Protein 8A7C (pdb70)

Structure (mmCIF, N/CA/C/O backbone):
data_8A7C
#
_entry.id   8A7C
#
_cell.length_a   58.040
_cell.length_b   70.960
_cell.length_c   94.120
_cell.angle_alpha   90.000
_cell.angle_beta   91.640
_cell.angle_gamma   90.000
#
_symmetry.space_group_name_H-M   'P 1 21 1'
#
loop_
_entity.id
_entity.type
_entity.pdbx_description
1 polymer 'Isoprenyl diphosphate synthase'
2 non-polymer 'MAGNESIUM ION'
3 non-polymer GLYCEROL
4 non-polymer '3-METHYLBUT-3-ENYL TRIHYDROGEN DIPHOSPHATE'
5 non-polymer 'ZOLEDRONIC ACID'
6 water water
#
loop_
_atom_site.group_PDB
_atom_site.id
_atom_site.type_symbol
_atom_site.label_atom_id
_atom_site.label_alt_id
_atom_site.label_comp_id
_atom_site.label_asym_id
_atom_site.label_entity_id
_atom_site.label_seq_id
_atom_site.pdbx_PDB_ins_code
_atom_site.Cartn_x
_atom_site.Cartn_y
_atom_site.Cartn_z
_atom_site.occupancy
_atom_site.B_iso_or_equiv
_atom_site.auth_seq_id
_atom_site.auth_comp_id
_atom_site.auth_asym_id
_atom_site.auth_atom_id
_atom_site.pdbx_PDB_model_num
ATOM 1 N N . SER A 1 2 ? -3.969 20.865 -51.280 1.00 42.96 85 SER A N 1
ATOM 2 C CA . SER A 1 2 ? -4.879 21.415 -50.247 1.00 41.84 85 SER A CA 1
ATOM 3 C C . SER A 1 2 ? -6.324 21.427 -50.770 1.00 34.35 85 SER A C 1
ATOM 4 O O . SER A 1 2 ? -6.604 22.047 -51.810 1.00 43.19 85 SER A O 1
ATOM 7 N N . PHE A 1 3 ? -7.147 20.607 -50.130 1.00 28.93 86 PHE A N 1
ATOM 8 C CA . PHE A 1 3 ? -8.592 20.398 -50.358 1.00 29.13 86 PHE A CA 1
ATOM 9 C C . PHE A 1 3 ? -8.826 19.911 -51.778 1.00 29.82 86 PHE A C 1
ATOM 10 O O . PHE A 1 3 ? -9.847 20.265 -52.357 1.00 34.95 86 PHE A O 1
ATOM 18 N N . SER A 1 4 ? -7.917 19.057 -52.239 1.00 29.04 87 SER A N 1
ATOM 19 C CA . SER A 1 4 ? -7.928 18.446 -53.589 1.00 30.98 87 SER A CA 1
ATOM 20 C C . SER A 1 4 ? -8.698 17.127 -53.618 1.00 33.77 87 SER A C 1
ATOM 21 O O . SER A 1 4 ? -8.950 16.528 -52.573 1.00 35.25 87 SER A O 1
ATOM 24 N N . LYS A 1 5 ? -9.063 16.680 -54.820 1.00 39.29 88 LYS A N 1
ATOM 25 C CA . LYS A 1 5 ? -9.758 15.387 -55.062 1.00 37.05 88 LYS A CA 1
ATOM 26 C C . LYS A 1 5 ? -8.909 14.265 -54.432 1.00 33.87 88 LYS A C 1
ATOM 27 O O . LYS A 1 5 ? -9.501 13.365 -53.806 1.00 35.48 88 LYS A O 1
ATOM 33 N N . GLU A 1 6 ? -7.585 14.270 -54.629 1.00 38.02 89 GLU A N 1
ATOM 34 C CA . GLU A 1 6 ? -6.720 13.144 -54.182 1.00 35.28 89 GLU A CA 1
ATOM 35 C C . GLU A 1 6 ? -6.710 13.102 -52.650 1.00 31.41 89 GLU A C 1
ATOM 36 O O . GLU A 1 6 ? -6.827 12.011 -52.053 1.00 29.26 89 GLU A O 1
ATOM 42 N N . GLU A 1 7 ? -6.597 14.262 -52.028 1.00 30.24 90 GLU A N 1
ATOM 43 C CA . GLU A 1 7 ? -6.626 14.355 -50.551 1.00 26.71 90 GLU A CA 1
ATOM 44 C C . GLU A 1 7 ? -7.977 13.863 -49.995 1.00 25.67 90 GLU A C 1
ATOM 45 O O . GLU A 1 7 ? -8.002 13.165 -48.956 1.00 23.43 90 GLU A O 1
ATOM 51 N N . SER A 1 8 ? -9.082 14.208 -50.640 1.00 25.34 91 SER A N 1
ATOM 52 C CA . SER A 1 8 ? -10.413 13.688 -50.248 1.00 23.34 91 SER A CA 1
ATOM 53 C C . SER A 1 8 ? -10.470 12.167 -50.351 1.00 21.36 91 SER A C 1
ATOM 54 O O . SER A 1 8 ? -11.080 11.524 -49.486 1.00 21.46 91 SER A O 1
ATOM 57 N N . ARG A 1 9 ? -9.958 11.601 -51.440 1.00 22.48 92 ARG A N 1
ATOM 58 C CA . ARG A 1 9 ? -10.015 10.129 -51.612 1.00 23.58 92 ARG A CA 1
ATOM 59 C C . ARG A 1 9 ? -9.254 9.426 -50.485 1.00 20.04 92 ARG A C 1
ATOM 60 O O . ARG A 1 9 ? -9.782 8.406 -49.942 1.00 20.73 92 ARG A O 1
ATOM 68 N N . GLU A 1 10 ? -8.070 9.935 -50.168 1.00 23.19 93 GLU A N 1
ATOM 69 C CA . GLU A 1 10 ? -7.163 9.395 -49.132 1.00 22.88 93 GLU A CA 1
ATOM 70 C C . GLU A 1 10 ? -7.881 9.450 -47.785 1.00 19.61 93 GLU A C 1
ATOM 71 O O . GLU A 1 10 ? -7.900 8.450 -47.047 1.00 20.38 93 GLU A O 1
ATOM 77 N N . PHE A 1 11 ? -8.580 10.548 -47.548 1.00 18.70 94 PHE A N 1
ATOM 78 C CA . PHE A 1 11 ? -9.240 10.718 -46.243 1.00 17.98 94 PHE A CA 1
ATOM 79 C C . PHE A 1 11 ? -10.452 9.763 -46.149 1.00 16.34 94 PHE A C 1
ATOM 80 O O . PHE A 1 11 ? -10.617 9.064 -45.163 1.00 16.24 94 PHE A O 1
ATOM 88 N N . MET A 1 12 ? -11.304 9.729 -47.181 1.00 17.28 95 MET A N 1
ATOM 89 C CA . MET A 1 12 ? -12.475 8.817 -47.146 1.00 17.91 95 MET A CA 1
ATOM 90 C C . MET A 1 12 ? -12.068 7.364 -47.072 1.00 16.84 95 MET A C 1
ATOM 91 O O . MET A 1 12 ? -12.791 6.546 -46.491 1.00 18.40 95 MET A O 1
ATOM 96 N N . ALA A 1 13 ? -10.894 7.003 -47.599 1.00 17.62 96 ALA A N 1
ATOM 97 C CA . ALA A 1 13 ? -10.439 5.594 -47.575 1.00 18.55 96 ALA A CA 1
ATOM 98 C C . ALA A 1 13 ? -10.306 5.071 -46.149 1.00 16.95 96 ALA A C 1
ATOM 99 O O . ALA A 1 13 ? -10.346 3.878 -45.960 1.00 19.79 96 ALA A O 1
ATOM 101 N N . ILE A 1 14 ? -10.053 5.952 -45.165 1.00 16.70 97 ILE A N 1
ATOM 102 C CA . ILE A 1 14 ? -9.883 5.561 -43.760 1.00 15.85 97 ILE A CA 1
ATOM 103 C C . ILE A 1 14 ? -11.231 5.272 -43.107 1.00 15.68 97 ILE A C 1
ATOM 104 O O . ILE A 1 14 ? -11.281 4.513 -42.163 1.00 16.20 97 ILE A O 1
ATOM 109 N N . PHE A 1 15 ? -12.342 5.872 -43.591 1.00 15.27 98 PHE A N 1
ATOM 110 C CA . PHE A 1 15 ? -13.628 5.767 -42.870 1.00 14.85 98 PHE A CA 1
ATOM 111 C C . PHE A 1 15 ? -14.019 4.314 -42.617 1.00 14.98 98 PHE A C 1
ATOM 112 O O . PHE A 1 15 ? -14.437 4.022 -41.490 1.00 15.25 98 PHE A O 1
ATOM 120 N N . PRO A 1 16 ? -13.985 3.374 -43.591 1.00 16.21 99 PRO A N 1
ATOM 121 C CA . PRO A 1 16 ? -14.413 2.009 -43.291 1.00 17.45 99 PRO A CA 1
ATOM 122 C C . PRO A 1 16 ? -13.635 1.337 -42.160 1.00 17.55 99 PRO A C 1
ATOM 123 O O . PRO A 1 16 ? -14.165 0.526 -41.415 1.00 17.75 99 PRO A O 1
ATOM 127 N N . ASP A 1 17 ? -12.353 1.691 -42.034 1.00 17.61 100 ASP A N 1
ATOM 128 C CA . ASP A 1 17 ? -11.516 1.156 -40.942 1.00 18.87 100 ASP A CA 1
ATOM 129 C C . ASP A 1 17 ? -11.953 1.735 -39.590 1.00 17.79 100 ASP A C 1
ATOM 130 O O . ASP A 1 17 ? -12.024 0.963 -38.611 1.00 20.07 100 ASP A O 1
ATOM 135 N N . ILE A 1 18 ? -12.343 3.025 -39.546 1.00 16.78 101 ILE A N 1
ATOM 136 C CA . ILE A 1 18 ? -12.874 3.628 -38.298 1.00 16.55 101 ILE A CA 1
ATOM 137 C C . ILE A 1 18 ? -14.151 2.828 -37.889 1.00 15.46 101 ILE A C 1
ATOM 138 O O . ILE A 1 18 ? -14.326 2.460 -36.718 1.00 16.79 101 ILE A O 1
ATOM 143 N N . VAL A 1 19 ? -15.053 2.580 -38.834 1.00 15.45 102 VAL A N 1
ATOM 144 C CA . VAL A 1 19 ? -16.312 1.842 -38.512 1.00 15.59 102 VAL A CA 1
ATOM 145 C C . VAL A 1 19 ? -15.966 0.446 -37.980 1.00 15.69 102 VAL A C 1
ATOM 146 O O . VAL A 1 19 ? -16.519 0.016 -36.966 1.00 18.09 102 VAL A O 1
ATOM 150 N N . ARG A 1 20 ? -15.057 -0.236 -38.644 1.00 17.54 103 ARG A N 1
ATOM 151 C CA . ARG A 1 20 ? -14.618 -1.596 -38.223 1.00 20.08 103 ARG A CA 1
ATOM 152 C C . ARG A 1 20 ? -14.018 -1.537 -36.820 1.00 19.44 103 ARG A C 1
ATOM 153 O O . ARG A 1 20 ? -14.335 -2.398 -35.981 1.00 21.56 103 ARG A O 1
ATOM 161 N N . ASP A 1 21 ? -13.174 -0.536 -36.561 1.00 18.56 104 ASP A N 1
ATOM 162 C CA . ASP A 1 21 ? -12.538 -0.366 -35.242 1.00 19.29 104 ASP A CA 1
ATOM 163 C C . ASP A 1 21 ? -13.558 -0.273 -34.121 1.00 20.93 104 ASP A C 1
ATOM 164 O O . ASP A 1 21 ? -13.279 -0.746 -33.009 1.00 23.44 104 ASP A O 1
ATOM 169 N N . LEU A 1 22 ? -14.686 0.384 -34.385 1.00 18.21 105 LEU A N 1
ATOM 170 C CA . LEU A 1 22 ? -15.690 0.689 -33.346 1.00 19.42 105 LEU A CA 1
ATOM 171 C C . LEU A 1 22 ? -16.773 -0.392 -33.249 1.00 19.61 105 LEU A C 1
ATOM 172 O O . LEU A 1 22 ? -17.467 -0.398 -32.241 1.00 23.83 105 LEU A O 1
ATOM 177 N N . THR A 1 23 ? -16.961 -1.221 -34.269 1.00 19.63 106 THR A N 1
ATOM 178 C CA . THR A 1 23 ? -18.140 -2.115 -34.347 1.00 19.29 106 THR A CA 1
ATOM 179 C C . THR A 1 23 ? -17.847 -3.557 -34.750 1.00 24.52 106 THR A C 1
ATOM 180 O O . THR A 1 23 ? -18.760 -4.384 -34.596 1.00 27.01 106 THR A O 1
ATOM 184 N N . ASP A 1 24 ? -16.634 -3.893 -35.183 1.00 27.87 107 ASP A N 1
ATOM 185 C CA . ASP A 1 24 ? -16.349 -5.242 -35.746 1.00 31.49 107 ASP A CA 1
ATOM 186 C C . ASP A 1 24 ? -14.880 -5.604 -35.552 1.00 33.44 107 ASP A C 1
ATOM 187 O O . ASP A 1 24 ? -14.244 -6.066 -36.525 1.00 35.24 107 ASP A O 1
ATOM 192 N N . ALA A 1 25 ? -14.394 -5.462 -34.317 1.00 31.78 108 ALA A N 1
ATOM 193 C CA . ALA A 1 25 ? -12.993 -5.755 -33.963 1.00 38.42 108 ALA A CA 1
ATOM 194 C C . ALA A 1 25 ? -12.966 -6.823 -32.863 1.00 38.82 108 ALA A C 1
ATOM 195 O O . ALA A 1 25 ? -12.013 -6.819 -32.057 1.00 40.11 108 ALA A O 1
ATOM 197 N N . GLY A 1 26 ? -13.956 -7.724 -32.848 1.00 34.66 109 GLY A N 1
ATOM 198 C CA . GLY A 1 26 ? -13.999 -8.871 -31.920 1.00 35.95 109 GLY A CA 1
ATOM 199 C C . GLY A 1 26 ? -14.305 -8.452 -30.489 1.00 32.62 109 GLY A C 1
ATOM 200 O O . GLY A 1 26 ? -14.191 -9.290 -29.601 1.00 38.13 109 GLY A O 1
ATOM 201 N N . ARG A 1 27 ? -14.813 -7.233 -30.288 1.00 31.95 110 ARG A N 1
ATOM 202 C CA . ARG A 1 27 ? -15.237 -6.718 -28.960 1.00 34.89 110 ARG A CA 1
ATOM 203 C C . ARG A 1 27 ? -16.770 -6.822 -28.841 1.00 33.69 110 ARG A C 1
ATOM 204 O O . ARG A 1 27 ? -17.525 -6.769 -29.874 1.00 32.63 110 ARG A O 1
ATOM 212 N N . HIS A 1 28 ? -17.257 -6.961 -27.618 1.00 27.58 111 HIS A N 1
ATOM 213 C CA . HIS A 1 28 ? -18.704 -6.780 -27.314 1.00 26.70 111 HIS A CA 1
ATOM 214 C C . HIS A 1 28 ? -19.525 -7.784 -28.149 1.00 25.98 111 HIS A C 1
ATOM 215 O O . HIS A 1 28 ? -20.591 -7.428 -28.664 1.00 24.87 111 HIS A O 1
ATOM 222 N N . THR A 1 29 ? -19.063 -9.017 -28.270 1.00 27.91 112 THR A N 1
ATOM 223 C CA . THR A 1 29 ? -19.628 -9.963 -29.257 1.00 26.55 112 THR A CA 1
ATOM 224 C C . THR A 1 29 ? -20.931 -10.511 -28.700 1.00 21.95 112 THR A C 1
ATOM 225 O O . THR A 1 29 ? -21.658 -11.122 -29.475 1.00 24.05 112 THR A O 1
ATOM 229 N N . ASP A 1 30 ? -21.253 -10.211 -27.440 1.00 21.15 113 ASP A N 1
ATOM 230 C CA . ASP A 1 30 ? -22.534 -10.623 -26.805 1.00 19.86 113 ASP A CA 1
ATOM 231 C C . ASP A 1 30 ? -23.667 -9.643 -27.150 1.00 19.22 113 ASP A C 1
ATOM 232 O O . ASP A 1 30 ? -24.809 -9.956 -26.811 1.00 20.62 113 ASP A O 1
ATOM 237 N N . ILE A 1 31 ? -23.371 -8.472 -27.718 1.00 18.26 114 ILE A N 1
ATOM 238 C CA . ILE A 1 31 ? -24.438 -7.483 -28.030 1.00 17.59 114 ILE A CA 1
ATOM 239 C C . ILE A 1 31 ? -24.346 -7.007 -29.475 1.00 16.93 114 ILE A C 1
ATOM 240 O O . ILE A 1 31 ? -24.354 -5.799 -29.781 1.00 18.08 114 ILE A O 1
ATOM 245 N N . PRO A 1 32 ? -24.475 -7.937 -30.441 1.00 16.94 115 PRO A N 1
ATOM 246 C CA . PRO A 1 32 ? -24.397 -7.554 -31.855 1.00 17.67 115 PRO A CA 1
ATOM 247 C C . PRO A 1 32 ? -25.550 -6.633 -32.295 1.00 18.07 115 PRO A C 1
ATOM 248 O O . PRO A 1 32 ? -25.347 -5.892 -33.270 1.00 20.62 115 PRO A O 1
ATOM 252 N N . GLU A 1 33 ? -26.726 -6.684 -31.654 1.00 19.97 116 GLU A N 1
ATOM 253 C CA . GLU A 1 33 ? -27.848 -5.755 -32.042 1.00 19.66 116 GLU A CA 1
ATOM 254 C C . GLU A 1 33 ? -27.322 -4.311 -31.940 1.00 17.28 116 GLU A C 1
ATOM 255 O O . GLU A 1 33 ? -27.544 -3.499 -32.854 1.00 18.80 116 GLU A O 1
ATOM 261 N N . VAL A 1 34 ? -26.702 -4.002 -30.841 1.00 14.70 117 VAL A N 1
ATOM 262 C CA . VAL A 1 34 ? -26.265 -2.615 -30.543 1.00 15.22 117 VAL A CA 1
ATOM 263 C C . VAL A 1 34 ? -25.066 -2.239 -31.422 1.00 13.19 117 VAL A C 1
ATOM 264 O O . VAL A 1 34 ? -24.971 -1.099 -31.823 1.00 14.19 117 VAL A O 1
ATOM 268 N N . THR A 1 35 ? -24.124 -3.152 -31.604 1.00 13.51 118 THR A N 1
ATOM 269 C CA . THR A 1 35 ? -22.898 -2.826 -32.387 1.00 13.76 118 THR A CA 1
ATOM 270 C C . THR A 1 35 ? -23.273 -2.626 -33.853 1.00 13.81 118 THR A C 1
ATOM 271 O O . THR A 1 35 ? -22.764 -1.663 -34.487 1.00 14.85 118 THR A O 1
ATOM 275 N N . LYS A 1 36 ? -24.185 -3.447 -34.403 1.00 13.80 119 LYS A N 1
ATOM 276 C CA . LYS A 1 36 ? -24.648 -3.229 -35.778 1.00 15.01 119 LYS A CA 1
ATOM 277 C C . LYS A 1 36 ? -25.393 -1.891 -35.878 1.00 14.59 119 LYS A C 1
ATOM 278 O O . LYS A 1 36 ? -25.195 -1.150 -36.841 1.00 15.81 119 LYS A O 1
ATOM 284 N N . ARG A 1 37 ? -26.233 -1.563 -34.892 1.00 13.72 120 ARG A N 1
ATOM 285 C CA . ARG A 1 37 ? -26.927 -0.264 -34.945 1.00 13.31 120 ARG A CA 1
ATOM 286 C C . ARG A 1 37 ? -25.896 0.864 -34.871 1.00 13.24 120 ARG A C 1
ATOM 287 O O . ARG A 1 37 ? -26.068 1.876 -35.554 1.00 13.82 120 ARG A O 1
ATOM 295 N N . PHE A 1 38 ? -24.867 0.736 -34.031 1.00 13.23 121 PHE A N 1
ATOM 296 C CA . PHE A 1 38 ? -23.875 1.842 -33.911 1.00 12.92 121 PHE A CA 1
ATOM 297 C C . PHE A 1 38 ? -23.137 2.023 -35.247 1.00 13.23 121 PHE A C 1
ATOM 298 O O . PHE A 1 38 ? -22.811 3.156 -35.619 1.00 12.94 121 PHE A O 1
ATOM 306 N N . ALA A 1 39 ? -22.910 0.947 -35.983 1.00 13.64 122 ALA A N 1
ATOM 307 C CA . ALA A 1 39 ? -22.306 1.066 -37.323 1.00 13.22 122 ALA A CA 1
ATOM 308 C C . ALA A 1 39 ? -23.168 1.970 -38.211 1.00 13.15 122 ALA A C 1
ATOM 309 O O . ALA A 1 39 ? -22.632 2.749 -39.001 1.00 13.58 122 ALA A O 1
ATOM 311 N N . LYS A 1 40 ? -24.503 1.835 -38.123 1.00 12.96 123 LYS A N 1
ATOM 312 C CA . LYS A 1 40 ? -25.460 2.687 -38.844 1.00 13.51 123 LYS A CA 1
ATOM 313 C C . LYS A 1 40 ? -25.404 4.114 -38.321 1.00 12.32 123 LYS A C 1
ATOM 314 O O . LYS A 1 40 ? -25.415 5.075 -39.124 1.00 13.24 123 LYS A O 1
ATOM 320 N N . VAL A 1 41 ? -25.364 4.298 -37.001 1.00 12.34 124 VAL A N 1
ATOM 321 C CA . VAL A 1 41 ? -25.219 5.659 -36.418 1.00 12.98 124 VAL A CA 1
ATOM 322 C C . VAL A 1 41 ? -24.009 6.352 -37.063 1.00 11.68 124 VAL A C 1
ATOM 323 O O . VAL A 1 41 ? -24.105 7.522 -37.447 1.00 12.20 124 VAL A O 1
ATOM 327 N N . LEU A 1 42 ? -22.888 5.648 -37.124 1.00 11.72 125 LEU A N 1
ATOM 328 C CA . LEU A 1 42 ? -21.636 6.239 -37.700 1.00 11.86 125 LEU A CA 1
ATOM 329 C C . LEU A 1 42 ? -21.844 6.543 -39.178 1.00 11.00 125 LEU A C 1
ATOM 330 O O . LEU A 1 42 ? -21.498 7.645 -39.639 1.00 11.71 125 LEU A O 1
ATOM 335 N N . GLN A 1 43 ? -22.371 5.577 -39.924 1.00 11.30 126 GLN A N 1
ATOM 336 C CA . GLN A 1 43 ? -22.581 5.738 -41.382 1.00 11.36 126 GLN A CA 1
ATOM 337 C C . GLN A 1 43 ? -23.406 6.991 -41.671 1.00 11.79 126 GLN A C 1
ATOM 338 O O . GLN A 1 43 ? -23.127 7.730 -42.615 1.00 11.36 126 GLN A O 1
ATOM 344 N N . TYR A 1 44 ? -24.500 7.182 -40.932 1.00 11.60 127 TYR A N 1
ATOM 345 C CA . TYR A 1 44 ? -25.416 8.294 -41.226 1.00 11.73 127 TYR A CA 1
ATOM 346 C C . TYR A 1 44 ? -24.827 9.612 -40.770 1.00 11.46 127 TYR A C 1
ATOM 347 O O . TYR A 1 44 ? -25.025 10.638 -41.442 1.00 12.20 127 TYR A O 1
ATOM 356 N N . ASN A 1 45 ? -24.236 9.645 -39.576 1.00 11.22 128 ASN A N 1
ATOM 357 C CA . ASN A 1 45 ? -24.002 10.927 -38.883 1.00 11.47 128 ASN A CA 1
ATOM 358 C C . ASN A 1 45 ? -22.577 11.470 -39.012 1.00 11.23 128 ASN A C 1
ATOM 359 O O . ASN A 1 45 ? -22.367 12.630 -38.620 1.00 11.89 128 ASN A O 1
ATOM 364 N N . VAL A 1 46 ? -21.630 10.671 -39.517 1.00 11.04 129 VAL A N 1
ATOM 365 C CA . VAL A 1 46 ? -20.206 11.087 -39.456 1.00 11.05 129 VAL A CA 1
ATOM 366 C C . VAL A 1 46 ? -19.642 11.578 -40.806 1.00 11.15 129 VAL A C 1
ATOM 367 O O . VAL A 1 46 ? -18.883 12.550 -40.762 1.00 12.77 129 VAL A O 1
ATOM 371 N N . PRO A 1 47 ? -19.865 10.911 -41.963 1.00 11.32 130 PRO A N 1
ATOM 372 C CA . PRO A 1 47 ? -19.012 11.135 -43.131 1.00 11.58 130 PRO A CA 1
ATOM 373 C C . PRO A 1 47 ? -19.615 11.995 -44.242 1.00 12.41 130 PRO A C 1
ATOM 374 O O . PRO A 1 47 ? -18.998 12.106 -45.304 1.00 13.27 130 PRO A O 1
ATOM 378 N N . THR A 1 48 ? -20.826 12.559 -44.080 1.00 11.98 131 THR A N 1
ATOM 379 C CA . THR A 1 48 ? -21.509 13.216 -45.225 1.00 13.68 131 THR A CA 1
ATOM 380 C C . THR A 1 48 ? -21.414 14.725 -45.223 1.00 13.18 131 THR A C 1
ATOM 381 O O . THR A 1 48 ? -21.999 15.344 -46.116 1.00 15.24 131 THR A O 1
ATOM 385 N N . GLY A 1 49 ? -20.668 15.313 -44.314 1.00 12.86 132 GLY A N 1
ATOM 386 C CA . GLY A 1 49 ? -20.398 16.746 -44.330 1.00 13.67 132 GLY A CA 1
ATOM 387 C C . GLY A 1 49 ? -19.244 17.090 -45.259 1.00 12.94 132 GLY A C 1
ATOM 388 O O . GLY A 1 49 ? -18.772 16.236 -46.024 1.00 13.87 132 GLY A O 1
ATOM 389 N N . LYS A 1 50 ? -18.761 18.321 -45.148 1.00 12.30 133 LYS A N 1
ATOM 390 C CA . LYS A 1 50 ? -17.670 18.800 -46.045 1.00 12.87 133 LYS A CA 1
ATOM 391 C C . LYS A 1 50 ? -16.303 18.233 -45.609 1.00 12.84 133 LYS A C 1
ATOM 392 O O . LYS A 1 50 ? -15.391 18.237 -46.432 1.00 14.12 133 LYS A O 1
ATOM 398 N N . LYS A 1 51 ? -16.174 17.807 -44.371 1.00 12.30 134 LYS A N 1
ATOM 399 C CA . LYS A 1 51 ? -14.932 17.195 -43.834 1.00 13.24 134 LYS A CA 1
ATOM 400 C C . LYS A 1 51 ? -13.777 18.212 -43.795 1.00 13.16 134 LYS A C 1
ATOM 401 O O . LYS A 1 51 ? -12.590 17.806 -43.761 1.00 14.44 134 LYS A O 1
ATOM 407 N N . THR A 1 52 ? -14.059 19.488 -43.724 1.00 12.85 135 THR A N 1
ATOM 408 C CA . THR A 1 52 ? -12.993 20.490 -43.710 1.00 12.98 135 THR A CA 1
ATOM 409 C C . THR A 1 52 ? -12.112 20.305 -42.456 1.00 12.90 135 THR A C 1
ATOM 410 O O . THR A 1 52 ? -10.881 20.476 -42.567 1.00 13.72 135 THR A O 1
ATOM 414 N N . ARG A 1 53 ? -12.665 20.016 -41.292 1.00 12.22 136 ARG A N 1
ATOM 415 C CA . ARG A 1 53 ? -11.870 19.853 -40.078 1.00 12.39 136 ARG A CA 1
ATOM 416 C C . ARG A 1 53 ? -10.931 18.663 -40.217 1.00 12.23 136 ARG A C 1
ATOM 417 O O . ARG A 1 53 ? -9.698 18.792 -39.912 1.00 13.51 136 ARG A O 1
ATOM 425 N N . GLY A 1 54 ? -11.433 17.518 -40.668 1.00 12.40 137 GLY A N 1
ATOM 426 C CA . GLY A 1 54 ? -10.564 16.336 -40.792 1.00 13.91 137 GLY A CA 1
ATOM 427 C C . GLY A 1 54 ? -9.500 16.584 -41.848 1.00 13.26 137 GLY A C 1
ATOM 428 O O . GLY A 1 54 ? -8.320 16.239 -41.625 1.00 14.71 137 GLY A O 1
ATOM 429 N N . LEU A 1 55 ? -9.881 17.097 -43.010 1.00 13.65 138 LEU A N 1
ATOM 430 C CA . LEU A 1 55 ? -8.912 17.368 -44.102 1.00 15.03 138 LEU A CA 1
ATOM 431 C C . LEU A 1 55 ? -7.879 18.396 -43.629 1.00 15.98 138 LEU A C 1
ATOM 432 O O . LEU A 1 55 ? -6.687 18.270 -43.975 1.00 16.84 138 LEU A O 1
ATOM 437 N N . SER A 1 56 ? -8.256 19.381 -42.831 1.00 14.61 139 SER A N 1
ATOM 438 C CA . SER A 1 56 ? -7.356 20.433 -42.340 1.00 15.84 139 SER A CA 1
ATOM 439 C C . SER A 1 56 ? -6.315 19.829 -41.384 1.00 15.56 139 SER A C 1
ATOM 440 O O . SER A 1 56 ? -5.192 20.391 -41.256 1.00 16.41 139 SER A O 1
ATOM 443 N N . THR A 1 57 ? -6.705 18.797 -40.638 1.00 14.70 140 THR A N 1
ATOM 444 C CA . THR A 1 57 ? -5.796 18.110 -39.707 1.00 14.84 140 THR A CA 1
ATOM 445 C C . THR A 1 57 ? -4.621 17.531 -40.513 1.00 15.33 140 THR A C 1
ATOM 446 O O . THR A 1 57 ? -3.420 17.676 -40.134 1.00 16.44 140 THR A O 1
ATOM 450 N N . VAL A 1 58 ? -4.958 16.927 -41.640 1.00 15.04 141 VAL A N 1
ATOM 451 C CA . VAL A 1 58 ? -3.942 16.278 -42.517 1.00 17.55 141 VAL A CA 1
ATOM 452 C C . VAL A 1 58 ? -3.104 17.383 -43.156 1.00 16.99 141 VAL A C 1
ATOM 453 O O . VAL A 1 58 ? -1.864 17.251 -43.198 1.00 18.42 141 VAL A O 1
ATOM 457 N N . ILE A 1 59 ? -3.746 18.419 -43.708 1.00 16.97 142 ILE A N 1
ATOM 458 C CA . ILE A 1 59 ? -2.985 19.507 -44.378 1.00 17.89 142 ILE A CA 1
ATOM 459 C C . ILE A 1 59 ? -2.044 20.163 -43.377 1.00 18.19 142 ILE A C 1
ATOM 460 O O . ILE A 1 59 ? -0.877 20.372 -43.720 1.00 20.08 142 ILE A O 1
ATOM 465 N N . ALA A 1 60 ? -2.508 20.426 -42.162 1.00 17.52 143 ALA A N 1
ATOM 466 C CA . ALA A 1 60 ? -1.667 21.035 -41.116 1.00 17.63 143 ALA A CA 1
ATOM 467 C C . ALA A 1 60 ? -0.439 20.148 -40.865 1.00 18.54 143 ALA A C 1
ATOM 468 O O . ALA A 1 60 ? 0.695 20.669 -40.878 1.00 19.95 143 ALA A O 1
ATOM 470 N N . TYR A 1 61 ? -0.647 18.861 -40.686 1.00 16.88 144 TYR A N 1
ATOM 471 C CA . TYR A 1 61 ? 0.458 17.918 -40.431 1.00 18.73 144 TYR A CA 1
ATOM 472 C C . TYR A 1 61 ? 1.458 17.940 -41.598 1.00 20.13 144 TYR A C 1
ATOM 473 O O . TYR A 1 61 ? 2.699 18.085 -41.378 1.00 21.09 144 TYR A O 1
ATOM 482 N N . LYS A 1 62 ? 0.961 17.869 -42.823 1.00 20.31 145 LYS A N 1
ATOM 483 C CA . LYS A 1 62 ? 1.844 17.845 -44.003 1.00 21.86 145 LYS A CA 1
ATOM 484 C C . LYS A 1 62 ? 2.652 19.138 -44.123 1.00 23.59 145 LYS A C 1
ATOM 485 O O . LYS A 1 62 ? 3.701 19.120 -44.779 1.00 26.26 145 LYS A O 1
ATOM 491 N N . MET A 1 63 ? 2.145 20.247 -43.629 1.00 21.39 146 MET A N 1
ATOM 492 C CA . MET A 1 63 ? 2.795 21.564 -43.795 1.00 23.63 146 MET A CA 1
ATOM 493 C C . MET A 1 63 ? 3.675 21.875 -42.584 1.00 25.34 146 MET A C 1
ATOM 494 O O . MET A 1 63 ? 4.490 22.795 -42.685 1.00 30.12 146 MET A O 1
ATOM 499 N N . LEU A 1 64 ? 3.554 21.100 -41.485 1.00 23.99 147 LEU A N 1
ATOM 500 C CA . LEU A 1 64 ? 4.318 21.325 -40.237 1.00 25.88 147 LEU A CA 1
ATOM 501 C C . LEU A 1 64 ? 5.446 20.304 -40.089 1.00 25.63 147 LEU A C 1
ATOM 502 O O . LEU A 1 64 ? 6.466 20.691 -39.585 1.00 27.59 147 LEU A O 1
ATOM 507 N N . GLU A 1 65 ? 5.255 19.052 -40.501 1.00 24.93 148 GLU A N 1
ATOM 508 C CA . GLU A 1 65 ? 6.237 17.947 -40.344 1.00 24.73 148 GLU A CA 1
ATOM 509 C C . GLU A 1 65 ? 7.419 18.156 -41.318 1.00 33.65 148 GLU A C 1
ATOM 510 O O . GLU A 1 65 ? 7.236 18.786 -42.371 1.00 30.74 148 GLU A O 1
ATOM 516 N N . LYS A 1 66 ? 8.574 17.593 -40.997 1.00 31.30 149 LYS A N 1
ATOM 517 C CA . LYS A 1 66 ? 9.708 17.581 -41.969 1.00 40.36 149 LYS A CA 1
ATOM 518 C C . LYS A 1 66 ? 9.342 16.680 -43.141 1.00 35.68 149 LYS A C 1
ATOM 519 O O . LYS A 1 66 ? 8.811 15.584 -42.951 1.00 32.73 149 LYS A O 1
ATOM 525 N N . PRO A 1 67 ? 9.562 17.120 -44.405 1.00 37.98 150 PRO A N 1
ATOM 526 C CA . PRO A 1 67 ? 9.177 16.317 -45.556 1.00 34.41 150 PRO A CA 1
ATOM 527 C C . PRO A 1 67 ? 9.665 14.863 -45.508 1.00 41.71 150 PRO A C 1
ATOM 528 O O . PRO A 1 67 ? 8.933 13.991 -45.974 1.00 37.14 150 PRO A O 1
ATOM 532 N N . GLU A 1 68 ? 10.875 14.616 -44.993 1.00 47.62 151 GLU A N 1
ATOM 533 C CA . GLU A 1 68 ? 11.471 13.254 -44.996 1.00 48.28 151 GLU A CA 1
ATOM 534 C C . GLU A 1 68 ? 10.679 12.285 -44.106 1.00 46.38 151 GLU A C 1
ATOM 535 O O . GLU A 1 68 ? 10.843 11.061 -44.294 1.00 56.91 151 GLU A O 1
ATOM 541 N N . ASN A 1 69 ? 9.874 12.801 -43.175 1.00 39.46 152 ASN A N 1
ATOM 542 C CA . ASN A 1 69 ? 9.071 12.035 -42.174 1.00 39.64 152 ASN A CA 1
ATOM 543 C C . ASN A 1 69 ? 7.657 11.748 -42.685 1.00 37.16 152 ASN A C 1
ATOM 544 O O . ASN A 1 69 ? 6.838 11.163 -41.957 1.00 39.16 152 ASN A O 1
ATOM 549 N N . LEU A 1 70 ? 7.331 12.136 -43.915 1.00 30.42 153 LEU A N 1
ATOM 550 C CA . LEU A 1 70 ? 5.943 11.990 -44.432 1.00 31.22 153 LEU A CA 1
ATOM 551 C C . LEU A 1 70 ? 5.735 10.637 -45.100 1.00 30.67 153 LEU A C 1
ATOM 552 O O . LEU A 1 70 ? 5.453 10.594 -46.327 1.00 35.22 153 LEU A O 1
ATOM 557 N N . THR A 1 71 ? 5.788 9.590 -44.286 1.00 26.19 154 THR A N 1
ATOM 558 C CA . THR A 1 71 ? 5.561 8.185 -44.684 1.00 27.62 154 THR A CA 1
ATOM 559 C C . THR A 1 71 ? 4.065 7.945 -44.934 1.00 28.11 154 THR A C 1
ATOM 560 O O . THR A 1 71 ? 3.196 8.630 -44.351 1.00 29.97 154 THR A O 1
ATOM 564 N N . PRO A 1 72 ? 3.722 6.855 -45.658 1.00 32.53 155 PRO A N 1
ATOM 565 C CA . PRO A 1 72 ? 2.325 6.474 -45.775 1.00 29.46 155 PRO A CA 1
ATOM 566 C C . PRO A 1 72 ? 1.723 6.395 -44.364 1.00 27.11 155 PRO A C 1
ATOM 567 O O . PRO A 1 72 ? 0.615 6.876 -44.139 1.00 27.42 155 PRO A O 1
ATOM 571 N N . GLU A 1 73 ? 2.468 5.775 -43.453 1.00 25.84 156 GLU A N 1
ATOM 572 C CA . GLU A 1 73 ? 1.945 5.447 -42.099 1.00 23.32 156 GLU A CA 1
ATOM 573 C C . GLU A 1 73 ? 1.683 6.739 -41.309 1.00 21.21 156 GLU A C 1
ATOM 574 O O . GLU A 1 73 ? 0.656 6.851 -40.669 1.00 21.52 156 GLU A O 1
ATOM 580 N N . ASN A 1 74 ? 2.557 7.736 -41.355 1.00 21.67 157 ASN A N 1
ATOM 581 C CA . ASN A 1 74 ? 2.360 8.992 -40.570 1.00 21.54 157 ASN A CA 1
ATOM 582 C C . ASN A 1 74 ? 1.265 9.849 -41.196 1.00 20.29 157 ASN A C 1
ATOM 583 O O . ASN A 1 74 ? 0.509 10.483 -40.454 1.00 19.62 157 ASN A O 1
ATOM 588 N N . VAL A 1 75 ? 1.168 9.863 -42.521 1.00 22.45 158 VAL A N 1
ATOM 589 C CA . VAL A 1 75 ? 0.044 10.569 -43.189 1.00 21.66 158 VAL A CA 1
ATOM 590 C C . VAL A 1 75 ? -1.269 9.891 -42.814 1.00 19.11 158 VAL A C 1
ATOM 591 O O . VAL A 1 75 ? -2.269 10.644 -42.598 1.00 19.12 158 VAL A O 1
ATOM 595 N N . ARG A 1 76 ? -1.301 8.558 -42.722 1.00 20.34 159 ARG A N 1
ATOM 596 C CA . ARG A 1 76 ? -2.519 7.821 -42.318 1.00 18.71 159 ARG A CA 1
ATOM 597 C C . ARG A 1 76 ? -2.838 8.228 -40.869 1.00 17.12 159 ARG A C 1
ATOM 598 O O . ARG A 1 76 ? -4.024 8.434 -40.566 1.00 16.69 159 ARG A O 1
ATOM 606 N N . LEU A 1 77 ? -1.882 8.267 -39.962 1.00 17.18 160 LEU A N 1
ATOM 607 C CA . LEU A 1 77 ? -2.113 8.709 -38.572 1.00 15.67 160 LEU A CA 1
ATOM 608 C C . LEU A 1 77 ? -2.774 10.101 -38.583 1.00 14.67 160 LEU A C 1
ATOM 609 O O . LEU A 1 77 ? -3.687 10.330 -37.792 1.00 14.73 160 LEU A O 1
ATOM 614 N N . ALA A 1 78 ? -2.287 11.022 -39.400 1.00 15.57 161 ALA A N 1
ATOM 615 C CA . ALA A 1 78 ? -2.885 12.374 -39.434 1.00 14.99 161 ALA A CA 1
ATOM 616 C C . ALA A 1 78 ? -4.363 12.259 -39.871 1.00 14.83 161 ALA A C 1
ATOM 617 O O . ALA A 1 78 ? -5.234 12.967 -39.332 1.00 15.17 161 ALA A O 1
ATOM 619 N N . GLY A 1 79 ? -4.647 11.414 -40.857 1.00 14.82 162 GLY A N 1
ATOM 620 C CA . GLY A 1 79 ? -6.030 11.186 -41.285 1.00 14.80 162 GLY A CA 1
ATOM 621 C C . GLY A 1 79 ? -6.889 10.576 -40.192 1.00 14.42 162 GLY A C 1
ATOM 622 O O . GLY A 1 79 ? -8.058 10.975 -40.054 1.00 14.49 162 GLY A O 1
ATOM 623 N N . ILE A 1 80 ? -6.344 9.641 -39.431 1.00 14.46 163 ILE A N 1
ATOM 624 C CA . ILE A 1 80 ? -7.079 9.067 -38.274 1.00 14.44 163 ILE A CA 1
ATOM 625 C C . ILE A 1 80 ? -7.397 10.186 -37.276 1.00 12.84 163 ILE A C 1
ATOM 626 O O . ILE A 1 80 ? -8.554 10.272 -36.786 1.00 13.46 163 ILE A O 1
ATOM 631 N N . LEU A 1 81 ? -6.442 11.046 -36.959 1.00 13.91 164 LEU A N 1
ATOM 632 C CA . LEU A 1 81 ? -6.729 12.198 -36.053 1.00 13.70 164 LEU A CA 1
ATOM 633 C C . LEU A 1 81 ? -7.831 13.063 -36.662 1.00 12.58 164 LEU A C 1
ATOM 634 O O . LEU A 1 81 ? -8.723 13.516 -35.934 1.00 13.24 164 LEU A O 1
ATOM 639 N N . GLY A 1 82 ? -7.773 13.307 -37.959 1.00 13.39 165 GLY A N 1
ATOM 640 C CA . GLY A 1 82 ? -8.842 14.077 -38.589 1.00 12.55 165 GLY A CA 1
ATOM 641 C C . GLY A 1 82 ? -10.200 13.418 -38.436 1.00 12.54 165 GLY A C 1
ATOM 642 O O . GLY A 1 82 ? -11.180 14.147 -38.179 1.00 12.86 165 GLY A O 1
ATOM 643 N N . TRP A 1 83 ? -10.290 12.108 -38.592 1.00 12.96 166 TRP A N 1
ATOM 644 C CA . TRP A 1 83 ? -11.574 11.411 -38.354 1.00 12.63 166 TRP A CA 1
ATOM 645 C C . TRP A 1 83 ? -12.009 11.541 -36.902 1.00 12.48 166 TRP A C 1
ATOM 646 O O . TRP A 1 83 ? -13.236 11.575 -36.632 1.00 12.18 166 TRP A O 1
ATOM 657 N N . CYS A 1 84 ? -11.087 11.598 -35.947 1.00 11.79 167 CYS A N 1
ATOM 658 C CA . CYS A 1 84 ? -11.473 11.814 -34.541 1.00 12.24 167 CYS A CA 1
ATOM 659 C C . CYS A 1 84 ? -12.104 13.223 -34.383 1.00 11.88 167 CYS A C 1
ATOM 660 O O . CYS A 1 84 ? -13.106 13.385 -33.625 1.00 12.38 167 CYS A O 1
ATOM 663 N N . VAL A 1 85 ? -11.608 14.231 -35.074 1.00 12.54 168 VAL A N 1
ATOM 664 C CA . VAL A 1 85 ? -12.272 15.549 -35.069 1.00 11.94 168 VAL A CA 1
ATOM 665 C C . VAL A 1 85 ? -13.655 15.425 -35.716 1.00 11.56 168 VAL A C 1
ATOM 666 O O . VAL A 1 85 ? -14.642 16.028 -35.232 1.00 11.93 168 VAL A O 1
ATOM 670 N N . GLU A 1 86 ? -13.781 14.675 -36.800 1.00 11.53 169 GLU A N 1
ATOM 671 C CA . GLU A 1 86 ? -15.086 14.450 -37.439 1.00 11.32 169 GLU A CA 1
ATOM 672 C C . GLU A 1 86 ? -16.056 13.702 -36.505 1.00 10.88 169 GLU A C 1
ATOM 673 O O . GLU A 1 86 ? -17.281 13.990 -36.578 1.00 11.42 169 GLU A O 1
ATOM 679 N N . LEU A 1 87 ? -15.592 12.776 -35.686 1.00 11.39 170 LEU A N 1
ATOM 680 C CA . LEU A 1 87 ? -16.447 12.119 -34.696 1.00 12.06 170 LEU A CA 1
ATOM 681 C C . LEU A 1 87 ? -16.938 13.146 -33.691 1.00 11.06 170 LEU A C 1
ATOM 682 O O . LEU A 1 87 ? -18.132 13.153 -33.331 1.00 11.95 170 LEU A O 1
ATOM 687 N N . LEU A 1 88 ? -16.069 14.024 -33.214 1.00 11.33 171 LEU A N 1
ATOM 688 C CA . LEU A 1 88 ? -16.470 15.102 -32.292 1.00 10.97 171 LEU A CA 1
ATOM 689 C C . LEU A 1 88 ? -17.534 15.993 -32.956 1.00 10.73 171 LEU A C 1
ATOM 690 O O . LEU A 1 88 ? -18.594 16.261 -32.363 1.00 11.69 171 LEU A O 1
ATOM 695 N N . GLN A 1 89 ? -17.280 16.428 -34.177 1.00 10.90 172 GLN A N 1
ATOM 696 C CA . GLN A 1 89 ? -18.265 17.205 -34.948 1.00 11.07 172 GLN A CA 1
ATOM 697 C C . GLN A 1 89 ? -19.605 16.452 -35.016 1.00 10.90 172 GLN A C 1
ATOM 698 O O . GLN A 1 89 ? -20.687 17.050 -34.806 1.00 11.20 172 GLN A O 1
ATOM 704 N N . ALA A 1 90 ? -19.568 15.193 -35.372 1.00 11.13 173 ALA A N 1
ATOM 705 C CA . ALA A 1 90 ? -20.799 14.421 -35.570 1.00 11.17 173 ALA A CA 1
ATOM 706 C C . ALA A 1 90 ? -21.605 14.412 -34.288 1.00 10.66 173 ALA A C 1
ATOM 707 O O . ALA A 1 90 ? -22.862 14.561 -34.337 1.00 11.74 173 ALA A O 1
ATOM 709 N N A SER A 1 91 ? -20.932 14.217 -33.159 0.50 10.99 174 SER A N 1
ATOM 710 N N B SER A 1 91 ? -20.981 14.111 -33.160 0.50 10.64 174 SER A N 1
ATOM 711 C CA A SER A 1 91 ? -21.552 14.200 -31.819 0.50 11.34 174 SER A CA 1
ATOM 712 C CA B SER A 1 91 ? -21.667 14.036 -31.855 0.50 10.50 174 SER A CA 1
ATOM 713 C C A SER A 1 91 ? -22.200 15.565 -31.541 0.50 10.38 174 SER A C 1
ATOM 714 C C B SER A 1 91 ? -22.339 15.382 -31.564 0.50 9.79 174 SER A C 1
ATOM 715 O O A SER A 1 91 ? -23.374 15.651 -31.095 0.50 10.86 174 SER A O 1
ATOM 716 O O B SER A 1 91 ? -23.514 15.450 -31.141 0.50 11.11 174 SER A O 1
ATOM 721 N N A LEU A 1 92 ? -21.467 16.630 -31.766 0.70 11.19 175 LEU A N 1
ATOM 722 N N B LEU A 1 92 ? -21.570 16.449 -31.714 0.30 9.81 175 LEU A N 1
ATOM 723 C CA A LEU A 1 92 ? -21.983 17.972 -31.481 0.70 11.21 175 LEU A CA 1
ATOM 724 C CA B LEU A 1 92 ? -22.028 17.828 -31.428 0.30 9.27 175 LEU A CA 1
ATOM 725 C C A LEU A 1 92 ? -23.231 18.257 -32.314 0.70 11.02 175 LEU A C 1
ATOM 726 C C B LEU A 1 92 ? -23.258 18.157 -32.277 0.30 9.76 175 LEU A C 1
ATOM 727 O O A LEU A 1 92 ? -24.172 18.867 -31.807 0.70 11.03 175 LEU A O 1
ATOM 728 O O B LEU A 1 92 ? -24.218 18.706 -31.721 0.30 10.25 175 LEU A O 1
ATOM 737 N N . LEU A 1 93 ? -23.226 17.870 -33.579 1.00 10.53 176 LEU A N 1
ATOM 738 C CA . LEU A 1 93 ? -24.381 18.211 -34.448 1.00 10.26 176 LEU A CA 1
ATOM 739 C C . LEU A 1 93 ? -25.639 17.416 -34.050 1.00 10.52 176 LEU A C 1
ATOM 740 O O . LEU A 1 93 ? -26.766 17.965 -34.118 1.00 11.28 176 LEU A O 1
ATOM 745 N N . ILE A 1 94 ? -25.485 16.164 -33.643 1.00 10.59 177 ILE A N 1
ATOM 746 C CA . ILE A 1 94 ? -26.663 15.384 -33.166 1.00 11.12 177 ILE A CA 1
ATOM 747 C C . ILE A 1 94 ? -27.332 16.113 -32.010 1.00 10.86 177 ILE A C 1
ATOM 748 O O . ILE A 1 94 ? -28.583 16.296 -32.012 1.00 11.78 177 ILE A O 1
ATOM 753 N N A MET A 1 95 ? -26.560 16.509 -31.013 0.80 10.71 178 MET A N 1
ATOM 754 N N B MET A 1 95 ? -26.558 16.542 -31.028 0.20 10.20 178 MET A N 1
ATOM 755 C CA A MET A 1 95 ? -27.093 17.251 -29.866 0.80 11.14 178 MET A CA 1
ATOM 756 C CA B MET A 1 95 ? -27.122 17.191 -29.830 0.20 9.71 178 MET A CA 1
ATOM 757 C C A MET A 1 95 ? -27.621 18.603 -30.282 0.80 10.06 178 MET A C 1
ATOM 758 C C B MET A 1 95 ? -27.556 18.622 -30.171 0.20 9.33 178 MET A C 1
ATOM 759 O O A MET A 1 95 ? -28.696 19.003 -29.803 0.80 11.28 178 MET A O 1
ATOM 760 O O B MET A 1 95 ? -28.610 19.041 -29.642 0.20 9.81 178 MET A O 1
ATOM 769 N N . ASP A 1 96 ? -26.866 19.306 -31.090 1.00 9.83 179 ASP A N 1
ATOM 770 C CA . ASP A 1 96 ? -27.233 20.658 -31.459 1.00 10.09 179 ASP A CA 1
ATOM 771 C C . ASP A 1 96 ? -28.584 20.682 -32.164 1.00 9.94 179 ASP A C 1
ATOM 772 O O . ASP A 1 96 ? -29.393 21.593 -31.914 1.00 10.39 179 ASP A O 1
ATOM 777 N N . ASP A 1 97 ? -28.814 19.721 -33.055 1.00 10.10 180 ASP A N 1
ATOM 778 C CA . ASP A 1 97 ? -30.098 19.676 -33.770 1.00 10.77 180 ASP A CA 1
ATOM 779 C C . ASP A 1 97 ? -31.292 19.407 -32.830 1.00 11.24 180 ASP A C 1
ATOM 780 O O . ASP A 1 97 ? -32.356 20.002 -33.032 1.00 11.70 180 ASP A O 1
ATOM 785 N N . LEU A 1 98 ? -31.095 18.607 -31.787 1.00 11.69 181 LEU A N 1
ATOM 786 C CA . LEU A 1 98 ? -32.140 18.440 -30.754 1.00 12.51 181 LEU A CA 1
ATOM 787 C C . LEU A 1 98 ? -32.358 19.755 -30.039 1.00 12.06 181 LEU A C 1
ATOM 788 O O . LEU A 1 98 ? -33.499 20.172 -29.832 1.00 13.42 181 LEU A O 1
ATOM 793 N N . MET A 1 99 ? -31.277 20.435 -29.623 1.00 11.30 182 MET A N 1
ATOM 794 C CA . MET A 1 99 ? -31.396 21.693 -28.859 1.00 11.30 182 MET A CA 1
ATOM 795 C C . MET A 1 99 ? -32.025 22.795 -29.694 1.00 10.63 182 MET A C 1
ATOM 796 O O . MET A 1 99 ? -32.702 23.655 -29.129 1.00 12.50 182 MET A O 1
ATOM 801 N N . ASP A 1 100 ? -31.782 22.797 -30.989 1.00 10.17 183 ASP A N 1
ATOM 802 C CA . ASP A 1 100 ? -32.195 23.907 -31.860 1.00 10.76 183 ASP A CA 1
ATOM 803 C C . ASP A 1 100 ? -33.525 23.565 -32.562 1.00 11.45 183 ASP A C 1
ATOM 804 O O . ASP A 1 100 ? -34.020 24.398 -33.334 1.00 12.31 183 ASP A O 1
ATOM 809 N N . ARG A 1 101 ? -34.046 22.381 -32.311 1.00 11.57 184 ARG A N 1
ATOM 810 C CA . ARG A 1 101 ? -35.336 21.936 -32.888 1.00 13.17 184 ARG A CA 1
ATOM 811 C C . ARG A 1 101 ? -35.253 22.012 -34.412 1.00 12.40 184 ARG A C 1
ATOM 812 O O . ARG A 1 101 ? -36.196 22.426 -35.080 1.00 15.14 184 ARG A O 1
ATOM 820 N N . SER A 1 102 ? -34.148 21.571 -34.963 1.00 11.68 185 SER A N 1
ATOM 821 C CA . SER A 1 102 ? -33.903 21.655 -36.407 1.00 11.46 185 SER A CA 1
ATOM 822 C C . SER A 1 102 ? -34.606 20.549 -37.188 1.00 11.39 185 SER A C 1
ATOM 823 O O . SER A 1 102 ? -35.014 19.541 -36.637 1.00 14.61 185 SER A O 1
ATOM 826 N N . GLU A 1 103 ? -34.759 20.803 -38.473 1.00 12.06 186 GLU A N 1
ATOM 827 C CA . GLU A 1 103 ? -35.499 19.918 -39.392 1.00 12.82 186 GLU A CA 1
ATOM 828 C C . GLU A 1 103 ? -34.549 19.026 -40.174 1.00 12.05 186 GLU A C 1
ATOM 829 O O . GLU A 1 103 ? -34.784 17.821 -40.242 1.00 12.93 186 GLU A O 1
ATOM 835 N N . THR A 1 104 ? -33.543 19.622 -40.817 1.00 12.13 187 THR A N 1
ATOM 836 C CA . THR A 1 104 ? -32.602 18.893 -41.692 1.00 12.13 187 THR A CA 1
ATOM 837 C C . THR A 1 104 ? -31.161 19.166 -41.272 1.00 11.28 187 THR A C 1
ATOM 838 O O . THR A 1 104 ? -30.846 20.218 -40.704 1.00 11.94 187 THR A O 1
ATOM 842 N N . ARG A 1 105 ? -30.308 18.209 -41.608 1.00 11.24 188 ARG A N 1
ATOM 843 C CA . ARG A 1 105 ? -28.863 18.290 -41.420 1.00 10.82 188 ARG A CA 1
ATOM 844 C C . ARG A 1 105 ? -28.212 17.554 -42.577 1.00 11.25 188 ARG A C 1
ATOM 845 O O . ARG A 1 105 ? -28.571 16.398 -42.816 1.00 11.80 188 ARG A O 1
ATOM 853 N N . ARG A 1 106 ? -27.266 18.185 -43.256 1.00 11.43 189 ARG A N 1
ATOM 854 C CA . ARG A 1 106 ? -26.516 17.529 -44.342 1.00 12.07 189 ARG A CA 1
ATOM 855 C C . ARG A 1 106 ? -27.480 16.903 -45.350 1.00 12.23 189 ARG A C 1
ATOM 856 O O . ARG A 1 106 ? -27.193 15.877 -45.929 1.00 14.03 189 ARG A O 1
ATOM 864 N N . GLY A 1 107 ? -28.577 17.593 -45.614 1.00 12.26 190 GLY A N 1
ATOM 865 C CA . GLY A 1 107 ? -29.484 17.196 -46.686 1.00 12.12 190 GLY A CA 1
ATOM 866 C C . GLY A 1 107 ? -30.497 16.117 -46.318 1.00 12.96 190 GLY A C 1
ATOM 867 O O . GLY A 1 107 ? -31.178 15.673 -47.233 1.00 15.05 190 GLY A O 1
ATOM 868 N N . GLN A 1 108 ? -30.585 15.739 -45.056 1.00 11.81 191 GLN A N 1
ATOM 869 C CA . GLN A 1 108 ? -31.506 14.650 -44.643 1.00 12.40 191 GLN A CA 1
ATOM 870 C C . GLN A 1 108 ? -32.221 15.109 -43.387 1.00 12.34 191 GLN A C 1
ATOM 871 O O . GLN A 1 108 ? -31.773 16.027 -42.681 1.00 12.14 191 GLN A O 1
ATOM 877 N N . PRO A 1 109 ? -33.322 14.452 -43.008 1.00 13.14 192 PRO A N 1
ATOM 878 C CA . PRO A 1 109 ? -33.925 14.747 -41.718 1.00 12.36 192 PRO A CA 1
ATOM 879 C C . PRO A 1 109 ? -32.889 14.595 -40.594 1.00 11.78 192 PRO A C 1
ATOM 880 O O . PRO A 1 109 ? -32.138 13.646 -40.583 1.00 12.41 192 PRO A O 1
ATOM 884 N N . CYS A 1 110 ? -32.924 15.493 -39.612 1.00 12.13 193 CYS A N 1
ATOM 885 C CA . CYS A 1 110 ? -32.039 15.395 -38.477 1.00 11.62 193 CYS A CA 1
ATOM 886 C C . CYS A 1 110 ? -32.190 14.021 -37.817 1.00 11.15 193 CYS A C 1
ATOM 887 O O . CYS A 1 110 ? -33.296 13.447 -37.764 1.00 11.64 193 CYS A O 1
ATOM 890 N N . TRP A 1 111 ? -31.090 13.509 -37.263 1.00 11.76 194 TRP A N 1
ATOM 891 C CA . TRP A 1 111 ? -31.084 12.137 -36.718 1.00 11.59 194 TRP A CA 1
ATOM 892 C C . TRP A 1 111 ? -32.229 11.927 -35.718 1.00 11.63 194 TRP A C 1
ATOM 893 O O . TRP A 1 111 ? -32.915 10.893 -35.776 1.00 12.53 194 TRP A O 1
ATOM 904 N N . TYR A 1 112 ? -32.434 12.859 -34.782 1.00 11.89 195 TYR A N 1
ATOM 905 C CA . TYR A 1 112 ? -33.469 12.649 -33.749 1.00 13.00 195 TYR A CA 1
ATOM 906 C C . TYR A 1 112 ? -34.873 12.526 -34.362 1.00 13.40 195 TYR A C 1
ATOM 907 O O . TYR A 1 112 ? -35.744 11.947 -33.681 1.00 15.01 195 TYR A O 1
ATOM 916 N N . ARG A 1 113 ? -35.110 13.047 -35.547 1.00 12.61 196 ARG A N 1
ATOM 917 C CA . ARG A 1 113 ? -36.419 12.986 -36.177 1.00 14.18 196 ARG A CA 1
ATOM 918 C C . ARG A 1 113 ? -36.654 11.670 -36.917 1.00 15.89 196 ARG A C 1
ATOM 919 O O . ARG A 1 113 ? -37.810 11.429 -37.341 1.00 18.75 196 ARG A O 1
ATOM 927 N N . GLN A 1 114 ? -35.645 10.851 -37.099 1.00 16.19 197 GLN A N 1
ATOM 928 C CA . GLN A 1 114 ? -35.766 9.670 -37.982 1.00 17.15 197 GLN A CA 1
ATOM 929 C C . GLN A 1 114 ? -36.526 8.569 -37.219 1.00 18.80 197 GLN A C 1
ATOM 930 O O . GLN A 1 114 ? -36.651 8.621 -35.942 1.00 17.63 197 GLN A O 1
ATOM 936 N N . GLU A 1 115 ? -37.109 7.644 -37.964 1.00 19.34 198 GLU A N 1
ATOM 937 C CA . GLU A 1 115 ? -38.060 6.623 -37.461 1.00 20.43 198 GLU A CA 1
ATOM 938 C C . GLU A 1 115 ? -37.363 5.811 -36.361 1.00 19.08 198 GLU A C 1
ATOM 939 O O . GLU A 1 115 ? -36.226 5.337 -36.499 1.00 20.87 198 GLU A O 1
ATOM 945 N N . ASN A 1 116 ? -37.975 5.731 -35.198 1.00 20.69 199 ASN A N 1
ATOM 946 C CA . ASN A 1 116 ? -37.508 4.904 -34.058 1.00 20.04 199 ASN A CA 1
ATOM 947 C C . ASN A 1 116 ? -36.152 5.396 -33.574 1.00 18.01 199 ASN A C 1
ATOM 948 O O . ASN A 1 116 ? -35.377 4.625 -32.976 1.00 19.91 199 ASN A O 1
ATOM 953 N N . VAL A 1 117 ? -35.903 6.688 -33.792 1.00 17.76 200 VAL A N 1
ATOM 954 C CA . VAL A 1 117 ? -34.759 7.366 -33.117 1.00 17.55 200 VAL A CA 1
ATOM 955 C C . VAL A 1 117 ? -35.266 8.211 -31.937 1.00 19.06 200 VAL A C 1
ATOM 956 O O . VAL A 1 117 ? -35.232 7.760 -30.767 1.00 20.84 200 VAL A O 1
ATOM 960 N N . GLY A 1 118 ? -35.716 9.430 -32.194 1.00 18.11 201 GLY A N 1
ATOM 961 C CA . GLY A 1 118 ? -36.278 10.250 -31.107 1.00 20.40 201 GLY A CA 1
ATOM 962 C C . GLY A 1 118 ? -35.253 10.492 -30.051 1.00 18.32 201 GLY A C 1
ATOM 963 O O . GLY A 1 118 ? -34.013 10.836 -30.320 1.00 18.07 201 GLY A O 1
ATOM 964 N N . PHE A 1 119 ? -35.629 10.157 -28.835 1.00 18.15 202 PHE A N 1
ATOM 965 C CA . PHE A 1 119 ? -34.729 10.469 -27.736 1.00 18.22 202 PHE A CA 1
ATOM 966 C C . PHE A 1 119 ? -33.528 9.474 -27.712 1.00 17.71 202 PHE A C 1
ATOM 967 O O . PHE A 1 119 ? -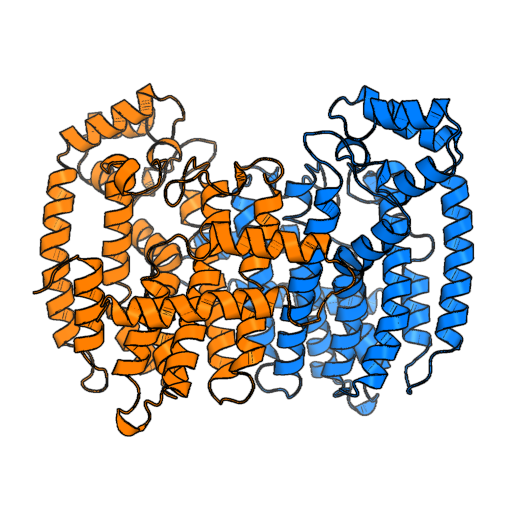32.643 9.831 -27.044 1.00 19.55 202 PHE A O 1
ATOM 975 N N . LEU A 1 120 ? -33.535 8.366 -28.440 1.00 17.08 203 LEU A N 1
ATOM 976 C CA . LEU A 1 120 ? -32.303 7.547 -28.554 1.00 15.68 203 LEU A CA 1
ATOM 977 C C . LEU A 1 120 ? -31.109 8.463 -29.062 1.00 17.19 203 LEU A C 1
ATOM 978 O O . LEU A 1 120 ? -29.901 8.181 -28.752 1.00 18.64 203 LEU A O 1
ATOM 983 N N . ALA A 1 121 ? -31.387 9.536 -29.823 1.00 16.93 204 ALA A N 1
ATOM 984 C CA . ALA A 1 121 ? -30.325 10.395 -30.403 1.00 15.94 204 ALA A CA 1
ATOM 985 C C . ALA A 1 121 ? -29.508 10.985 -29.276 1.00 15.12 204 ALA A C 1
ATOM 986 O O . ALA A 1 121 ? -28.243 11.315 -29.447 1.00 15.59 204 ALA A O 1
ATOM 988 N N . ILE A 1 122 ? -30.116 11.101 -28.123 1.00 15.76 205 ILE A N 1
ATOM 989 C CA . ILE A 1 122 ? -29.339 11.649 -27.032 1.00 15.65 205 ILE A CA 1
ATOM 990 C C . ILE A 1 122 ? -28.195 10.681 -26.632 1.00 18.40 205 ILE A C 1
ATOM 991 O O . ILE A 1 122 ? -27.067 11.095 -26.462 1.00 15.98 205 ILE A O 1
ATOM 996 N N . ASN A 1 123 ? -28.471 9.432 -26.449 1.00 16.61 206 ASN A N 1
ATOM 997 C CA . ASN A 1 123 ? -27.385 8.479 -26.150 1.00 16.02 206 ASN A CA 1
ATOM 998 C C . ASN A 1 123 ? -26.429 8.384 -27.322 1.00 13.65 206 ASN A C 1
ATOM 999 O O . ASN A 1 123 ? -25.207 8.149 -27.123 1.00 14.06 206 ASN A O 1
ATOM 1004 N N . ASP A 1 124 ? -26.952 8.410 -28.538 1.00 13.64 207 ASP A N 1
ATOM 1005 C CA . ASP A 1 124 ? -26.083 8.269 -29.730 1.00 12.68 207 ASP A CA 1
ATOM 1006 C C . ASP A 1 124 ? -25.039 9.390 -29.734 1.00 13.04 207 ASP A C 1
ATOM 1007 O O . ASP A 1 124 ? -23.861 9.153 -30.123 1.00 12.80 207 ASP A O 1
ATOM 1012 N N . CYS A 1 125 ? -25.401 10.604 -29.381 1.00 13.75 208 CYS A N 1
ATOM 1013 C CA . CYS A 1 125 ? -24.461 11.711 -29.312 1.00 14.37 208 CYS A CA 1
ATOM 1014 C C . CYS A 1 125 ? -23.328 11.354 -28.348 1.00 14.94 208 CYS A C 1
ATOM 1015 O O . CYS A 1 125 ? -22.149 11.539 -28.701 1.00 14.46 208 CYS A O 1
ATOM 1018 N N . LEU A 1 126 ? -23.674 10.909 -27.149 1.00 15.30 209 LEU A N 1
ATOM 1019 C CA . LEU A 1 126 ? -22.622 10.570 -26.183 1.00 16.39 209 LEU A CA 1
ATOM 1020 C C . LEU A 1 126 ? -21.759 9.437 -26.734 1.00 14.95 209 LEU A C 1
ATOM 1021 O O . LEU A 1 126 ? -20.543 9.392 -26.474 1.00 15.66 209 LEU A O 1
ATOM 1026 N N . HIS A 1 127 ? -22.392 8.447 -27.335 1.00 14.20 210 HIS A N 1
ATOM 1027 C CA . HIS A 1 127 ? -21.671 7.251 -27.835 1.00 13.99 210 HIS A CA 1
ATOM 1028 C C . HIS A 1 127 ? -20.666 7.650 -28.916 1.00 12.89 210 HIS A C 1
ATOM 1029 O O . HIS A 1 127 ? -19.513 7.145 -28.924 1.00 13.97 210 HIS A O 1
ATOM 1036 N N . VAL A 1 128 ? -21.087 8.473 -29.853 1.00 12.46 211 VAL A N 1
ATOM 1037 C CA . VAL A 1 128 ? -20.136 8.946 -30.905 1.00 12.58 211 VAL A CA 1
ATOM 1038 C C . VAL A 1 128 ? -18.970 9.705 -30.291 1.00 14.91 211 VAL A C 1
ATOM 1039 O O . VAL A 1 128 ? -17.801 9.484 -30.719 1.00 14.95 211 VAL A O 1
ATOM 1043 N N . GLU A 1 129 ? -19.203 10.566 -29.340 1.00 14.88 212 GLU A N 1
ATOM 1044 C CA . GLU A 1 129 ? -18.121 11.300 -28.663 1.00 16.85 212 GLU A CA 1
ATOM 1045 C C . GLU A 1 129 ? -17.179 10.292 -28.021 1.00 17.18 212 GLU A C 1
ATOM 1046 O O . GLU A 1 129 ? -15.955 10.402 -28.175 1.00 17.42 212 GLU A O 1
ATOM 1052 N N . SER A 1 130 ? -17.689 9.364 -27.245 1.00 15.06 213 SER A N 1
ATOM 1053 C CA . SER A 1 130 ? -16.803 8.429 -26.519 1.00 15.39 213 SER A CA 1
ATOM 1054 C C . SER A 1 130 ? -15.979 7.623 -27.500 1.00 14.08 213 SER A C 1
ATOM 1055 O O . SER A 1 130 ? -14.843 7.227 -27.199 1.00 14.63 213 SER A O 1
ATOM 1058 N N . SER A 1 131 ? -16.548 7.301 -28.639 1.00 13.34 214 SER A N 1
ATOM 1059 C CA . SER A 1 131 ? -15.882 6.437 -29.637 1.00 13.66 214 SER A CA 1
ATOM 1060 C C . SER A 1 131 ? -14.568 7.041 -30.111 1.00 12.97 214 SER A C 1
ATOM 1061 O O . SER A 1 131 ? -13.640 6.267 -30.423 1.00 13.76 214 SER A O 1
ATOM 1064 N N . LEU A 1 132 ? -14.415 8.356 -30.123 1.00 13.54 215 LEU A N 1
ATOM 1065 C CA . LEU A 1 132 ? -13.145 8.907 -30.680 1.00 14.72 215 LEU A CA 1
ATOM 1066 C C . LEU A 1 132 ? -11.974 8.515 -29.783 1.00 14.27 215 LEU A C 1
ATOM 1067 O O . LEU A 1 132 ? -10.848 8.305 -30.316 1.00 14.65 215 LEU A O 1
ATOM 1072 N N . TYR A 1 133 ? -12.219 8.378 -28.478 1.00 13.10 216 TYR A N 1
ATOM 1073 C CA . TYR A 1 133 ? -11.140 8.024 -27.547 1.00 14.21 216 TYR A CA 1
ATOM 1074 C C . TYR A 1 133 ? -10.734 6.570 -27.749 1.00 14.43 216 TYR A C 1
ATOM 1075 O O . TYR A 1 133 ? -9.552 6.204 -27.511 1.00 15.58 216 TYR A O 1
ATOM 1084 N N . SER A 1 134 ? -11.647 5.693 -28.182 1.00 14.28 217 SER A N 1
ATOM 1085 C CA . SER A 1 134 ? -11.297 4.295 -28.522 1.00 16.01 217 SER A CA 1
ATOM 1086 C C . SER A 1 134 ? -10.350 4.295 -29.734 1.00 14.61 217 SER A C 1
ATOM 1087 O O . SER A 1 134 ? -9.392 3.508 -29.804 1.00 16.26 217 SER A O 1
ATOM 1090 N N . VAL A 1 135 ? -10.633 5.114 -30.725 1.00 15.03 218 VAL A N 1
ATOM 1091 C CA . VAL A 1 135 ? -9.786 5.223 -31.940 1.00 14.49 218 VAL A CA 1
ATOM 1092 C C . VAL A 1 135 ? -8.396 5.765 -31.534 1.00 14.64 218 VAL A C 1
ATOM 1093 O O . VAL A 1 135 ? -7.351 5.203 -31.975 1.00 15.31 218 VAL A O 1
ATOM 1097 N N . LEU A 1 136 ? -8.348 6.795 -30.709 1.00 13.86 219 LEU A N 1
ATOM 1098 C CA . LEU A 1 136 ? -7.051 7.354 -30.273 1.00 14.51 219 LEU A CA 1
ATOM 1099 C C . LEU A 1 136 ? -6.230 6.265 -29.580 1.00 15.56 219 LEU A C 1
ATOM 1100 O O . LEU A 1 136 ? -5.005 6.158 -29.831 1.00 15.79 219 LEU A O 1
ATOM 1105 N N . ARG A 1 137 ? -6.860 5.489 -28.695 1.00 14.59 220 ARG A N 1
ATOM 1106 C CA . ARG A 1 137 ? -6.177 4.443 -27.935 1.00 16.15 220 ARG A CA 1
ATOM 1107 C C . ARG A 1 137 ? -5.594 3.413 -28.913 1.00 16.90 220 ARG A C 1
ATOM 1108 O O . ARG A 1 137 ? -4.417 2.974 -28.769 1.00 18.65 220 ARG A O 1
ATOM 1116 N N . LYS A 1 138 ? -6.327 3.026 -29.933 1.00 15.93 221 LYS A N 1
ATOM 1117 C CA . LYS A 1 138 ? -5.866 1.942 -30.824 1.00 17.61 221 LYS A CA 1
ATOM 1118 C C . LYS A 1 138 ? -4.606 2.360 -31.570 1.00 16.84 221 LYS A C 1
ATOM 1119 O O . LYS A 1 138 ? -3.684 1.557 -31.661 1.00 20.23 221 LYS A O 1
ATOM 1125 N N . TYR A 1 139 ? -4.529 3.588 -32.030 1.00 17.73 222 TYR A N 1
ATOM 1126 C CA . TYR A 1 139 ? -3.478 3.990 -32.984 1.00 17.32 222 TYR A CA 1
ATOM 1127 C C . TYR A 1 139 ? -2.356 4.801 -32.325 1.00 17.49 222 TYR A C 1
ATOM 1128 O O . TYR A 1 139 ? -1.221 4.786 -32.886 1.00 19.03 222 TYR A O 1
ATOM 1137 N N . PHE A 1 140 ? -2.569 5.481 -31.210 1.00 15.72 223 PHE A N 1
ATOM 1138 C CA . PHE A 1 140 ? -1.624 6.513 -30.717 1.00 16.62 223 PHE A CA 1
ATOM 1139 C C . PHE A 1 140 ? -1.001 6.163 -29.354 1.00 16.22 223 PHE A C 1
ATOM 1140 O O . PHE A 1 140 ? -0.119 6.904 -28.913 1.00 16.16 223 PHE A O 1
ATOM 1148 N N . SER A 1 141 ? -1.423 5.080 -28.724 1.00 17.93 224 SER A N 1
ATOM 1149 C CA . SER A 1 141 ? -1.101 4.847 -27.307 1.00 17.49 224 SER A CA 1
ATOM 1150 C C . SER A 1 141 ? 0.408 4.628 -27.067 1.00 17.85 224 SER A C 1
ATOM 1151 O O . SER A 1 141 ? 0.809 4.731 -25.928 1.00 19.78 224 SER A O 1
ATOM 1154 N N . HIS A 1 142 ? 1.207 4.297 -28.090 1.00 18.85 225 HIS A N 1
ATOM 1155 C CA . HIS A 1 142 ? 2.664 4.093 -27.928 1.00 20.12 225 HIS A CA 1
ATOM 1156 C C . HIS A 1 142 ? 3.447 5.290 -28.421 1.00 19.69 225 HIS A C 1
ATOM 1157 O O . HIS A 1 142 ? 4.681 5.170 -28.441 1.00 20.39 225 HIS A O 1
ATOM 1164 N N . LEU A 1 143 ? 2.792 6.376 -28.813 1.00 17.48 226 LEU A N 1
ATOM 1165 C CA . LEU A 1 143 ? 3.489 7.532 -29.396 1.00 18.02 226 LEU A CA 1
ATOM 1166 C C . LEU A 1 143 ? 3.613 8.654 -28.368 1.00 17.28 226 LEU A C 1
ATOM 1167 O O . LEU A 1 143 ? 2.675 8.873 -27.555 1.00 16.44 226 LEU A O 1
ATOM 1172 N N . PRO A 1 144 ? 4.649 9.504 -28.466 1.00 18.55 227 PRO A N 1
ATOM 1173 C CA . PRO A 1 144 ? 4.792 10.575 -27.491 1.00 18.79 227 PRO A CA 1
ATOM 1174 C C . PRO A 1 144 ? 3.652 11.592 -27.501 1.00 17.64 227 PRO A C 1
ATOM 1175 O O . PRO A 1 144 ? 3.411 12.244 -26.505 1.00 17.68 227 PRO A O 1
ATOM 1179 N N . CYS A 1 145 ? 2.988 11.747 -28.635 1.00 16.26 228 CYS A N 1
ATOM 1180 C CA . CYS A 1 145 ? 1.883 12.723 -28.734 1.00 15.74 228 CYS A CA 1
ATOM 1181 C C . CYS A 1 145 ? 0.584 12.256 -28.053 1.00 14.78 228 CYS A C 1
ATOM 1182 O O . CYS A 1 145 ? -0.339 13.068 -27.982 1.00 14.32 228 CYS A O 1
ATOM 1185 N N . TYR A 1 146 ? 0.529 11.028 -27.548 1.00 13.95 229 TYR A N 1
ATOM 1186 C CA . TYR A 1 146 ? -0.755 10.476 -27.049 1.00 13.47 229 TYR A CA 1
ATOM 1187 C C . TYR A 1 146 ? -1.358 11.349 -25.940 1.00 13.28 229 TYR A C 1
ATOM 1188 O O . TYR A 1 146 ? -2.557 11.768 -26.048 1.00 13.69 229 TYR A O 1
ATOM 1197 N N . VAL A 1 147 ? -0.645 11.571 -24.855 1.00 14.05 230 VAL A N 1
ATOM 1198 C CA . VAL A 1 147 ? -1.206 12.347 -23.722 1.00 14.50 230 VAL A CA 1
ATOM 1199 C C . VAL A 1 147 ? -1.544 13.768 -24.140 1.00 14.31 230 VAL A C 1
ATOM 1200 O O . VAL A 1 147 ? -2.654 14.243 -23.866 1.00 14.17 230 VAL A O 1
ATOM 1204 N N . PRO A 1 148 ? -0.657 14.515 -24.841 1.00 14.29 231 PRO A N 1
ATOM 1205 C CA . PRO A 1 148 ? -1.065 15.843 -25.303 1.00 14.34 231 PRO A CA 1
ATOM 1206 C C . PRO A 1 148 ? -2.341 15.819 -26.139 1.00 13.16 231 PRO A C 1
ATOM 1207 O O . PRO A 1 148 ? -3.222 16.674 -25.968 1.00 13.32 231 PRO A O 1
ATOM 1211 N N . ILE A 1 149 ? -2.491 14.834 -27.002 1.00 12.73 232 ILE A N 1
ATOM 1212 C CA . ILE A 1 149 ? -3.697 14.729 -27.871 1.00 12.44 232 ILE A CA 1
ATOM 1213 C C . ILE A 1 149 ? -4.965 14.468 -27.032 1.00 12.36 232 ILE A C 1
ATOM 1214 O O . ILE A 1 149 ? -5.973 15.147 -27.224 1.00 13.03 232 ILE A O 1
ATOM 1219 N N . ILE A 1 150 ? -4.927 13.487 -26.137 1.00 12.61 233 ILE A N 1
ATOM 1220 C CA . ILE A 1 150 ? -6.153 13.182 -25.347 1.00 12.57 233 ILE A CA 1
ATOM 1221 C C . ILE A 1 150 ? -6.494 14.387 -24.473 1.00 12.56 233 ILE A C 1
ATOM 1222 O O . ILE A 1 150 ? -7.673 14.747 -24.358 1.00 13.03 233 ILE A O 1
ATOM 1227 N N . GLU A 1 151 ? -5.507 15.028 -23.873 1.00 13.08 234 GLU A N 1
ATOM 1228 C CA . GLU A 1 151 ? -5.729 16.211 -23.027 1.00 13.41 234 GLU A CA 1
ATOM 1229 C C . GLU A 1 151 ? -6.333 17.358 -23.851 1.00 13.07 234 GLU A C 1
ATOM 1230 O O . GLU A 1 151 ? -7.225 18.105 -23.352 1.00 13.46 234 GLU A O 1
ATOM 1236 N N . LEU A 1 152 ? -5.924 17.523 -25.092 1.00 12.81 235 LEU A N 1
ATOM 1237 C CA . LEU A 1 152 ? -6.446 18.587 -25.966 1.00 12.44 235 LEU A CA 1
ATOM 1238 C C . LEU A 1 152 ? -7.907 18.282 -26.274 1.00 11.59 235 LEU A C 1
ATOM 1239 O O . LEU A 1 152 ? -8.752 19.211 -26.208 1.00 12.60 235 LEU A O 1
ATOM 1244 N N . PHE A 1 153 ? -8.227 17.058 -26.665 1.00 11.61 236 PHE A N 1
ATOM 1245 C CA . PHE A 1 153 ? -9.646 16.687 -26.911 1.00 11.72 236 PHE A CA 1
ATOM 1246 C C . PHE A 1 153 ? -10.465 16.934 -25.627 1.00 12.63 236 PHE A C 1
ATOM 1247 O O . PHE A 1 153 ? -11.569 17.537 -25.748 1.00 12.86 236 PHE A O 1
ATOM 1255 N N . HIS A 1 154 ? -9.989 16.553 -24.454 1.00 13.03 237 HIS A N 1
ATOM 1256 C CA . HIS A 1 154 ? -10.716 16.763 -23.177 1.00 13.79 237 HIS A CA 1
ATOM 1257 C C . HIS A 1 154 ? -11.018 18.255 -23.030 1.00 12.92 237 HIS A C 1
ATOM 1258 O O . HIS A 1 154 ? -12.161 18.677 -22.649 1.00 13.25 237 HIS A O 1
ATOM 1265 N N . ASP A 1 155 ? -9.996 19.080 -23.201 1.00 12.77 238 ASP A N 1
ATOM 1266 C CA . ASP A 1 155 ? -10.096 20.525 -22.941 1.00 13.08 238 ASP A CA 1
ATOM 1267 C C . ASP A 1 155 ? -11.044 21.175 -23.962 1.00 12.21 238 ASP A C 1
ATOM 1268 O O . ASP A 1 155 ? -11.890 22.008 -23.614 1.00 12.56 238 ASP A O 1
ATOM 1273 N N . VAL A 1 156 ? -10.872 20.850 -25.229 1.00 12.12 239 VAL A N 1
ATOM 1274 C CA . VAL A 1 156 ? -11.735 21.408 -26.277 1.00 11.89 239 VAL A CA 1
ATOM 1275 C C . VAL A 1 156 ? -13.199 20.983 -26.048 1.00 12.25 239 VAL A C 1
ATOM 1276 O O . VAL A 1 156 ? -14.087 21.798 -26.263 1.00 12.48 239 VAL A O 1
ATOM 1280 N N . ASN A 1 157 ? -13.425 19.748 -25.664 1.00 12.13 240 ASN A N 1
ATOM 1281 C CA . ASN A 1 157 ? -14.803 19.318 -25.368 1.00 13.80 240 ASN A CA 1
ATOM 1282 C C . ASN A 1 157 ? -15.395 20.230 -24.307 1.00 12.29 240 ASN A C 1
ATOM 1283 O O . ASN A 1 157 ? -16.537 20.750 -24.463 1.00 12.47 240 ASN A O 1
ATOM 1288 N N . PHE A 1 158 ? -14.707 20.403 -23.209 1.00 11.87 241 PHE A N 1
ATOM 1289 C CA . PHE A 1 158 ? -15.220 21.196 -22.068 1.00 12.28 241 PHE A CA 1
ATOM 1290 C C . PHE A 1 158 ? -15.513 22.630 -22.523 1.00 12.38 241 PHE A C 1
ATOM 1291 O O . PHE A 1 158 ? -16.574 23.212 -22.226 1.00 12.31 241 PHE A O 1
ATOM 1299 N N . LYS A 1 159 ? -14.564 23.231 -23.261 1.00 11.42 242 LYS A N 1
ATOM 1300 C CA . LYS A 1 159 ? -14.777 24.589 -23.773 1.00 11.79 242 LYS A CA 1
ATOM 1301 C C . LYS A 1 159 ? -15.979 24.683 -24.707 1.00 10.98 242 LYS A C 1
ATOM 1302 O O . LYS A 1 159 ? -16.728 25.676 -24.669 1.00 11.46 242 LYS A O 1
ATOM 1308 N N . THR A 1 160 ? -16.140 23.693 -25.565 1.00 10.83 243 THR A N 1
ATOM 1309 C CA . THR A 1 160 ? -17.269 23.665 -26.521 1.00 10.95 243 THR A CA 1
ATOM 1310 C C . THR A 1 160 ? -18.587 23.609 -25.752 1.00 11.01 243 THR A C 1
ATOM 1311 O O . THR A 1 160 ? -19.545 24.312 -26.101 1.00 11.18 243 THR A O 1
ATOM 1315 N N . ASN A 1 161 ? -18.642 22.806 -24.702 1.00 10.79 244 ASN A N 1
ATOM 1316 C CA . ASN A 1 161 ? -19.853 22.744 -23.858 1.00 11.54 244 ASN A CA 1
ATOM 1317 C C . ASN A 1 161 ? -20.115 24.118 -23.242 1.00 11.06 244 ASN A C 1
ATOM 1318 O O . ASN A 1 161 ? -21.273 24.545 -23.151 1.00 11.14 244 ASN A O 1
ATOM 1323 N N . MET A 1 162 ? -19.084 24.831 -22.778 1.00 11.98 245 MET A N 1
ATOM 1324 C CA . MET A 1 162 ? -19.322 26.171 -22.219 1.00 11.51 245 MET A CA 1
ATOM 1325 C C . MET A 1 162 ? -19.922 27.075 -23.283 1.00 11.69 245 MET A C 1
ATOM 1326 O O . MET A 1 162 ? -20.868 27.876 -22.978 1.00 12.35 245 MET A O 1
ATOM 1331 N N . GLY A 1 163 ? -19.440 27.004 -24.518 1.00 11.39 246 GLY A N 1
ATOM 1332 C CA . GLY A 1 163 ? -19.991 27.850 -25.575 1.00 12.02 246 GLY A CA 1
ATOM 1333 C C . GLY A 1 163 ? -21.422 27.504 -25.927 1.00 11.13 246 GLY A C 1
ATOM 1334 O O . GLY A 1 163 ? -22.225 28.403 -26.179 1.00 11.89 246 GLY A O 1
ATOM 1335 N N . GLN A 1 164 ? -21.721 26.222 -26.012 1.00 11.05 247 GLN A N 1
ATOM 1336 C CA . GLN A 1 164 ? -23.095 25.755 -26.308 1.00 10.92 247 GLN A CA 1
ATOM 1337 C C . GLN A 1 164 ? -24.028 26.278 -25.211 1.00 10.70 247 GLN A C 1
ATOM 1338 O O . GLN A 1 164 ? -25.177 26.606 -25.504 1.00 11.35 247 GLN A O 1
ATOM 1344 N N . SER A 1 165 ? -23.588 26.293 -23.963 1.00 10.79 248 SER A N 1
ATOM 1345 C CA . SER A 1 165 ? -24.415 26.836 -22.859 1.00 11.99 248 SER A CA 1
ATOM 1346 C C . SER A 1 165 ? -24.620 28.330 -23.049 1.00 12.85 248 SER A C 1
ATOM 1347 O O . SER A 1 165 ? -25.748 28.824 -22.941 1.00 13.22 248 SER A O 1
ATOM 1350 N N . LEU A 1 166 ? -23.557 29.105 -23.324 1.00 11.61 249 LEU A N 1
ATOM 1351 C CA . LEU A 1 166 ? -23.732 30.563 -23.501 1.00 12.87 249 LEU A CA 1
ATOM 1352 C C . LEU A 1 166 ? -24.656 30.849 -24.662 1.00 12.66 249 LEU A C 1
ATOM 1353 O O . LEU A 1 166 ? -25.519 31.767 -24.580 1.00 13.31 249 LEU A O 1
ATOM 1358 N N . ASP A 1 167 ? -24.542 30.102 -25.737 1.00 11.83 250 ASP A N 1
ATOM 1359 C CA . ASP A 1 167 ? -25.424 30.189 -26.910 1.00 11.94 250 ASP A CA 1
ATOM 1360 C C . ASP A 1 167 ? -26.908 29.986 -26.511 1.00 12.22 250 ASP A C 1
ATOM 1361 O O . ASP A 1 167 ? -27.808 30.702 -26.999 1.00 12.81 250 ASP A O 1
ATOM 1366 N N . ALA A 1 168 ? -27.149 29.042 -25.593 1.00 12.29 251 ALA A N 1
ATOM 1367 C CA . ALA A 1 168 ? -28.532 28.658 -25.198 1.00 14.07 251 ALA A CA 1
ATOM 1368 C C . ALA A 1 168 ? -29.130 29.702 -24.280 1.00 14.29 251 ALA A C 1
ATOM 1369 O O . ALA A 1 168 ? -30.402 29.735 -24.178 1.00 17.25 251 ALA A O 1
ATOM 1371 N N . LEU A 1 169 ? -28.361 30.565 -23.643 1.00 14.62 252 LEU A N 1
ATOM 1372 C CA . LEU A 1 169 ? -28.828 31.550 -22.655 1.00 16.22 252 LEU A CA 1
ATOM 1373 C C . LEU A 1 169 ? -29.313 32.809 -23.354 1.00 16.28 252 LEU A C 1
ATOM 1374 O O . LEU A 1 169 ? -29.578 33.798 -22.694 1.00 19.97 252 LEU A O 1
ATOM 1379 N N . CYS A 1 170 ? -29.521 32.761 -24.666 1.00 18.52 253 CYS A N 1
ATOM 1380 C CA . CYS A 1 170 ? -30.145 33.865 -25.425 1.00 18.11 253 CYS A CA 1
ATOM 1381 C C . CYS A 1 170 ? -31.576 34.157 -24.985 1.00 18.48 253 CYS A C 1
ATOM 1382 O O . CYS A 1 170 ? -32.064 35.275 -25.237 1.00 19.44 253 CYS A O 1
ATOM 1385 N N . MET A 1 171 ? -32.263 33.154 -24.519 1.00 20.59 254 MET A N 1
ATOM 1386 C CA . MET A 1 171 ? -33.664 33.254 -24.142 1.00 20.54 254 MET A CA 1
ATOM 1387 C C . MET A 1 171 ? -33.819 32.942 -22.671 1.00 20.09 254 MET A C 1
ATOM 1388 O O . MET A 1 171 ? -33.149 32.030 -22.120 1.00 22.65 254 MET A O 1
ATOM 1393 N N . LYS A 1 172 ? -34.729 33.664 -22.064 1.00 20.28 255 LYS A N 1
ATOM 1394 C CA . LYS A 1 172 ? -35.162 33.401 -20.677 1.00 21.59 255 LYS A CA 1
ATOM 1395 C C . LYS A 1 172 ? -36.678 33.585 -20.611 1.00 22.07 255 LYS A C 1
ATOM 1396 O O . LYS A 1 172 ? -37.193 34.588 -21.088 1.00 22.70 255 LYS A O 1
ATOM 1402 N N . ASP A 1 173 ? -37.379 32.580 -20.107 1.00 23.82 256 ASP A N 1
ATOM 1403 C CA . ASP A 1 173 ? -38.854 32.633 -19.986 1.00 26.60 256 ASP A CA 1
ATOM 1404 C C . ASP A 1 173 ? -39.484 32.955 -21.356 1.00 24.38 256 ASP A C 1
ATOM 1405 O O . ASP A 1 173 ? -40.496 33.673 -21.386 1.00 28.81 256 ASP A O 1
ATOM 1410 N N . GLY A 1 174 ? -38.946 32.392 -22.431 1.00 25.30 257 GLY A N 1
ATOM 1411 C CA . GLY A 1 174 ? -39.527 32.454 -23.784 1.00 29.31 257 GLY A CA 1
ATOM 1412 C C . GLY A 1 174 ? -39.315 33.771 -24.507 1.00 25.37 257 GLY A C 1
ATOM 1413 O O . GLY A 1 174 ? -39.899 33.910 -25.616 1.00 25.43 257 GLY A O 1
ATOM 1414 N N . ARG A 1 175 ? -38.535 34.707 -23.953 1.00 22.28 258 ARG A N 1
ATOM 1415 C CA . ARG A 1 175 ? -38.240 35.956 -24.681 1.00 21.55 258 ARG A CA 1
ATOM 1416 C C . ARG A 1 175 ? -36.730 36.136 -24.752 1.00 18.49 258 ARG A C 1
ATOM 1417 O O . ARG A 1 175 ? -35.992 35.814 -23.811 1.00 19.88 258 ARG A O 1
ATOM 1425 N N . PRO A 1 176 ? -36.237 36.654 -25.891 1.00 18.87 259 PRO A N 1
ATOM 1426 C CA . PRO A 1 176 ? -34.815 36.902 -26.043 1.00 16.87 259 PRO A CA 1
ATOM 1427 C C . PRO A 1 176 ? -34.350 38.083 -25.205 1.00 18.76 259 PRO A C 1
ATOM 1428 O O . PRO A 1 176 ? -35.077 39.041 -25.051 1.00 20.60 259 PRO A O 1
ATOM 1432 N N . ILE A 1 177 ? -33.142 37.989 -24.693 1.00 18.89 260 ILE A N 1
ATOM 1433 C CA . ILE A 1 177 ? -32.517 39.051 -23.856 1.00 20.28 260 ILE A CA 1
ATOM 1434 C C . ILE A 1 177 ? -31.797 40.045 -24.786 1.00 19.72 260 ILE A C 1
ATOM 1435 O O . ILE A 1 177 ? -30.588 40.202 -24.704 1.00 20.38 260 ILE A O 1
ATOM 1440 N N . LEU A 1 178 ? -32.564 40.785 -25.583 1.00 19.11 261 LEU A N 1
ATOM 1441 C CA . LEU A 1 178 ? -32.010 41.628 -26.670 1.00 19.01 261 LEU A CA 1
ATOM 1442 C C . LEU A 1 178 ? -31.095 42.725 -26.137 1.00 20.06 261 LEU A C 1
ATOM 1443 O O . LEU A 1 178 ? -30.127 43.079 -26.829 1.00 19.28 261 LEU A O 1
ATOM 1448 N N . SER A 1 179 ? -31.345 43.254 -24.944 1.00 20.62 262 SER A N 1
ATOM 1449 C CA . SER A 1 179 ? -30.479 44.307 -24.356 1.00 24.11 262 SER A CA 1
ATOM 1450 C C . SER A 1 179 ? -29.055 43.769 -24.151 1.00 22.78 262 SER A C 1
ATOM 1451 O O . SER A 1 179 ? -28.123 44.597 -24.011 1.00 27.11 262 SER A O 1
ATOM 1454 N N . GLN A 1 180 ? -28.882 42.436 -24.118 1.00 21.18 263 GLN A N 1
ATOM 1455 C CA . GLN A 1 180 ? -27.573 41.817 -23.854 1.00 20.13 263 GLN A CA 1
ATOM 1456 C C . GLN A 1 180 ? -26.954 41.316 -25.168 1.00 18.71 263 GLN A C 1
ATOM 1457 O O . GLN A 1 180 ? -25.854 40.777 -25.117 1.00 19.49 263 GLN A O 1
ATOM 1463 N N . PHE A 1 181 ? -27.617 41.477 -26.307 1.00 17.56 264 PHE A N 1
ATOM 1464 C CA . PHE A 1 181 ? -27.084 41.001 -27.600 1.00 16.47 264 PHE A CA 1
ATOM 1465 C C . PHE A 1 181 ? -26.086 42.027 -28.157 1.00 17.65 264 PHE A C 1
ATOM 1466 O O . PHE A 1 181 ? -26.375 42.788 -29.088 1.00 21.77 264 PHE A O 1
ATOM 1474 N N . THR A 1 182 ? -24.894 42.000 -27.633 1.00 17.38 265 THR A N 1
ATOM 1475 C CA . THR A 1 182 ? -23.766 42.877 -28.040 1.00 16.56 265 THR A CA 1
ATOM 1476 C C . THR A 1 182 ? -22.742 42.089 -28.860 1.00 17.22 265 THR A C 1
ATOM 1477 O O . THR A 1 182 ? -22.686 40.856 -28.792 1.00 15.23 265 THR A O 1
ATOM 1481 N N . MET A 1 183 ? -21.875 42.816 -29.572 1.00 17.15 266 MET A N 1
ATOM 1482 C CA . MET A 1 183 ? -20.756 42.145 -30.289 1.00 16.96 266 MET A CA 1
ATOM 1483 C C . MET A 1 183 ? -19.793 41.492 -29.285 1.00 16.78 266 MET A C 1
ATOM 1484 O O . MET A 1 183 ? -19.260 40.445 -29.597 1.00 16.78 266 MET A O 1
ATOM 1489 N N . LYS A 1 184 ? -19.670 42.066 -28.087 1.00 17.17 267 LYS A N 1
ATOM 1490 C CA . LYS A 1 184 ? -18.822 41.437 -27.055 1.00 17.83 267 LYS A CA 1
ATOM 1491 C C . LYS A 1 184 ? -19.398 40.062 -26.684 1.00 16.57 267 LYS A C 1
ATOM 1492 O O . LYS A 1 184 ? -18.636 39.074 -26.629 1.00 17.11 267 LYS A O 1
ATOM 1498 N N . ARG A 1 185 ? -20.697 39.965 -26.448 1.00 15.48 268 ARG A N 1
ATOM 1499 C CA . ARG A 1 185 ? -21.315 38.658 -26.125 1.00 14.94 268 ARG A CA 1
ATOM 1500 C C . ARG A 1 185 ? -21.102 37.721 -27.312 1.00 13.40 268 ARG A C 1
ATOM 1501 O O . ARG A 1 185 ? -20.763 36.556 -27.116 1.00 13.90 268 ARG A O 1
ATOM 1509 N N . TYR A 1 186 ? -21.395 38.207 -28.522 1.00 13.72 269 TYR A N 1
ATOM 1510 C CA . TYR A 1 186 ? -21.298 37.383 -29.738 1.00 13.56 269 TYR A CA 1
ATOM 1511 C C . TYR A 1 186 ? -19.894 36.767 -29.834 1.00 13.13 269 TYR A C 1
ATOM 1512 O O . TYR A 1 186 ? -19.748 35.551 -30.045 1.00 13.21 269 TYR A O 1
ATOM 1521 N N . SER A 1 187 ? -18.860 37.603 -29.700 1.00 13.90 270 SER A N 1
ATOM 1522 C CA . SER A 1 187 ? -17.483 37.092 -29.844 1.00 14.22 270 SER A CA 1
ATOM 1523 C C . SER A 1 187 ? -17.176 36.009 -28.812 1.00 13.34 270 SER A C 1
ATOM 1524 O O . SER A 1 187 ? -16.488 35.027 -29.123 1.00 14.05 270 SER A O 1
ATOM 1527 N N . SER A 1 188 ? -17.657 36.187 -27.587 1.00 13.11 271 SER A N 1
ATOM 1528 C CA . SER A 1 188 ? -17.459 35.164 -26.536 1.00 13.73 271 SER A CA 1
ATOM 1529 C C . SER A 1 188 ? -18.158 33.865 -26.914 1.00 12.28 271 SER A C 1
ATOM 1530 O O . SER A 1 188 ? -17.582 32.783 -26.742 1.00 13.53 271 SER A O 1
ATOM 1533 N N . ILE A 1 189 ? -19.409 33.949 -27.379 1.00 12.15 272 ILE A N 1
ATOM 1534 C CA . ILE A 1 189 ? -20.135 32.720 -27.750 1.00 12.30 272 ILE A CA 1
ATOM 1535 C C . ILE A 1 189 ? -19.330 31.950 -28.788 1.00 11.08 272 ILE A C 1
ATOM 1536 O O . ILE A 1 189 ? -19.157 30.736 -28.648 1.00 12.13 272 ILE A O 1
ATOM 1541 N N . VAL A 1 190 ? -18.945 32.595 -29.864 1.00 11.96 273 VAL A N 1
ATOM 1542 C CA . VAL A 1 190 ? -18.372 31.879 -31.030 1.00 12.58 273 VAL A CA 1
ATOM 1543 C C . VAL A 1 190 ? -16.989 31.324 -30.720 1.00 12.20 273 VAL A C 1
ATOM 1544 O O . VAL A 1 190 ? -16.684 30.232 -31.161 1.00 12.96 273 VAL A O 1
ATOM 1548 N N . LYS A 1 191 ? -16.210 32.040 -29.920 1.00 12.07 274 LYS A N 1
ATOM 1549 C CA . LYS A 1 191 ? -14.890 31.558 -29.481 1.00 12.87 274 LYS A CA 1
ATOM 1550 C C . LYS A 1 191 ? -15.041 30.154 -28.892 1.00 12.08 274 LYS A C 1
ATOM 1551 O O . LYS A 1 191 ? -14.308 29.225 -29.224 1.00 13.08 274 LYS A O 1
ATOM 1557 N N . TYR A 1 192 ? -15.981 30.020 -27.947 1.00 12.03 275 TYR A N 1
ATOM 1558 C CA . TYR A 1 192 ? -16.150 28.756 -27.217 1.00 11.58 275 TYR A CA 1
ATOM 1559 C C . TYR A 1 192 ? -16.941 27.698 -28.005 1.00 11.06 275 TYR A C 1
ATOM 1560 O O . TYR A 1 192 ? -16.576 26.525 -27.988 1.00 11.80 275 TYR A O 1
ATOM 1569 N N . LYS A 1 193 ? -18.056 28.074 -28.653 1.00 11.11 276 LYS A N 1
ATOM 1570 C CA . LYS A 1 193 ? -18.928 27.042 -29.274 1.00 10.46 276 LYS A CA 1
ATOM 1571 C C . LYS A 1 193 ? -18.403 26.546 -30.592 1.00 11.27 276 LYS A C 1
ATOM 1572 O O . LYS A 1 193 ? -18.872 25.486 -31.056 1.00 11.01 276 LYS A O 1
ATOM 1578 N N . THR A 1 194 ? -17.486 27.282 -31.222 1.00 11.20 277 THR A N 1
ATOM 1579 C CA . THR A 1 194 ? -17.048 26.961 -32.597 1.00 10.79 277 THR A CA 1
ATOM 1580 C C . THR A 1 194 ? -15.511 26.989 -32.749 1.00 10.40 277 THR A C 1
ATOM 1581 O O . THR A 1 194 ? -14.965 26.056 -33.330 1.00 11.59 277 THR A O 1
ATOM 1585 N N . SER A 1 195 ? -14.852 28.079 -32.352 1.00 11.30 278 SER A N 1
ATOM 1586 C CA . SER A 1 195 ? -13.481 28.298 -32.823 1.00 11.93 278 SER A CA 1
ATOM 1587 C C . SER A 1 195 ? -12.489 27.251 -32.308 1.00 11.37 278 SER A C 1
ATOM 1588 O O . SER A 1 195 ? -11.629 26.767 -33.094 1.00 12.52 278 SER A O 1
ATOM 1591 N N . TYR A 1 196 ? -12.585 26.894 -31.039 1.00 11.73 279 TYR A N 1
ATOM 1592 C CA . TYR A 1 196 ? -11.673 25.859 -30.497 1.00 11.94 279 TYR A CA 1
ATOM 1593 C C . TYR A 1 196 ? -11.767 24.570 -31.275 1.00 12.36 279 TYR A C 1
ATOM 1594 O O . TYR A 1 196 ? -10.704 24.051 -31.675 1.00 13.66 279 TYR A O 1
ATOM 1603 N N . TYR A 1 197 ? -12.965 23.979 -31.440 1.00 11.83 280 TYR A N 1
ATOM 1604 C CA . TYR A 1 197 ? -13.017 22.631 -32.028 1.00 11.08 280 TYR A CA 1
ATOM 1605 C C . TYR A 1 197 ? -12.874 22.655 -33.545 1.00 10.78 280 TYR A C 1
ATOM 1606 O O . TYR A 1 197 ? -12.433 21.653 -34.101 1.00 12.11 280 TYR A O 1
ATOM 1615 N N . THR A 1 198 ? -13.264 23.762 -34.176 1.00 11.00 281 THR A N 1
ATOM 1616 C CA . THR A 1 198 ? -13.266 23.789 -35.633 1.00 10.90 281 THR A CA 1
ATOM 1617 C C . THR A 1 198 ? -11.891 24.168 -36.200 1.00 11.77 281 THR A C 1
ATOM 1618 O O . THR A 1 198 ? -11.524 23.662 -37.271 1.00 12.49 281 THR A O 1
ATOM 1622 N N . PHE A 1 199 ? -11.204 25.077 -35.546 1.00 12.33 282 PHE A N 1
ATOM 1623 C CA . PHE A 1 199 ? -9.938 25.618 -36.114 1.00 12.71 282 PHE A CA 1
ATOM 1624 C C . PHE A 1 199 ? -8.735 25.344 -35.228 1.00 13.66 282 PHE A C 1
ATOM 1625 O O . PHE A 1 199 ? -7.686 24.910 -35.751 1.00 14.87 282 PHE A O 1
ATOM 1633 N N . GLN A 1 200 ? -8.811 25.588 -33.920 1.00 13.46 283 GLN A N 1
ATOM 1634 C CA . GLN A 1 200 ? -7.638 25.345 -33.074 1.00 14.01 283 GLN A CA 1
ATOM 1635 C C . GLN A 1 200 ? -7.305 23.847 -33.047 1.00 14.32 283 GLN A C 1
ATOM 1636 O O . GLN A 1 200 ? -6.111 23.462 -33.166 1.00 17.40 283 GLN A O 1
ATOM 1642 N N . LEU A 1 201 ? -8.321 22.994 -32.875 1.00 13.41 284 LEU A N 1
ATOM 1643 C CA . LEU A 1 201 ? -8.076 21.559 -32.666 1.00 13.09 284 LEU A CA 1
ATOM 1644 C C . LEU A 1 201 ? -7.361 20.936 -33.876 1.00 12.78 284 LEU A C 1
ATOM 1645 O O . LEU A 1 201 ? -6.333 20.269 -33.676 1.00 12.98 284 LEU A O 1
ATOM 1650 N N . PRO A 1 202 ? -7.818 21.083 -35.134 1.00 13.36 285 PRO A N 1
ATOM 1651 C CA . PRO A 1 202 ? -7.080 20.457 -36.243 1.00 14.33 285 PRO A CA 1
ATOM 1652 C C . PRO A 1 202 ? -5.600 20.856 -36.306 1.00 14.87 285 PRO A C 1
ATOM 1653 O O . PRO A 1 202 ? -4.741 20.001 -36.558 1.00 15.96 285 PRO A O 1
ATOM 1657 N N . VAL A 1 203 ? -5.339 22.142 -36.159 1.00 14.51 286 VAL A N 1
ATOM 1658 C CA . VAL A 1 203 ? -3.948 22.645 -36.328 1.00 15.38 286 VAL A CA 1
ATOM 1659 C C . VAL A 1 203 ? -3.079 22.195 -35.138 1.00 14.77 286 VAL A C 1
ATOM 1660 O O . VAL A 1 203 ? -1.932 21.730 -35.340 1.00 16.23 286 VAL A O 1
ATOM 1664 N N . SER A 1 204 ? -3.577 22.252 -33.911 1.00 15.23 287 SER A N 1
ATOM 1665 C CA . SER A 1 204 ? -2.833 21.791 -32.723 1.00 15.36 287 SER A CA 1
ATOM 1666 C C . SER A 1 204 ? -2.580 20.284 -32.826 1.00 13.98 287 SER A C 1
ATOM 1667 O O . SER A 1 204 ? -1.485 19.840 -32.404 1.00 14.76 287 SER A O 1
ATOM 1670 N N . LEU A 1 205 ? -3.509 19.484 -33.371 1.00 14.03 288 LEU A N 1
ATOM 1671 C CA . LEU A 1 205 ? -3.259 18.043 -33.545 1.00 14.90 288 LEU A CA 1
ATOM 1672 C C . LEU A 1 205 ? -2.111 17.855 -34.547 1.00 14.73 288 LEU A C 1
ATOM 1673 O O . LEU A 1 205 ? -1.246 16.977 -34.325 1.00 15.21 288 LEU A O 1
ATOM 1678 N N . GLY A 1 206 ? -2.139 18.573 -35.673 1.00 14.89 289 GLY A N 1
ATOM 1679 C CA . GLY A 1 206 ? -1.059 18.473 -36.644 1.00 15.20 289 GLY A CA 1
ATOM 1680 C C . GLY A 1 206 ? 0.292 18.798 -36.010 1.00 16.85 289 GLY A C 1
ATOM 1681 O O . GLY A 1 206 ? 1.319 18.116 -36.254 1.00 18.05 289 GLY A O 1
ATOM 1682 N N . MET A 1 207 ? 0.305 19.842 -35.177 1.00 16.22 290 MET A N 1
ATOM 1683 C CA . MET A 1 207 ? 1.527 20.234 -34.454 1.00 17.16 290 MET A CA 1
ATOM 1684 C C . MET A 1 207 ? 1.983 19.102 -33.552 1.00 17.02 290 MET A C 1
ATOM 1685 O O . MET A 1 207 ? 3.176 18.750 -33.564 1.00 17.37 290 MET A O 1
ATOM 1690 N N . TYR A 1 208 ? 1.108 18.578 -32.707 1.00 16.01 291 TYR A N 1
ATOM 1691 C CA . TYR A 1 208 ? 1.501 17.472 -31.806 1.00 15.66 291 TYR A CA 1
ATOM 1692 C C . TYR A 1 208 ? 2.018 16.251 -32.576 1.00 17.01 291 TYR A C 1
ATOM 1693 O O . TYR A 1 208 ? 3.055 15.700 -32.163 1.00 17.75 291 TYR A O 1
ATOM 1702 N N . LEU A 1 209 ? 1.383 15.842 -33.671 1.00 16.32 292 LEU A N 1
ATOM 1703 C CA . LEU A 1 209 ? 1.847 14.654 -34.417 1.00 17.42 292 LEU A CA 1
ATOM 1704 C C . LEU A 1 209 ? 3.230 14.963 -34.977 1.00 17.80 292 LEU A C 1
ATOM 1705 O O . LEU A 1 209 ? 4.033 14.029 -35.066 1.00 19.85 292 LEU A O 1
ATOM 1710 N N . ALA A 1 210 ? 3.540 16.224 -35.285 1.00 18.91 293 ALA A N 1
ATOM 1711 C CA . ALA A 1 210 ? 4.885 16.646 -35.782 1.00 21.85 293 ALA A CA 1
ATOM 1712 C C . ALA A 1 210 ? 5.867 16.918 -34.631 1.00 23.80 293 ALA A C 1
ATOM 1713 O O . ALA A 1 210 ? 6.942 17.541 -34.881 1.00 26.06 293 ALA A O 1
ATOM 1715 N N . ASP A 1 211 ? 5.501 16.562 -33.416 1.00 22.09 294 ASP A N 1
ATOM 1716 C CA . ASP A 1 211 ? 6.336 16.697 -32.176 1.00 22.79 294 ASP A CA 1
ATOM 1717 C C . ASP A 1 211 ? 6.661 18.186 -31.979 1.00 24.50 294 ASP A C 1
ATOM 1718 O O . ASP A 1 211 ? 7.773 18.543 -31.489 1.00 27.08 294 ASP A O 1
ATOM 1723 N N . MET A 1 212 ? 5.673 19.060 -32.262 1.00 22.57 295 MET A N 1
ATOM 1724 C CA . MET A 1 212 ? 5.760 20.498 -31.952 1.00 22.77 295 MET A CA 1
ATOM 1725 C C . MET A 1 212 ? 4.962 20.835 -30.706 1.00 24.26 295 MET A C 1
ATOM 1726 O O . MET A 1 212 ? 3.718 20.899 -30.799 1.00 24.65 295 MET A O 1
ATOM 1731 N N . TYR A 1 213 ? 5.631 21.134 -29.595 1.00 25.18 296 TYR A N 1
ATOM 1732 C CA . TYR A 1 213 ? 4.983 21.302 -28.268 1.00 28.25 296 TYR A CA 1
ATOM 1733 C C . TYR A 1 213 ? 5.219 22.726 -27.726 1.00 29.80 296 TYR A C 1
ATOM 1734 O O . TYR A 1 213 ? 4.745 23.033 -26.641 1.00 37.24 296 TYR A O 1
ATOM 1743 N N . ASP A 1 214 ? 5.954 23.582 -28.440 1.00 29.65 297 ASP A N 1
ATOM 1744 C CA . ASP A 1 214 ? 6.317 24.945 -27.939 1.00 38.03 297 ASP A CA 1
ATOM 1745 C C . ASP A 1 214 ? 5.049 25.733 -27.596 1.00 42.30 297 ASP A C 1
ATOM 1746 O O . ASP A 1 214 ? 4.234 26.027 -28.471 1.00 34.98 297 ASP A O 1
ATOM 1751 N N . PRO A 1 215 ? 4.828 26.066 -26.302 1.00 44.19 298 PRO A N 1
ATOM 1752 C CA . PRO A 1 215 ? 3.587 26.738 -25.883 1.00 45.18 298 PRO A CA 1
ATOM 1753 C C . PRO A 1 215 ? 3.311 28.052 -26.634 1.00 39.45 298 PRO A C 1
ATOM 1754 O O . PRO A 1 215 ? 2.147 28.363 -26.947 1.00 41.68 298 PRO A O 1
ATOM 1758 N N . GLU A 1 216 ? 4.397 28.770 -26.926 1.00 42.58 299 GLU A N 1
ATOM 1759 C CA . GLU A 1 216 ? 4.442 30.073 -27.628 1.00 49.83 299 GLU A CA 1
ATOM 1760 C C . GLU A 1 216 ? 4.089 29.863 -29.106 1.00 59.28 299 GLU A C 1
ATOM 1761 O O . GLU A 1 216 ? 3.317 30.759 -29.670 1.00 62.92 299 GLU A O 1
ATOM 1767 N N . GLN A 1 217 ? 4.546 28.793 -29.783 1.00 60.46 300 GLN A N 1
ATOM 1768 C CA . GLN A 1 217 ? 4.086 28.517 -31.180 1.00 41.90 300 GLN A CA 1
ATOM 1769 C C . GLN A 1 217 ? 2.572 28.201 -31.161 1.00 29.34 300 GLN A C 1
ATOM 1770 O O . GLN A 1 217 ? 1.812 28.659 -32.080 1.00 26.16 300 GLN A O 1
ATOM 1776 N N . HIS A 1 218 ? 2.122 27.383 -30.221 1.00 27.84 301 HIS A N 1
ATOM 1777 C CA . HIS A 1 218 ? 0.681 27.044 -30.085 1.00 26.28 301 HIS A CA 1
ATOM 1778 C C . HIS A 1 218 ? -0.149 28.329 -29.893 1.00 26.82 301 HIS A C 1
ATOM 1779 O O . HIS A 1 218 ? -1.230 28.453 -30.498 1.00 25.23 301 HIS A O 1
ATOM 1786 N N . ARG A 1 219 ? 0.318 29.267 -29.092 1.00 27.74 302 ARG A N 1
ATOM 1787 C CA . ARG A 1 219 ? -0.439 30.491 -28.729 1.00 28.63 302 ARG A CA 1
ATOM 1788 C C . ARG A 1 219 ? -0.537 31.390 -29.959 1.00 27.69 302 ARG A C 1
ATOM 1789 O O . ARG A 1 219 ? -1.625 32.007 -30.171 1.00 27.02 302 ARG A O 1
ATOM 1797 N N . GLN A 1 220 ? 0.479 31.414 -30.813 1.00 28.23 303 GLN A N 1
ATOM 1798 C CA . GLN A 1 220 ? 0.446 32.309 -31.984 1.00 27.78 303 GLN A CA 1
ATOM 1799 C C . GLN A 1 220 ? -0.525 31.730 -33.034 1.00 25.81 303 GLN A C 1
ATOM 1800 O O . GLN A 1 220 ? -1.264 32.494 -33.679 1.00 25.94 303 GLN A O 1
ATOM 1806 N N . ALA A 1 221 ? -0.554 30.420 -33.187 1.00 22.91 304 ALA A N 1
ATOM 1807 C CA . ALA A 1 221 ? -1.525 29.724 -34.061 1.00 21.35 304 ALA A CA 1
ATOM 1808 C C . ALA A 1 221 ? -2.932 29.988 -33.504 1.00 20.94 304 ALA A C 1
ATOM 1809 O O . ALA A 1 221 ? -3.824 30.372 -34.282 1.00 20.73 304 ALA A O 1
ATOM 1811 N N . LYS A 1 222 ? -3.115 29.880 -32.192 1.00 22.42 305 LYS A N 1
ATOM 1812 C CA . LYS A 1 222 ? -4.454 30.087 -31.591 1.00 19.95 305 LYS A CA 1
ATOM 1813 C C . LYS A 1 222 ? -4.935 31.486 -31.944 1.00 20.11 305 LYS A C 1
ATOM 1814 O O . LYS A 1 222 ? -6.108 31.631 -32.254 1.00 19.74 305 LYS A O 1
ATOM 1820 N N . THR A 1 223 ? -4.124 32.520 -31.806 1.00 21.09 306 THR A N 1
ATOM 1821 C CA . THR A 1 223 ? -4.612 33.901 -31.978 1.00 21.39 306 THR A CA 1
ATOM 1822 C C . THR A 1 223 ? -5.250 34.038 -33.370 1.00 20.44 306 THR A C 1
ATOM 1823 O O . THR A 1 223 ? -6.376 34.550 -33.498 1.00 19.70 306 THR A O 1
ATOM 1827 N N . ILE A 1 224 ? -4.568 33.559 -34.400 1.00 18.48 307 ILE A N 1
ATOM 1828 C CA . ILE A 1 224 ? -5.105 33.711 -35.763 1.00 19.24 307 ILE A CA 1
ATOM 1829 C C . ILE A 1 224 ? -6.325 32.798 -35.951 1.00 16.50 307 ILE A C 1
ATOM 1830 O O . ILE A 1 224 ? -7.302 33.177 -36.599 1.00 16.76 307 ILE A O 1
ATOM 1835 N N . LEU A 1 225 ? -6.259 31.596 -35.415 1.00 15.87 308 LEU A N 1
ATOM 1836 C CA . LEU A 1 225 ? -7.361 30.614 -35.611 1.00 16.01 308 LEU A CA 1
ATOM 1837 C C . LEU A 1 225 ? -8.644 31.098 -34.904 1.00 15.61 308 LEU A C 1
ATOM 1838 O O . LEU A 1 225 ? -9.740 30.720 -35.368 1.00 15.78 308 LEU A O 1
ATOM 1843 N N . MET A 1 226 ? -8.550 31.857 -33.799 1.00 15.95 309 MET A N 1
ATOM 1844 C CA . MET A 1 226 ? -9.748 32.446 -33.147 1.00 15.81 309 MET A CA 1
ATOM 1845 C C . MET A 1 226 ? -10.350 33.513 -34.067 1.00 15.63 309 MET A C 1
ATOM 1846 O O . MET A 1 226 ? -11.563 33.640 -34.136 1.00 15.46 309 MET A O 1
ATOM 1851 N N . GLU A 1 227 ? -9.536 34.268 -34.778 1.00 15.24 310 GLU A N 1
ATOM 1852 C CA . GLU A 1 227 ? -10.064 35.260 -35.724 1.00 15.43 310 GLU A CA 1
ATOM 1853 C C . GLU A 1 227 ? -10.783 34.545 -36.867 1.00 14.41 310 GLU A C 1
ATOM 1854 O O . GLU A 1 227 ? -11.879 34.968 -37.296 1.00 14.64 310 GLU A O 1
ATOM 1860 N N . ILE A 1 228 ? -10.186 33.475 -37.380 1.00 14.43 311 ILE A N 1
ATOM 1861 C CA . ILE A 1 228 ? -10.785 32.668 -38.470 1.00 13.52 311 ILE A CA 1
ATOM 1862 C C . ILE A 1 228 ? -12.094 32.050 -37.985 1.00 12.95 311 ILE A C 1
ATOM 1863 O O . ILE A 1 228 ? -13.090 32.059 -38.726 1.00 12.72 311 ILE A O 1
ATOM 1868 N N . GLY A 1 229 ? -12.123 31.555 -36.764 1.00 12.80 312 GLY A N 1
ATOM 1869 C CA . GLY A 1 229 ? -13.353 30.928 -36.243 1.00 12.65 312 GLY A CA 1
ATOM 1870 C C . GLY A 1 229 ? -14.518 31.905 -36.144 1.00 11.76 312 GLY A C 1
ATOM 1871 O O . GLY A 1 229 ? -15.664 31.551 -36.469 1.00 12.90 312 GLY A O 1
ATOM 1872 N N . GLU A 1 230 ? -14.278 33.121 -35.697 1.00 12.96 313 GLU A N 1
ATOM 1873 C CA . GLU A 1 230 ? -15.354 34.116 -35.590 1.00 12.63 313 GLU A CA 1
ATOM 1874 C C . GLU A 1 230 ? -15.870 34.402 -36.997 1.00 12.52 313 GLU A C 1
ATOM 1875 O O . GLU A 1 230 ? -17.110 34.467 -37.225 1.00 13.12 313 GLU A O 1
ATOM 1881 N N . PHE A 1 231 ? -14.959 34.623 -37.960 1.00 12.78 314 PHE A N 1
ATOM 1882 C CA . PHE A 1 231 ? -15.338 34.853 -39.376 1.00 12.69 314 PHE A CA 1
ATOM 1883 C C . PHE A 1 231 ? -16.217 33.712 -39.873 1.00 11.61 314 PHE A C 1
ATOM 1884 O O . PHE A 1 231 ? -17.293 33.956 -40.470 1.00 12.26 314 PHE A O 1
ATOM 1892 N N . PHE A 1 232 ? -15.810 32.479 -39.626 1.00 11.87 315 PHE A N 1
ATOM 1893 C CA . PHE A 1 232 ? -16.538 31.291 -40.098 1.00 11.85 315 PHE A CA 1
ATOM 1894 C C . PHE A 1 232 ? -17.945 31.225 -39.487 1.00 10.94 315 PHE A C 1
ATOM 1895 O O . PHE A 1 232 ? -18.915 30.818 -40.169 1.00 11.45 315 PHE A O 1
ATOM 1903 N N . GLN A 1 233 ? -18.072 31.495 -38.187 1.00 10.58 316 GLN A N 1
ATOM 1904 C CA . GLN A 1 233 ? -19.402 31.451 -37.521 1.00 10.95 316 GLN A CA 1
ATOM 1905 C C . GLN A 1 233 ? -20.294 32.582 -38.033 1.00 11.07 316 GLN A C 1
ATOM 1906 O O . GLN A 1 233 ? -21.519 32.391 -38.119 1.00 11.43 316 GLN A O 1
ATOM 1912 N N . ILE A 1 234 ? -19.746 33.738 -38.342 1.00 11.02 317 ILE A N 1
ATOM 1913 C CA . ILE A 1 234 ? -20.537 34.841 -38.929 1.00 11.06 317 ILE A CA 1
ATOM 1914 C C . ILE A 1 234 ? -21.093 34.359 -40.258 1.00 11.22 317 ILE A C 1
ATOM 1915 O O . ILE A 1 234 ? -22.301 34.568 -40.566 1.00 11.83 317 ILE A O 1
ATOM 1920 N N . GLN A 1 235 ? -20.306 33.667 -41.069 1.00 11.02 318 GLN A N 1
ATOM 1921 C CA . GLN A 1 235 ? -20.790 33.093 -42.319 1.00 11.32 318 GLN A CA 1
ATOM 1922 C C . GLN A 1 235 ? -21.913 32.086 -42.021 1.00 10.80 318 GLN A C 1
ATOM 1923 O O . GLN A 1 235 ? -22.934 32.094 -42.736 1.00 11.25 318 GLN A O 1
ATOM 1929 N N . ASP A 1 236 ? -21.748 31.245 -41.014 1.00 10.76 319 ASP A N 1
ATOM 1930 C CA . ASP A 1 236 ? -22.800 30.261 -40.676 1.00 10.86 319 ASP A CA 1
ATOM 1931 C C . ASP A 1 236 ? -24.129 30.984 -40.340 1.00 10.54 319 ASP A C 1
ATOM 1932 O O . ASP A 1 236 ? -25.212 30.528 -40.728 1.00 11.16 319 ASP A O 1
ATOM 1937 N N . ASP A 1 237 ? -24.013 32.052 -39.571 1.00 10.51 320 ASP A N 1
ATOM 1938 C CA . ASP A 1 237 ? -25.198 32.816 -39.140 1.00 10.41 320 ASP A CA 1
ATOM 1939 C C . ASP A 1 237 ? -25.870 33.458 -40.346 1.00 11.22 320 ASP A C 1
ATOM 1940 O O . ASP A 1 237 ? -27.127 33.475 -40.439 1.00 11.85 320 ASP A O 1
ATOM 1945 N N . PHE A 1 238 ? -25.108 33.989 -41.303 1.00 11.78 321 PHE A N 1
ATOM 1946 C CA . PHE A 1 238 ? -25.708 34.537 -42.540 1.00 12.29 321 PHE A CA 1
ATOM 1947 C C . PHE A 1 238 ? -26.459 33.408 -43.269 1.00 11.43 321 PHE A C 1
ATOM 1948 O O . PHE A 1 238 ? -27.621 33.625 -43.697 1.00 12.75 321 PHE A O 1
ATOM 1956 N N . LEU A 1 239 ? -25.874 32.207 -43.358 1.00 11.74 322 LEU A N 1
ATOM 1957 C CA . LEU A 1 239 ? -26.513 31.113 -44.087 1.00 13.52 322 LEU A CA 1
ATOM 1958 C C . LEU A 1 239 ? -27.830 30.685 -43.399 1.00 12.29 322 LEU A C 1
ATOM 1959 O O . LEU A 1 239 ? -28.727 30.195 -44.102 1.00 13.51 322 LEU A O 1
ATOM 1964 N N . ASP A 1 240 ? -27.911 30.797 -42.078 1.00 11.59 323 ASP A N 1
ATOM 1965 C CA . ASP A 1 240 ? -29.158 30.367 -41.376 1.00 11.44 323 ASP A CA 1
ATOM 1966 C C . ASP A 1 240 ? -30.362 31.123 -41.964 1.00 11.72 323 ASP A C 1
ATOM 1967 O O . ASP A 1 240 ? -31.415 30.484 -42.161 1.00 13.78 323 ASP A O 1
ATOM 1972 N N . ALA A 1 241 ? -30.261 32.423 -42.146 1.00 12.31 324 ALA A N 1
ATOM 1973 C CA . ALA A 1 241 ? -31.383 33.240 -42.630 1.00 13.00 324 ALA A CA 1
ATOM 1974 C C . ALA A 1 241 ? -31.432 33.307 -44.153 1.00 12.25 324 ALA A C 1
ATOM 1975 O O . ALA A 1 241 ? -32.562 33.390 -44.714 1.00 14.27 324 ALA A O 1
ATOM 1977 N N . PHE A 1 242 ? -30.287 33.340 -44.833 1.00 12.14 325 PHE A N 1
ATOM 1978 C CA . PHE A 1 242 ? -30.219 33.729 -46.241 1.00 12.31 325 PHE A CA 1
ATOM 1979 C C . PHE A 1 242 ? -29.667 32.635 -47.145 1.00 12.66 325 PHE A C 1
ATOM 1980 O O . PHE A 1 242 ? -29.659 32.815 -48.356 1.00 15.56 325 PHE A O 1
ATOM 1988 N N . GLY A 1 243 ? -29.161 31.540 -46.578 1.00 13.28 326 GLY A N 1
ATOM 1989 C CA . GLY A 1 243 ? -28.673 30.442 -47.401 1.00 13.95 326 GLY A CA 1
ATOM 1990 C C . GLY A 1 243 ? -29.784 29.700 -48.096 1.00 13.77 326 GLY A C 1
ATOM 1991 O O . GLY A 1 243 ? -30.958 29.775 -47.694 1.00 16.44 326 GLY A O 1
ATOM 1992 N N . ASP A 1 244 ? -29.450 28.974 -49.133 1.00 13.45 327 ASP A N 1
ATOM 1993 C CA . ASP A 1 244 ? -30.367 28.065 -49.826 1.00 14.08 327 ASP A CA 1
ATOM 1994 C C . ASP A 1 244 ? -30.272 26.719 -49.129 1.00 14.12 327 ASP A C 1
ATOM 1995 O O . ASP A 1 244 ? -29.231 26.104 -49.184 1.00 14.61 327 ASP A O 1
ATOM 2000 N N . SER A 1 245 ? -31.324 26.282 -48.464 1.00 14.83 328 SER A N 1
ATOM 2001 C CA . SER A 1 245 ? -31.315 25.052 -47.650 1.00 15.66 328 SER A CA 1
ATOM 2002 C C . SER A 1 245 ? -31.037 23.812 -48.491 1.00 15.85 328 SER A C 1
ATOM 2003 O O . SER A 1 245 ? -30.537 22.844 -47.959 1.00 17.60 328 SER A O 1
ATOM 2006 N N . GLN A 1 246 ? -31.294 23.833 -49.790 1.00 17.23 329 GLN A N 1
ATOM 2007 C CA . GLN A 1 246 ? -30.911 22.706 -50.672 1.00 18.49 329 GLN A CA 1
ATOM 2008 C C . GLN A 1 246 ? -29.396 22.644 -50.870 1.00 17.88 329 GLN A C 1
ATOM 2009 O O . GLN A 1 246 ? -28.854 21.546 -51.128 1.00 22.08 329 GLN A O 1
ATOM 2015 N N . VAL A 1 247 ? -28.709 23.778 -50.760 1.00 15.78 330 VAL A N 1
ATOM 2016 C CA . VAL A 1 247 ? -27.231 23.840 -50.911 1.00 15.90 330 VAL A CA 1
ATOM 2017 C C . VAL A 1 247 ? -26.553 23.665 -49.542 1.00 14.93 330 VAL A C 1
ATOM 2018 O O . VAL A 1 247 ? -25.555 22.919 -49.418 1.00 15.11 330 VAL A O 1
ATOM 2022 N N . THR A 1 248 ? -27.050 24.301 -48.497 1.00 13.72 331 THR A N 1
ATOM 2023 C CA . THR A 1 248 ? -26.457 24.204 -47.156 1.00 12.63 331 THR A CA 1
ATOM 2024 C C . THR A 1 248 ? -26.774 22.865 -46.490 1.00 12.57 331 THR A C 1
ATOM 2025 O O . THR A 1 248 ? -26.051 22.446 -45.597 1.00 13.27 331 THR A O 1
ATOM 2029 N N . GLY A 1 249 ? -27.886 22.248 -46.897 1.00 12.19 332 GLY A N 1
ATOM 2030 C CA . GLY A 1 249 ? -28.300 20.980 -46.283 1.00 13.11 332 GLY A CA 1
ATOM 2031 C C . GLY A 1 249 ? -29.072 21.129 -44.995 1.00 12.50 332 GLY A C 1
ATOM 2032 O O . GLY A 1 249 ? -29.388 20.103 -44.392 1.00 12.46 332 GLY A O 1
ATOM 2033 N N . LYS A 1 250 ? -29.391 22.356 -44.565 1.00 11.53 333 LYS A N 1
ATOM 2034 C CA . LYS A 1 250 ? -30.040 22.592 -43.266 1.00 11.70 333 LYS A CA 1
ATOM 2035 C C . LYS A 1 250 ? -30.976 23.787 -43.378 1.00 12.31 333 LYS A C 1
ATOM 2036 O O . LYS A 1 250 ? -30.698 24.777 -44.015 1.00 15.08 333 LYS A O 1
ATOM 2042 N N . VAL A 1 251 ? -32.140 23.642 -42.765 1.00 12.75 334 VAL A N 1
ATOM 2043 C CA . VAL A 1 251 ? -33.128 24.720 -42.614 1.00 12.66 334 VAL A CA 1
ATOM 2044 C C . VAL A 1 251 ? -32.793 25.564 -41.380 1.00 12.43 334 VAL A C 1
ATOM 2045 O O . VAL A 1 251 ? -32.574 25.029 -40.279 1.00 12.83 334 VAL A O 1
ATOM 2049 N N . GLY A 1 252 ? -32.797 26.880 -41.525 1.00 12.17 335 GLY A N 1
ATOM 2050 C CA . GLY A 1 252 ? -32.413 27.775 -40.435 1.00 12.95 335 GLY A CA 1
ATOM 2051 C C . GLY A 1 252 ? -33.444 27.839 -39.312 1.00 12.31 335 GLY A C 1
ATOM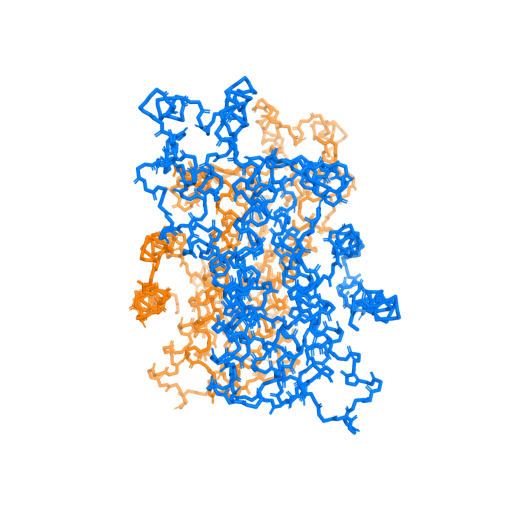 2052 O O . GLY A 1 252 ? -34.658 27.709 -39.581 1.00 14.35 335 GLY A O 1
ATOM 2053 N N . THR A 1 253 ? -32.981 28.088 -38.107 1.00 12.74 336 THR A N 1
ATOM 2054 C CA . THR A 1 253 ? -33.837 28.187 -36.890 1.00 12.39 336 THR A CA 1
ATOM 2055 C C . THR A 1 253 ? -33.455 29.371 -35.998 1.00 12.32 336 THR A C 1
ATOM 2056 O O . THR A 1 253 ? -34.007 29.475 -34.921 1.00 12.92 336 THR A O 1
ATOM 2060 N N . ASP A 1 254 ? -32.431 30.169 -36.343 1.00 11.77 337 ASP A N 1
ATOM 2061 C CA . ASP A 1 254 ? -31.936 31.122 -35.339 1.00 11.73 337 ASP A CA 1
ATOM 2062 C C . ASP A 1 254 ? -32.984 32.156 -34.910 1.00 11.37 337 ASP A C 1
ATOM 2063 O O . ASP A 1 254 ? -33.023 32.530 -33.731 1.00 12.09 337 ASP A O 1
ATOM 2068 N N . ILE A 1 255 ? -33.785 32.647 -35.829 1.00 12.46 338 ILE A N 1
ATOM 2069 C CA . ILE A 1 255 ? -34.812 33.673 -35.475 1.00 12.20 338 ILE A CA 1
ATOM 2070 C C . ILE A 1 255 ? -35.850 33.056 -34.510 1.00 13.19 338 ILE A C 1
ATOM 2071 O O . ILE A 1 255 ? -36.124 33.605 -33.433 1.00 13.85 338 ILE A O 1
ATOM 2076 N N . LYS A 1 256 ? -36.396 31.900 -34.874 1.00 13.25 339 LYS A N 1
ATOM 2077 C CA . LYS A 1 256 ? -37.414 31.227 -34.021 1.00 15.12 339 LYS A CA 1
ATOM 2078 C C . LYS A 1 256 ? -36.836 30.881 -32.646 1.00 14.40 339 LYS A C 1
ATOM 2079 O O . LYS A 1 256 ? -37.528 30.979 -31.638 1.00 14.90 339 LYS A O 1
ATOM 2085 N N . GLU A 1 257 ? -35.554 30.484 -32.601 1.00 12.75 340 GLU A N 1
ATOM 2086 C CA . GLU A 1 257 ? -34.909 30.092 -31.333 1.00 13.39 340 GLU A CA 1
ATOM 2087 C C . GLU A 1 257 ? -34.363 31.302 -30.569 1.00 13.39 340 GLU A C 1
ATOM 2088 O O . GLU A 1 257 ? -33.866 31.111 -29.442 1.00 15.22 340 GLU A O 1
ATOM 2094 N N . GLY A 1 258 ? -34.504 32.503 -31.095 1.00 12.88 341 GLY A N 1
ATOM 2095 C CA . GLY A 1 258 ? -34.134 33.720 -30.363 1.00 13.33 341 GLY A CA 1
ATOM 2096 C C . GLY A 1 258 ? -32.641 33.908 -30.166 1.00 12.68 341 GLY A C 1
ATOM 2097 O O . GLY A 1 258 ? -32.227 34.507 -29.166 1.00 13.67 341 GLY A O 1
ATOM 2098 N N . LYS A 1 259 ? -31.834 33.424 -31.124 1.00 12.40 342 LYS A N 1
ATOM 2099 C CA . LYS A 1 259 ? -30.372 33.363 -30.918 1.00 12.40 342 LYS A CA 1
ATOM 2100 C C . LYS A 1 259 ? -29.708 34.730 -31.050 1.00 12.15 342 LYS A C 1
ATOM 2101 O O . LYS A 1 259 ? -30.104 35.583 -31.852 1.00 12.57 342 LYS A O 1
ATOM 2107 N N . CYS A 1 260 ? -28.632 34.886 -30.298 1.00 12.09 343 CYS A N 1
ATOM 2108 C CA . CYS A 1 260 ? -27.689 36.020 -30.416 1.00 12.08 343 CYS A CA 1
ATOM 2109 C C . CYS A 1 260 ? -26.774 35.769 -31.616 1.00 12.20 343 CYS A C 1
ATOM 2110 O O . CYS A 1 260 ? -25.553 35.576 -31.457 1.00 13.54 343 CYS A O 1
ATOM 2113 N N . SER A 1 261 ? -27.343 35.715 -32.807 1.00 11.83 344 SER A N 1
ATOM 2114 C CA . SER A 1 261 ? -26.621 35.538 -34.076 1.00 12.20 344 SER A CA 1
ATOM 2115 C C . SER A 1 261 ? -25.962 36.857 -34.470 1.00 12.36 344 SER A C 1
ATOM 2116 O O . SER A 1 261 ? -26.412 37.935 -34.027 1.00 13.10 344 SER A O 1
ATOM 2119 N N . TRP A 1 262 ? -25.048 36.819 -35.447 1.00 11.85 345 TRP A N 1
ATOM 2120 C CA . TRP A 1 262 ? -24.440 38.063 -35.932 1.00 12.40 345 TRP A CA 1
ATOM 2121 C C . TRP A 1 262 ? -25.516 38.934 -36.565 1.00 11.87 345 TRP A C 1
ATOM 2122 O O . TRP A 1 262 ? -25.478 40.149 -36.435 1.00 12.68 345 TRP A O 1
ATOM 2133 N N . LEU A 1 263 ? -26.471 38.302 -37.286 1.00 11.85 346 LEU A N 1
ATOM 2134 C CA . LEU A 1 263 ? -27.561 39.074 -37.921 1.00 11.83 346 LEU A CA 1
ATOM 2135 C C . LEU A 1 263 ? -28.389 39.807 -36.861 1.00 12.30 346 LEU A C 1
ATOM 2136 O O . LEU A 1 263 ? -28.770 40.967 -37.070 1.00 13.04 346 LEU A O 1
ATOM 2141 N N . ALA A 1 264 ? -28.730 39.151 -35.750 1.00 12.34 347 ALA A N 1
ATOM 2142 C CA . ALA A 1 264 ? -29.517 39.794 -34.690 1.00 13.16 347 ALA A CA 1
ATOM 2143 C C . ALA A 1 264 ? -28.734 40.961 -34.091 1.00 12.80 347 ALA A C 1
ATOM 2144 O O . ALA A 1 264 ? -29.280 42.032 -33.871 1.00 13.69 347 ALA A O 1
ATOM 2146 N N . VAL A 1 265 ? -27.444 40.744 -33.819 1.00 12.58 348 VAL A N 1
ATOM 2147 C CA . VAL A 1 265 ? -26.616 41.819 -33.218 1.00 13.68 348 VAL A CA 1
ATOM 2148 C C . VAL A 1 265 ? -26.585 43.032 -34.141 1.00 14.55 348 VAL A C 1
ATOM 2149 O O . VAL A 1 265 ? -26.752 44.175 -33.691 1.00 15.27 348 VAL A O 1
ATOM 2153 N N . VAL A 1 266 ? -26.313 42.790 -35.415 1.00 13.68 349 VAL A N 1
ATOM 2154 C CA . VAL A 1 266 ? -26.186 43.904 -36.400 1.00 14.52 349 VAL A CA 1
ATOM 2155 C C . VAL A 1 266 ? -27.573 44.529 -36.631 1.00 14.80 349 VAL A C 1
ATOM 2156 O O . VAL A 1 266 ? -27.661 45.771 -36.726 1.00 16.04 349 VAL A O 1
ATOM 2160 N N . ALA A 1 267 ? -28.650 43.723 -36.648 1.00 14.46 350 ALA A N 1
ATOM 2161 C CA . ALA A 1 267 ? -30.004 44.308 -36.790 1.00 14.42 350 ALA A CA 1
ATOM 2162 C C . ALA A 1 267 ? -30.264 45.279 -35.646 1.00 15.03 350 ALA A C 1
ATOM 2163 O O . ALA A 1 267 ? -30.773 46.366 -35.874 1.00 16.82 350 ALA A O 1
ATOM 2165 N N . LEU A 1 268 ? -29.919 44.917 -34.421 1.00 15.60 351 LEU A N 1
ATOM 2166 C CA . LEU A 1 268 ? -30.136 45.825 -33.267 1.00 17.46 351 LEU A CA 1
ATOM 2167 C C . LEU A 1 268 ? -29.247 47.069 -33.381 1.00 18.21 351 LEU A C 1
ATOM 2168 O O . LEU A 1 268 ? -29.762 48.155 -33.108 1.00 22.72 351 LEU A O 1
ATOM 2173 N N . GLN A 1 269 ? -28.009 46.944 -33.873 1.00 18.02 352 GLN A N 1
ATOM 2174 C CA . GLN A 1 269 ? -27.126 48.124 -34.074 1.00 20.05 352 GLN A CA 1
ATOM 2175 C C . GLN A 1 269 ? -27.749 49.081 -35.118 1.00 20.72 352 GLN A C 1
ATOM 2176 O O . GLN A 1 269 ? -27.600 50.291 -34.990 1.00 26.00 352 GLN A O 1
ATOM 2182 N N . ARG A 1 270 ? -28.346 48.548 -36.182 1.00 19.72 353 ARG A N 1
ATOM 2183 C CA . ARG A 1 270 ? -28.802 49.319 -37.368 1.00 20.79 353 ARG A CA 1
ATOM 2184 C C . ARG A 1 270 ? -30.246 49.819 -37.253 1.00 20.67 353 ARG A C 1
ATOM 2185 O O . ARG A 1 270 ? -30.602 50.723 -37.997 1.00 24.47 353 ARG A O 1
ATOM 2193 N N . SER A 1 271 ? -31.066 49.255 -36.383 1.00 20.84 354 SER A N 1
ATOM 2194 C CA . SER A 1 271 ? -32.531 49.481 -36.363 1.00 22.02 354 SER A CA 1
ATOM 2195 C C . SER A 1 271 ? -32.849 50.882 -35.845 1.00 24.12 354 SER A C 1
ATOM 2196 O O . SER A 1 271 ? -32.208 51.317 -34.892 1.00 25.62 354 SER A O 1
ATOM 2199 N N . ASN A 1 272 ? -33.838 51.531 -36.436 1.00 25.36 355 ASN A N 1
ATOM 2200 C CA . ASN A 1 272 ? -34.459 52.740 -35.845 1.00 27.46 355 ASN A CA 1
ATOM 2201 C C . ASN A 1 272 ? -35.360 52.279 -34.687 1.00 28.35 355 ASN A C 1
ATOM 2202 O O . ASN A 1 272 ? -35.530 51.072 -34.446 1.00 26.51 355 ASN A O 1
ATOM 2207 N N . PRO A 1 273 ? -35.983 53.193 -33.916 1.00 29.16 356 PRO A N 1
ATOM 2208 C CA . PRO A 1 273 ? -36.863 52.761 -32.822 1.00 30.12 356 PRO A CA 1
ATOM 2209 C C . PRO A 1 273 ? -38.035 51.856 -33.235 1.00 26.85 356 PRO A C 1
ATOM 2210 O O . PRO A 1 273 ? -38.300 50.879 -32.504 1.00 29.09 356 PRO A O 1
ATOM 2214 N N . ALA A 1 274 ? -38.679 52.088 -34.387 1.00 28.74 357 ALA A N 1
ATOM 2215 C CA . ALA A 1 274 ? -39.812 51.249 -34.874 1.00 28.31 357 ALA A CA 1
ATOM 2216 C C . ALA A 1 274 ? -39.327 49.814 -35.174 1.00 27.41 357 ALA A C 1
ATOM 2217 O O . ALA A 1 274 ? -40.005 48.823 -34.857 1.00 25.90 357 ALA A O 1
ATOM 2219 N N . GLN A 1 275 ? -38.138 49.722 -35.743 1.00 25.71 358 GLN A N 1
ATOM 2220 C CA . GLN A 1 275 ? -37.504 48.420 -36.108 1.00 24.65 358 GLN A CA 1
ATOM 2221 C C . GLN A 1 275 ? -37.099 47.662 -34.827 1.00 21.72 358 GLN A C 1
ATOM 2222 O O . GLN A 1 275 ? -37.284 46.424 -34.756 1.00 22.78 358 GLN A O 1
ATOM 2228 N N . ARG A 1 276 ? -36.571 48.377 -33.838 1.00 23.00 359 ARG A N 1
ATOM 2229 C CA . ARG A 1 276 ? -36.264 47.765 -32.533 1.00 23.03 359 ARG A CA 1
ATOM 2230 C C . ARG A 1 276 ? -37.542 47.208 -31.907 1.00 24.67 359 ARG A C 1
ATOM 2231 O O . ARG A 1 276 ? -37.487 46.109 -31.361 1.00 22.61 359 ARG A O 1
ATOM 2239 N N . GLN A 1 277 ? -38.679 47.901 -32.006 1.00 25.13 360 GLN A N 1
ATOM 2240 C CA . GLN A 1 277 ? -39.926 47.373 -31.413 1.00 25.35 360 GLN A CA 1
ATOM 2241 C C . GLN A 1 277 ? -40.372 46.106 -32.157 1.00 21.98 360 GLN A C 1
ATOM 2242 O O . GLN A 1 277 ? -40.873 45.191 -31.508 1.00 24.11 360 GLN A O 1
ATOM 2248 N N . ILE A 1 278 ? -40.129 46.003 -33.462 1.00 22.73 361 ILE A N 1
ATOM 2249 C CA . ILE A 1 278 ? -40.408 44.757 -34.253 1.00 21.50 361 ILE A CA 1
ATOM 2250 C C . ILE A 1 278 ? -39.575 43.593 -33.686 1.00 20.06 361 ILE A C 1
ATOM 2251 O O . ILE A 1 278 ? -40.139 42.508 -33.481 1.00 20.60 361 ILE A O 1
ATOM 2256 N N . MET A 1 279 ? -38.287 43.821 -33.446 1.00 19.54 362 MET A N 1
ATOM 2257 C CA . MET A 1 279 ? -37.426 42.783 -32.813 1.00 18.88 362 MET A CA 1
ATOM 2258 C C . MET A 1 279 ? -38.016 42.392 -31.448 1.00 18.08 362 MET A C 1
ATOM 2259 O O . MET A 1 279 ? -38.110 41.189 -31.142 1.00 18.41 362 MET A O 1
ATOM 2264 N N . GLU A 1 280 ? -38.332 43.380 -30.624 1.00 19.64 363 GLU A N 1
ATOM 2265 C CA . GLU A 1 280 ? -38.868 43.127 -29.264 1.00 21.56 363 GLU A CA 1
ATOM 2266 C C . GLU A 1 280 ? -40.085 42.205 -29.352 1.00 21.55 363 GLU A C 1
ATOM 2267 O O . GLU A 1 280 ? -40.227 41.299 -28.478 1.00 21.75 363 GLU A O 1
ATOM 2273 N N . GLU A 1 281 ? -41.003 42.498 -30.271 1.00 21.68 364 GLU A N 1
ATOM 2274 C CA . GLU A 1 281 ? -42.301 41.797 -30.367 1.00 21.92 364 GLU A CA 1
ATOM 2275 C C . GLU A 1 281 ? -42.147 40.425 -31.000 1.00 20.99 364 GLU A C 1
ATOM 2276 O O . GLU A 1 281 ? -42.866 39.494 -30.582 1.00 23.35 364 GLU A O 1
ATOM 2282 N N . HIS A 1 282 ? -41.357 40.294 -32.075 1.00 19.91 365 HIS A N 1
ATOM 2283 C CA . HIS A 1 282 ? -41.467 39.119 -32.974 1.00 17.98 365 HIS A CA 1
ATOM 2284 C C . HIS A 1 282 ? -40.201 38.227 -32.990 1.00 17.65 365 HIS A C 1
ATOM 2285 O O . HIS A 1 282 ? -40.261 37.118 -33.539 1.00 17.43 365 HIS A O 1
ATOM 2292 N N . TYR A 1 283 ? -39.077 38.621 -32.400 1.00 16.71 366 TYR A N 1
ATOM 2293 C CA . TYR A 1 283 ? -37.872 37.761 -32.389 1.00 15.07 366 TYR A CA 1
ATOM 2294 C C . TYR A 1 283 ? -38.095 36.610 -31.397 1.00 15.19 366 TYR A C 1
ATOM 2295 O O . TYR A 1 283 ? -38.595 36.833 -30.286 1.00 17.14 366 TYR A O 1
ATOM 2304 N N . GLY A 1 284 ? -37.580 35.417 -31.711 1.00 15.31 367 GLY A N 1
ATOM 2305 C CA . GLY A 1 284 ? -37.659 34.288 -30.775 1.00 15.21 367 GLY A CA 1
ATOM 2306 C C . GLY A 1 284 ? -39.074 33.833 -30.481 1.00 16.12 367 GLY A C 1
ATOM 2307 O O . GLY A 1 284 ? -39.356 33.534 -29.308 1.00 18.89 367 GLY A O 1
ATOM 2308 N N . ARG A 1 285 ? -39.922 33.795 -31.495 1.00 16.77 368 ARG A N 1
ATOM 2309 C CA . ARG A 1 285 ? -41.310 33.311 -31.376 1.00 18.64 368 ARG A CA 1
ATOM 2310 C C . ARG A 1 285 ? -41.527 32.036 -32.171 1.00 19.75 368 ARG A C 1
ATOM 2311 O O . ARG A 1 285 ? -40.888 31.832 -33.185 1.00 20.93 368 ARG A O 1
ATOM 2319 N N . PRO A 1 286 ? -42.485 31.169 -31.761 1.00 23.09 369 PRO A N 1
ATOM 2320 C CA . PRO A 1 286 ? -42.684 29.903 -32.465 1.00 25.50 369 PRO A CA 1
ATOM 2321 C C . PRO A 1 286 ? -43.473 30.052 -33.770 1.00 27.69 369 PRO A C 1
ATOM 2322 O O . PRO A 1 286 ? -43.352 29.228 -34.660 1.00 30.69 369 PRO A O 1
ATOM 2326 N N . GLU A 1 287 ? -44.228 31.141 -33.861 1.00 25.92 370 GLU A N 1
ATOM 2327 C CA . GLU A 1 287 ? -45.212 31.387 -34.942 1.00 28.70 370 GLU A CA 1
ATOM 2328 C C . GLU A 1 287 ? -44.457 31.700 -36.219 1.00 25.88 370 GLU A C 1
ATOM 2329 O O . GLU A 1 287 ? -43.618 32.602 -36.243 1.00 25.11 370 GLU A O 1
ATOM 2335 N N . PRO A 1 288 ? -44.738 30.975 -37.316 1.00 27.47 371 PRO A N 1
ATOM 2336 C CA . PRO A 1 288 ? -44.049 31.236 -38.568 1.00 26.46 371 PRO A CA 1
ATOM 2337 C C . PRO A 1 288 ? -44.142 32.709 -38.996 1.00 24.28 371 PRO A C 1
ATOM 2338 O O . PRO A 1 288 ? -43.168 33.240 -39.570 1.00 24.95 371 PRO A O 1
ATOM 2342 N N . GLU A 1 289 ? -45.269 33.370 -38.762 1.00 25.29 372 GLU A N 1
ATOM 2343 C CA . GLU A 1 289 ? -45.513 34.759 -39.218 1.00 25.17 372 GLU A CA 1
ATOM 2344 C C . GLU A 1 289 ? -44.516 35.697 -38.532 1.00 22.75 372 GLU A C 1
ATOM 2345 O O . GLU A 1 289 ? -44.020 36.613 -39.200 1.00 24.74 372 GLU A O 1
ATOM 2351 N N . SER A 1 290 ? -44.219 35.514 -37.238 1.00 20.89 373 SER A N 1
ATOM 2352 C CA . SER A 1 290 ? -43.240 36.362 -36.509 1.00 19.69 373 SER A CA 1
ATOM 2353 C C . SER A 1 290 ? -41.851 36.182 -37.136 1.00 19.56 373 SER A C 1
ATOM 2354 O O . SER A 1 290 ? -41.093 37.186 -37.248 1.00 19.18 373 SER A O 1
ATOM 2357 N N . THR A 1 291 ? -41.461 34.933 -37.459 1.00 18.37 374 THR A N 1
ATOM 2358 C CA . THR A 1 291 ? -40.126 34.729 -38.047 1.00 18.67 374 THR A CA 1
ATOM 2359 C C . THR A 1 291 ? -40.055 35.441 -39.410 1.00 17.67 374 THR A C 1
ATOM 2360 O O . THR A 1 291 ? -39.017 36.028 -39.749 1.00 17.64 374 THR A O 1
ATOM 2364 N N . GLN A 1 292 ? -41.129 35.431 -40.186 1.00 18.32 375 GLN A N 1
ATOM 2365 C CA . GLN A 1 292 ? -41.097 36.043 -41.521 1.00 20.06 375 GLN A CA 1
ATOM 2366 C C . GLN A 1 292 ? -41.030 37.572 -41.342 1.00 16.93 375 GLN A C 1
ATOM 2367 O O . GLN A 1 292 ? -40.346 38.247 -42.163 1.00 18.25 375 GLN A O 1
ATOM 2373 N N . ILE A 1 293 ? -41.676 38.120 -40.315 1.00 17.85 376 ILE A N 1
ATOM 2374 C CA . ILE A 1 293 ? -41.585 39.583 -40.023 1.00 18.26 376 ILE A CA 1
ATOM 2375 C C . ILE A 1 293 ? -40.112 39.929 -39.793 1.00 16.53 376 ILE A C 1
ATOM 2376 O O . ILE A 1 293 ? -39.613 40.942 -40.303 1.00 16.91 376 ILE A O 1
ATOM 2381 N N . ILE A 1 294 ? -39.414 39.129 -39.021 1.00 15.28 377 ILE A N 1
ATOM 2382 C CA . ILE A 1 294 ? -37.970 39.401 -38.739 1.00 15.05 377 ILE A CA 1
ATOM 2383 C C . ILE A 1 294 ? -37.141 39.255 -40.027 1.00 15.49 377 ILE A C 1
ATOM 2384 O O . ILE A 1 294 ? -36.279 40.106 -40.293 1.00 13.92 377 ILE A O 1
ATOM 2389 N N . LYS A 1 295 ? -37.349 38.205 -40.799 1.00 14.87 378 LYS A N 1
ATOM 2390 C CA . LYS A 1 295 ? -36.601 38.021 -42.059 1.00 14.90 378 LYS A CA 1
ATOM 2391 C C . LYS A 1 295 ? -36.813 39.261 -42.927 1.00 14.96 378 LYS A C 1
ATOM 2392 O O . LYS A 1 295 ? -35.886 39.764 -43.563 1.00 14.66 378 LYS A O 1
ATOM 2398 N N . ASN A 1 296 ? -38.052 39.722 -43.044 1.00 15.44 379 ASN A N 1
ATOM 2399 C CA . ASN A 1 296 ? -38.369 40.896 -43.878 1.00 15.65 379 ASN A CA 1
ATOM 2400 C C . ASN A 1 296 ? -37.648 42.132 -43.331 1.00 14.19 379 ASN A C 1
ATOM 2401 O O . ASN A 1 296 ? -37.186 42.968 -44.159 1.00 15.63 379 ASN A O 1
ATOM 2406 N N . LEU A 1 297 ? -37.539 42.278 -42.013 1.00 14.87 380 LEU A N 1
ATOM 2407 C CA . LEU A 1 297 ? -36.750 43.382 -41.429 1.00 14.28 380 LEU A CA 1
ATOM 2408 C C . LEU A 1 297 ? -35.271 43.227 -41.853 1.00 14.01 380 LEU A C 1
ATOM 2409 O O . LEU A 1 297 ? -34.656 44.214 -42.274 1.00 14.23 380 LEU A O 1
ATOM 2414 N N . TYR A 1 298 ? -34.730 42.009 -41.778 1.00 12.94 381 TYR A N 1
ATOM 2415 C CA . TYR A 1 298 ? -33.314 41.817 -42.173 1.00 13.33 381 TYR A CA 1
ATOM 2416 C C . TYR A 1 298 ? -33.117 42.200 -43.650 1.00 13.15 381 TYR A C 1
ATOM 2417 O O . TYR A 1 298 ? -32.087 42.783 -44.041 1.00 13.44 381 TYR A O 1
ATOM 2426 N N . ILE A 1 299 ? -34.092 41.868 -44.496 1.00 14.05 382 ILE A N 1
ATOM 2427 C CA . ILE A 1 299 ? -34.043 42.239 -45.941 1.00 13.32 382 ILE A CA 1
ATOM 2428 C C . ILE A 1 299 ? -34.055 43.765 -46.056 1.00 13.79 382 ILE A C 1
ATOM 2429 O O . ILE A 1 299 ? -33.205 44.337 -46.774 1.00 13.86 382 ILE A O 1
ATOM 2434 N N . GLU A 1 300 ? -34.984 44.427 -45.400 1.00 13.73 383 GLU A N 1
ATOM 2435 C CA . GLU A 1 300 ? -35.154 45.885 -45.536 1.00 15.03 383 GLU A CA 1
ATOM 2436 C C . GLU A 1 300 ? -33.914 46.629 -45.029 1.00 13.95 383 GLU A C 1
ATOM 2437 O O . GLU A 1 300 ? -33.556 47.677 -45.576 1.00 15.36 383 GLU A O 1
ATOM 2443 N N . LEU A 1 301 ? -33.259 46.117 -43.988 1.00 13.66 384 LEU A N 1
ATOM 2444 C CA . LEU A 1 301 ? -32.020 46.695 -43.417 1.00 13.72 384 LEU A CA 1
ATOM 2445 C C . LEU A 1 301 ? -30.816 46.495 -44.335 1.00 14.92 384 LEU A C 1
ATOM 2446 O O . LEU A 1 301 ? -29.768 47.109 -44.120 1.00 16.55 384 LEU A O 1
ATOM 2451 N N . GLY A 1 302 ? -30.945 45.678 -45.365 1.00 13.64 385 GLY A N 1
ATOM 2452 C CA . GLY A 1 302 ? -29.776 45.408 -46.213 1.00 13.42 385 GLY A CA 1
ATOM 2453 C C . GLY A 1 302 ? -28.767 44.517 -45.541 1.00 13.24 385 GLY A C 1
ATOM 2454 O O . GLY A 1 302 ? -27.538 44.715 -45.782 1.00 12.80 385 GLY A O 1
ATOM 2455 N N . LEU A 1 303 ? -29.190 43.613 -44.682 1.00 11.73 386 LEU A N 1
ATOM 2456 C CA . LEU A 1 303 ? -28.194 42.753 -44.025 1.00 12.09 386 LEU A CA 1
ATOM 2457 C C . LEU A 1 303 ? -27.459 41.860 -45.012 1.00 12.61 386 LEU A C 1
ATOM 2458 O O . LEU A 1 303 ? -26.261 41.591 -44.771 1.00 12.46 386 LEU A O 1
ATOM 2463 N N . PRO A 1 304 ? -28.039 41.379 -46.132 1.00 12.37 387 PRO A N 1
ATOM 2464 C CA . PRO A 1 304 ? -27.216 40.615 -47.073 1.00 13.00 387 PRO A CA 1
ATOM 2465 C C . PRO A 1 304 ? -26.015 41.420 -47.580 1.00 12.03 387 PRO A C 1
ATOM 2466 O O . PRO A 1 304 ? -24.885 40.901 -47.556 1.00 13.77 387 PRO A O 1
ATOM 2470 N N . ALA A 1 305 ? -26.237 42.643 -48.035 1.00 12.34 388 ALA A N 1
ATOM 2471 C CA . ALA A 1 305 ? -25.112 43.465 -48.515 1.00 12.39 388 ALA A CA 1
ATOM 2472 C C . ALA A 1 305 ? -24.170 43.798 -47.370 1.00 12.63 388 ALA A C 1
ATOM 2473 O O . ALA A 1 305 ? -22.929 43.874 -47.579 1.00 13.56 388 ALA A O 1
ATOM 2475 N N . THR A 1 306 ? -24.695 44.053 -46.187 1.00 12.07 389 THR A N 1
ATOM 2476 C CA . THR A 1 306 ? -23.846 44.362 -45.005 1.00 12.04 389 THR A CA 1
ATOM 2477 C C . THR A 1 306 ? -22.914 43.187 -44.721 1.00 12.33 389 THR A C 1
ATOM 2478 O O . THR A 1 306 ? -21.683 43.408 -44.462 1.00 13.43 389 THR A O 1
ATOM 2482 N N . PHE A 1 307 ? -23.428 41.980 -44.743 1.00 12.95 390 PHE A N 1
ATOM 2483 C CA . PHE A 1 307 ? -22.611 40.766 -44.594 1.00 12.00 390 PHE A CA 1
ATOM 2484 C C . PHE A 1 307 ? -21.560 40.723 -45.709 1.00 12.99 390 PHE A C 1
ATOM 2485 O O . PHE A 1 307 ? -20.395 40.391 -45.422 1.00 13.13 390 PHE A O 1
ATOM 2493 N N . ALA A 1 308 ? -21.949 40.910 -46.951 1.00 13.22 391 ALA A N 1
ATOM 2494 C CA . ALA A 1 308 ? -20.999 40.773 -48.090 1.00 14.49 391 ALA A CA 1
ATOM 2495 C C . ALA A 1 308 ? -19.819 41.718 -47.868 1.00 14.77 391 ALA A C 1
ATOM 2496 O O . ALA A 1 308 ? -18.648 41.327 -48.106 1.00 14.55 391 ALA A O 1
ATOM 2498 N N . VAL A 1 309 ? -20.068 42.945 -47.486 1.00 14.11 392 VAL A N 1
ATOM 2499 C CA . VAL A 1 309 ? -18.993 43.938 -47.279 1.00 15.92 392 VAL A CA 1
ATOM 2500 C C . VAL A 1 309 ? -18.143 43.517 -46.103 1.00 15.44 392 VAL A C 1
ATOM 2501 O O . VAL A 1 309 ? -16.885 43.550 -46.189 1.00 16.15 392 VAL A O 1
ATOM 2505 N N . TYR A 1 310 ? -18.768 43.093 -45.022 1.00 14.59 393 TYR A N 1
ATOM 2506 C CA . TYR A 1 310 ? -18.020 42.639 -43.837 1.00 14.71 393 TYR A CA 1
ATOM 2507 C C . TYR A 1 310 ? -17.114 41.469 -44.218 1.00 14.46 393 TYR A C 1
ATOM 2508 O O . TYR A 1 310 ? -15.947 41.380 -43.773 1.00 15.13 393 TYR A O 1
ATOM 2517 N N . GLU A 1 311 ? -17.632 40.490 -44.939 1.00 13.48 394 GLU A N 1
ATOM 2518 C CA . GLU A 1 311 ? -16.865 39.286 -45.249 1.00 13.99 394 GLU A CA 1
ATOM 2519 C C . GLU A 1 311 ? -15.612 39.677 -46.045 1.00 13.43 394 GLU A C 1
ATOM 2520 O O . GLU A 1 311 ? -14.528 39.153 -45.761 1.00 14.98 394 GLU A O 1
ATOM 2526 N N . GLU A 1 312 ? -15.750 40.543 -47.027 1.00 14.63 395 GLU A N 1
ATOM 2527 C CA . GLU A 1 312 ? -14.580 40.986 -47.812 1.00 15.27 395 GLU A CA 1
ATOM 2528 C C . GLU A 1 312 ? -13.576 41.764 -46.960 1.00 16.28 395 GLU A C 1
ATOM 2529 O O . GLU A 1 312 ? -12.364 41.498 -47.013 1.00 16.69 395 GLU A O 1
ATOM 2535 N N . GLU A 1 313 ? -14.067 42.676 -46.144 1.00 15.37 396 GLU A N 1
ATOM 2536 C CA . GLU A 1 313 ? -13.191 43.499 -45.270 1.00 16.34 396 GLU A CA 1
ATOM 2537 C C . GLU A 1 313 ? -12.449 42.599 -44.265 1.00 17.19 396 GLU A C 1
ATOM 2538 O O . GLU A 1 313 ? -11.234 42.765 -44.047 1.00 17.40 396 GLU A O 1
ATOM 2544 N N . SER A 1 314 ? -13.174 41.647 -43.682 1.00 16.01 397 SER A N 1
ATOM 2545 C CA . SER A 1 314 ? -12.610 40.747 -42.657 1.00 16.07 397 SER A CA 1
ATOM 2546 C C . SER A 1 314 ? -11.609 39.779 -43.303 1.00 15.80 397 SER A C 1
ATOM 2547 O O . SER A 1 314 ? -10.553 39.487 -42.692 1.00 16.33 397 SER A O 1
ATOM 2550 N N . PHE A 1 315 ? -11.908 39.243 -44.482 1.00 15.75 398 PHE A N 1
ATOM 2551 C CA . PHE A 1 315 ? -10.931 38.387 -45.200 1.00 16.26 398 PHE A CA 1
ATOM 2552 C C . PHE A 1 315 ? -9.619 39.141 -45.350 1.00 16.00 398 PHE A C 1
ATOM 2553 O O . PHE A 1 315 ? -8.568 38.578 -45.075 1.00 16.34 398 PHE A O 1
ATOM 2561 N N . ASN A 1 316 ? -9.677 40.400 -45.753 1.00 16.76 399 ASN A N 1
ATOM 2562 C CA . ASN A 1 316 ? -8.432 41.168 -45.963 1.00 18.28 399 ASN A CA 1
ATOM 2563 C C . ASN A 1 316 ? -7.716 41.458 -44.644 1.00 17.86 399 ASN A C 1
ATOM 2564 O O . ASN A 1 316 ? -6.478 41.339 -44.599 1.00 17.97 399 ASN A O 1
ATOM 2569 N N . ILE A 1 317 ? -8.441 41.799 -43.580 1.00 17.21 400 ILE A N 1
ATOM 2570 C CA . ILE A 1 317 ? -7.809 42.031 -42.249 1.00 18.20 400 ILE A CA 1
ATOM 2571 C C . ILE A 1 317 ? -7.149 40.739 -41.772 1.00 18.21 400 ILE A C 1
ATOM 2572 O O . ILE A 1 317 ? -6.006 40.810 -41.263 1.00 18.58 400 ILE A O 1
ATOM 2577 N N . ILE A 1 318 ? -7.837 39.605 -41.866 1.00 17.72 401 ILE A N 1
ATOM 2578 C CA . ILE A 1 318 ? -7.282 38.325 -41.366 1.00 17.63 401 ILE A CA 1
ATOM 2579 C C . ILE A 1 318 ? -5.985 38.042 -42.167 1.00 18.25 401 ILE A C 1
ATOM 2580 O O . ILE A 1 318 ? -4.968 37.619 -41.583 1.00 18.97 401 ILE A O 1
ATOM 2585 N N . ARG A 1 319 ? -5.997 38.225 -43.471 1.00 18.32 402 ARG A N 1
ATOM 2586 C CA . ARG A 1 319 ? -4.788 37.948 -44.282 1.00 18.33 402 ARG A CA 1
ATOM 2587 C C . ARG A 1 319 ? -3.646 38.894 -43.887 1.00 19.40 402 ARG A C 1
ATOM 2588 O O . ARG A 1 319 ? -2.489 38.453 -43.834 1.00 19.58 402 ARG A O 1
ATOM 2596 N N . THR A 1 320 ? -3.927 40.160 -43.604 1.00 18.60 403 THR A N 1
ATOM 2597 C CA . THR A 1 320 ? -2.898 41.089 -43.072 1.00 20.03 403 THR A CA 1
ATOM 2598 C C . THR A 1 320 ? -2.319 40.498 -41.778 1.00 21.78 403 THR A C 1
ATOM 2599 O O . THR A 1 320 ? -1.073 40.477 -41.613 1.00 21.98 403 THR A O 1
ATOM 2603 N N . HIS A 1 321 ? -3.190 39.971 -40.904 1.00 20.73 404 HIS A N 1
ATOM 2604 C CA . HIS A 1 321 ? -2.720 39.401 -39.615 1.00 21.36 404 HIS A CA 1
ATOM 2605 C C . HIS A 1 321 ? -1.908 38.132 -39.872 1.00 21.31 404 HIS A C 1
ATOM 2606 O O . HIS A 1 321 ? -0.868 37.931 -39.199 1.00 23.59 404 HIS A O 1
ATOM 2613 N N . ILE A 1 322 ? -2.310 37.305 -40.824 1.00 20.10 405 ILE A N 1
ATOM 2614 C CA . ILE A 1 322 ? -1.489 36.109 -41.159 1.00 20.64 405 ILE A CA 1
ATOM 2615 C C . ILE A 1 322 ? -0.081 36.547 -41.570 1.00 21.52 405 ILE A C 1
ATOM 2616 O O . ILE A 1 322 ? 0.895 35.953 -41.118 1.00 22.47 405 ILE A O 1
ATOM 2621 N N . HIS A 1 323 ? 0.027 37.564 -42.409 1.00 22.57 406 HIS A N 1
ATOM 2622 C CA . HIS A 1 323 ? 1.351 38.039 -42.880 1.00 23.17 406 HIS A CA 1
ATOM 2623 C C . HIS A 1 323 ? 2.241 38.405 -41.685 1.00 24.45 406 HIS A C 1
ATOM 2624 O O . HIS A 1 323 ? 3.450 38.281 -41.859 1.00 27.57 406 HIS A O 1
ATOM 2631 N N . GLN A 1 324 ? 1.657 38.849 -40.561 1.00 24.85 407 GLN A N 1
ATOM 2632 C CA . GLN A 1 324 ? 2.399 39.279 -39.347 1.00 28.64 407 GLN A CA 1
ATOM 2633 C C . GLN A 1 324 ? 2.810 38.089 -38.457 1.00 27.72 407 GLN A C 1
ATOM 2634 O O . GLN A 1 324 ? 3.580 38.349 -37.508 1.00 34.29 407 GLN A O 1
ATOM 2640 N N . ILE A 1 325 ? 2.407 36.848 -38.764 1.00 27.79 408 ILE A N 1
ATOM 2641 C CA . ILE A 1 325 ? 2.702 35.633 -37.935 1.00 30.24 408 ILE A CA 1
ATOM 2642 C C . ILE A 1 325 ? 4.215 35.366 -37.997 1.00 30.89 408 ILE A C 1
ATOM 2643 O O . ILE A 1 325 ? 4.795 35.483 -39.086 1.00 32.19 408 ILE A O 1
ATOM 2648 N N . SER A 1 326 ? 4.806 34.977 -36.880 1.00 37.47 409 SER A N 1
ATOM 2649 C CA . SER A 1 326 ? 6.212 34.520 -36.799 1.00 40.93 409 SER A CA 1
ATOM 2650 C C . SER A 1 326 ? 6.236 33.169 -36.078 1.00 43.00 409 SER A C 1
ATOM 2651 O O . SER A 1 326 ? 5.379 32.305 -36.365 1.00 44.11 409 SER A O 1
ATOM 2654 N N . LYS A 1 327 ? 7.112 32.985 -35.110 1.00 39.16 410 LYS A N 1
ATOM 2655 C CA . LYS A 1 327 ? 7.271 31.717 -34.366 1.00 36.26 410 LYS A CA 1
ATOM 2656 C C . LYS A 1 327 ? 7.432 30.526 -35.323 1.00 33.12 410 LYS A C 1
ATOM 2657 O O . LYS A 1 327 ? 7.068 29.418 -34.907 1.00 35.89 410 LYS A O 1
ATOM 2663 N N . GLY A 1 328 ? 7.975 30.706 -36.527 1.00 28.74 411 GLY A N 1
ATOM 2664 C CA . GLY A 1 328 ? 8.265 29.584 -37.443 1.00 27.27 411 GLY A CA 1
ATOM 2665 C C . GLY A 1 328 ? 7.023 28.883 -37.981 1.00 28.32 411 GLY A C 1
ATOM 2666 O O . GLY A 1 328 ? 7.158 27.725 -38.403 1.00 36.77 411 GLY A O 1
ATOM 2667 N N . LEU A 1 329 ? 5.877 29.563 -38.034 1.00 29.66 412 LEU A N 1
ATOM 2668 C CA . LEU A 1 329 ? 4.603 28.953 -38.520 1.00 28.53 412 LEU A CA 1
ATOM 2669 C C . LEU A 1 329 ? 4.437 29.249 -40.012 1.00 28.43 412 LEU A C 1
ATOM 2670 O O . LEU A 1 329 ? 4.656 30.390 -40.444 1.00 31.24 412 LEU A O 1
ATOM 2675 N N . PRO A 1 330 ? 3.966 28.244 -40.812 1.00 30.26 413 PRO A N 1
ATOM 2676 C CA . PRO A 1 330 ? 3.800 28.395 -42.255 1.00 28.33 413 PRO A CA 1
ATOM 2677 C C . PRO A 1 330 ? 2.551 29.243 -42.589 1.00 27.72 413 PRO A C 1
ATOM 2678 O O . PRO A 1 330 ? 1.421 28.853 -42.330 1.00 23.96 413 PRO A O 1
ATOM 2682 N N . HIS A 1 331 ? 2.780 30.469 -43.069 1.00 25.96 414 HIS A N 1
ATOM 2683 C CA . HIS A 1 331 ? 1.674 31.385 -43.444 1.00 25.78 414 HIS A CA 1
ATOM 2684 C C . HIS A 1 331 ? 0.697 30.683 -44.385 1.00 23.27 414 HIS A C 1
ATOM 2685 O O . HIS A 1 331 ? -0.524 30.922 -44.251 1.00 22.12 414 HIS A O 1
ATOM 2692 N N . ASP A 1 332 ? 1.174 29.863 -45.321 1.00 24.92 415 ASP A N 1
ATOM 2693 C CA . ASP A 1 332 ? 0.329 29.264 -46.383 1.00 24.38 415 ASP A CA 1
ATOM 2694 C C . ASP A 1 332 ? -0.683 28.301 -45.760 1.00 21.87 415 ASP A C 1
ATOM 2695 O O . ASP A 1 332 ? -1.748 28.104 -46.346 1.00 21.92 415 ASP A O 1
ATOM 2700 N N . LEU A 1 333 ? -0.430 27.765 -44.582 1.00 21.20 416 LEU A N 1
ATOM 2701 C CA . LEU A 1 333 ? -1.469 26.927 -43.938 1.00 20.16 416 LEU A CA 1
ATOM 2702 C C . LEU A 1 333 ? -2.701 27.776 -43.638 1.00 18.70 416 LEU A C 1
ATOM 2703 O O . LEU A 1 333 ? -3.859 27.338 -43.947 1.00 18.51 416 LEU A O 1
ATOM 2708 N N . PHE A 1 334 ? -2.488 28.969 -43.081 1.00 18.26 417 PHE A N 1
ATOM 2709 C CA . PHE A 1 334 ? -3.620 29.850 -42.680 1.00 18.35 417 PHE A CA 1
ATOM 2710 C C . PHE A 1 334 ? -4.253 30.467 -43.917 1.00 18.12 417 PHE A C 1
ATOM 2711 O O . PHE A 1 334 ? -5.522 30.608 -43.978 1.00 18.96 417 PHE A O 1
ATOM 2719 N N . PHE A 1 335 ? -3.453 30.829 -44.922 1.00 19.03 418 PHE A N 1
ATOM 2720 C CA . PHE A 1 335 ? -4.030 31.327 -46.191 1.00 19.56 418 PHE A CA 1
ATOM 2721 C C . PHE A 1 335 ? -4.924 30.265 -46.851 1.00 18.40 418 PHE A C 1
ATOM 2722 O O . PHE A 1 335 ? -5.983 30.634 -47.367 1.00 19.59 418 PHE A O 1
ATOM 2730 N N . LYS A 1 336 ? -4.545 28.993 -46.840 1.00 19.72 419 LYS A N 1
ATOM 2731 C CA . LYS A 1 336 ? -5.292 27.890 -47.494 1.00 19.21 419 LYS A CA 1
ATOM 2732 C C . LYS A 1 336 ? -6.599 27.708 -46.737 1.00 18.07 419 LYS A C 1
ATOM 2733 O O . LYS A 1 336 ? -7.638 27.474 -47.379 1.00 18.01 419 LYS A O 1
ATOM 2739 N N . ILE A 1 337 ? -6.583 27.782 -45.404 1.00 17.66 420 ILE A N 1
ATOM 2740 C CA . ILE A 1 337 ? -7.853 27.677 -44.627 1.00 17.67 420 ILE A CA 1
ATOM 2741 C C . ILE A 1 337 ? -8.797 28.811 -45.046 1.00 16.95 420 ILE A C 1
ATOM 2742 O O . ILE A 1 337 ? -9.992 28.565 -45.270 1.00 18.72 420 ILE A O 1
ATOM 2747 N N . MET A 1 338 ? -8.308 30.047 -45.117 1.00 17.31 421 MET A N 1
ATOM 2748 C CA . MET A 1 338 ? -9.216 31.181 -45.468 1.00 17.30 421 MET A CA 1
ATOM 2749 C C . MET A 1 338 ? -9.707 31.044 -46.910 1.00 17.44 421 MET A C 1
ATOM 2750 O O . MET A 1 338 ? -10.867 31.394 -47.186 1.00 18.78 421 MET A O 1
ATOM 2755 N N . LYS A 1 339 ? -8.857 30.601 -47.821 1.00 19.63 422 LYS A N 1
ATOM 2756 C CA . LYS A 1 339 ? -9.239 30.430 -49.238 1.00 19.93 422 LYS A CA 1
ATOM 2757 C C . LYS A 1 339 ? -10.401 29.425 -49.308 1.00 18.02 422 LYS A C 1
ATOM 2758 O O . LYS A 1 339 ? -11.324 29.611 -50.114 1.00 19.97 422 LYS A O 1
ATOM 2764 N N . LYS A 1 340 ? -10.363 28.369 -48.510 1.00 17.89 423 LYS A N 1
ATOM 2765 C CA . LYS A 1 340 ? -11.372 27.301 -48.560 1.00 17.60 423 LYS A CA 1
ATOM 2766 C C . LYS A 1 340 ? -12.737 27.866 -48.130 1.00 17.28 423 LYS A C 1
ATOM 2767 O O . LYS A 1 340 ? -13.748 27.392 -48.641 1.00 17.91 423 LYS A O 1
ATOM 2773 N N . ILE A 1 341 ? -12.770 28.770 -47.163 1.00 14.83 424 ILE A N 1
ATOM 2774 C CA . ILE A 1 341 ? -14.081 29.178 -46.583 1.00 14.69 424 ILE A CA 1
ATOM 2775 C C . ILE A 1 341 ? -14.563 30.505 -47.159 1.00 13.93 424 ILE A C 1
ATOM 2776 O O . ILE A 1 341 ? -15.758 30.774 -47.093 1.00 13.62 424 ILE A O 1
ATOM 2781 N N . TYR A 1 342 ? -13.694 31.339 -47.712 1.00 14.79 425 TYR A N 1
ATOM 2782 C CA . TYR A 1 342 ? -14.137 32.676 -48.173 1.00 15.09 425 TYR A CA 1
ATOM 2783 C C . TYR A 1 342 ? -15.198 32.525 -49.263 1.00 14.26 425 TYR A C 1
ATOM 2784 O O . TYR A 1 342 ? -15.005 31.744 -50.187 1.00 17.11 425 TYR A O 1
ATOM 2793 N N . LYS A 1 343 ? -16.320 33.242 -49.123 1.00 13.70 426 LYS A N 1
ATOM 2794 C CA . LYS A 1 343 ? -17.419 33.294 -50.115 1.00 15.19 426 LYS A CA 1
ATOM 2795 C C . LYS A 1 343 ? -18.177 31.962 -50.178 1.00 15.12 426 LYS A C 1
ATOM 2796 O O . LYS A 1 343 ? -18.975 31.806 -51.096 1.00 16.31 426 LYS A O 1
ATOM 2802 N N . ARG A 1 344 ? -18.024 31.089 -49.194 1.00 13.73 427 ARG A N 1
ATOM 2803 C CA . ARG A 1 344 ? -18.766 29.811 -49.248 1.00 14.34 427 ARG A CA 1
ATOM 2804 C C . ARG A 1 344 ? -20.289 30.033 -49.188 1.00 14.53 427 ARG A C 1
ATOM 2805 O O . ARG A 1 344 ? -20.778 30.996 -48.583 1.00 15.02 427 ARG A O 1
ATOM 2813 N N . ASP A 1 345 ? -20.998 29.110 -49.825 1.00 13.95 428 ASP A N 1
ATOM 2814 C CA . ASP A 1 345 ? -22.473 29.098 -49.780 1.00 15.28 428 ASP A CA 1
ATOM 2815 C C . ASP A 1 345 ? -23.004 27.858 -49.068 1.00 13.90 428 ASP A C 1
ATOM 2816 O O . ASP A 1 345 ? -24.240 27.601 -49.127 1.00 15.17 428 ASP A O 1
ATOM 2821 N N . ALA A 1 346 ? -22.151 27.123 -48.398 1.00 14.02 429 ALA A N 1
ATOM 2822 C CA . ALA A 1 346 ? -22.514 25.900 -47.658 1.00 15.24 429 ALA A CA 1
ATOM 2823 C C . ALA A 1 346 ? -21.446 25.645 -46.608 1.00 14.74 429 ALA A C 1
ATOM 2824 O O . ALA A 1 346 ? -21.724 24.924 -45.652 1.00 16.36 429 ALA A O 1
ATOM 2827 N N . SER B 1 2 ? -17.087 -0.020 7.314 1.00 58.88 85 SER B N 1
ATOM 2828 C CA . SER B 1 2 ? -17.050 0.818 6.077 1.00 39.95 85 SER B CA 1
ATOM 2829 C C . SER B 1 2 ? -18.454 1.368 5.804 1.00 30.39 85 SER B C 1
ATOM 2830 O O . SER B 1 2 ? -19.419 0.828 6.336 1.00 34.87 85 SER B O 1
ATOM 2833 N N . PHE B 1 3 ? -18.541 2.396 4.968 1.00 27.59 86 PHE B N 1
ATOM 2834 C CA . PHE B 1 3 ? -19.775 3.156 4.693 1.00 27.23 86 PHE B CA 1
ATOM 2835 C C . PHE B 1 3 ? -20.226 3.755 6.023 1.00 28.61 86 PHE B C 1
ATOM 2836 O O . PHE B 1 3 ? -21.438 3.793 6.309 1.00 30.88 86 PHE B O 1
ATOM 2844 N N . SER B 1 4 ? -19.255 4.272 6.779 1.00 28.05 87 SER B N 1
ATOM 2845 C CA . SER B 1 4 ? -19.433 4.893 8.103 1.00 29.90 87 SER B CA 1
ATOM 2846 C C . SER B 1 4 ? -19.683 6.396 7.941 1.00 31.92 87 SER B C 1
ATOM 2847 O O . SER B 1 4 ? -19.343 6.976 6.882 1.00 28.70 87 SER B O 1
ATOM 2850 N N . LYS B 1 5 ? -20.222 7.022 8.986 1.00 32.62 88 LYS B N 1
ATOM 2851 C CA . LYS B 1 5 ? -20.467 8.488 9.024 1.00 30.83 88 LYS B CA 1
ATOM 2852 C C . LYS B 1 5 ? -19.139 9.251 8.817 1.00 28.14 88 LYS B C 1
ATOM 2853 O O . LYS B 1 5 ? -19.170 10.241 8.078 1.00 30.63 88 LYS B O 1
ATOM 2859 N N . GLU B 1 6 ? -17.996 8.859 9.425 1.00 29.65 89 GLU B N 1
ATOM 2860 C CA . GLU B 1 6 ? -16.713 9.623 9.283 1.00 32.13 89 GLU B CA 1
ATOM 2861 C C . GLU B 1 6 ? -16.152 9.489 7.864 1.00 26.10 89 GLU B C 1
ATOM 2862 O O . GLU B 1 6 ? -15.589 10.494 7.332 1.00 27.10 89 GLU B O 1
ATOM 2868 N N . GLU B 1 7 ? -16.288 8.309 7.251 1.00 26.86 90 GLU B N 1
ATOM 2869 C CA . GLU B 1 7 ? -15.859 8.126 5.837 1.00 25.51 90 GLU B CA 1
ATOM 2870 C C . GLU B 1 7 ? -16.682 9.045 4.944 1.00 22.56 90 GLU B C 1
ATOM 2871 O O . GLU B 1 7 ? -16.133 9.593 3.944 1.00 22.49 90 GLU B O 1
ATOM 2877 N N . SER B 1 8 ? -17.971 9.178 5.180 1.00 24.47 91 SER B N 1
ATOM 2878 C CA . SER B 1 8 ? -18.830 10.074 4.396 1.00 22.16 91 SER B CA 1
ATOM 2879 C C . SER B 1 8 ? -18.328 11.502 4.615 1.00 21.58 91 SER B C 1
ATOM 2880 O O . SER B 1 8 ? -18.287 12.241 3.650 1.00 20.31 91 SER B O 1
ATOM 2883 N N . ARG B 1 9 ? -17.938 11.866 5.839 1.00 21.19 92 ARG B N 1
ATOM 2884 C CA . ARG B 1 9 ? -17.517 13.260 6.114 1.00 19.55 92 ARG B CA 1
ATOM 2885 C C . ARG B 1 9 ? -16.280 13.597 5.271 1.00 18.09 92 ARG B C 1
ATOM 2886 O O . ARG B 1 9 ? -16.235 14.635 4.639 1.00 17.73 92 ARG B O 1
ATOM 2894 N N . GLU B 1 10 ? -15.274 12.739 5.321 1.00 21.42 93 GLU B N 1
ATOM 2895 C CA . GLU B 1 10 ? -14.013 12.877 4.566 1.00 21.54 93 GLU B CA 1
ATOM 2896 C C . GLU B 1 10 ? -14.323 13.008 3.075 1.00 17.41 93 GLU B C 1
ATOM 2897 O O . GLU B 1 10 ? -13.781 13.882 2.386 1.00 18.01 93 GLU B O 1
ATOM 2903 N N . PHE B 1 11 ? -15.198 12.155 2.554 1.00 16.33 94 PHE B N 1
ATOM 2904 C CA . PHE B 1 11 ? -15.510 12.137 1.125 1.00 15.20 94 PHE B CA 1
ATOM 2905 C C . PHE B 1 11 ? -16.212 13.427 0.762 1.00 13.74 94 PHE B C 1
ATOM 2906 O O . PHE B 1 11 ? -15.862 14.081 -0.242 1.00 13.84 94 PHE B O 1
ATOM 2914 N N . MET B 1 12 ? -17.235 13.793 1.529 1.00 14.41 95 MET B N 1
ATOM 2915 C CA . MET B 1 12 ? -18.027 14.977 1.165 1.00 14.23 95 MET B CA 1
ATOM 2916 C C . MET B 1 12 ? -17.179 16.245 1.142 1.00 14.30 95 MET B C 1
ATOM 2917 O O . MET B 1 12 ? -17.459 17.126 0.317 1.00 15.87 95 MET B O 1
ATOM 2922 N N . ALA B 1 13 ? -16.159 16.316 1.984 1.00 13.87 96 ALA B N 1
ATOM 2923 C CA . ALA B 1 13 ? -15.320 17.510 2.120 1.00 16.29 96 ALA B CA 1
ATOM 2924 C C . ALA B 1 13 ? -14.572 17.817 0.829 1.00 15.81 96 ALA B C 1
ATOM 2925 O O . ALA B 1 13 ? -14.124 18.981 0.667 1.00 17.63 96 ALA B O 1
ATOM 2927 N N . ILE B 1 14 ? -14.403 16.831 -0.038 1.00 13.42 97 ILE B N 1
ATOM 2928 C CA . ILE B 1 14 ? -13.650 17.010 -1.288 1.00 13.84 97 ILE B CA 1
ATOM 2929 C C . ILE B 1 14 ? -14.513 17.789 -2.303 1.00 12.65 97 ILE B C 1
ATOM 2930 O O . ILE B 1 14 ? -13.983 18.505 -3.186 1.00 13.82 97 ILE B O 1
ATOM 2935 N N . PHE B 1 15 ? -15.841 17.628 -2.279 1.00 13.12 98 PHE B N 1
ATOM 2936 C CA . PHE B 1 15 ? -16.702 18.174 -3.341 1.00 13.98 98 PHE B CA 1
ATOM 2937 C C . PHE B 1 15 ? -16.534 19.672 -3.564 1.00 12.91 98 PHE B C 1
ATOM 2938 O O . PHE B 1 15 ? -16.428 20.097 -4.709 1.00 13.84 98 PHE B O 1
ATOM 2946 N N . PRO B 1 16 ? -16.501 20.523 -2.520 1.00 14.35 99 PRO B N 1
ATOM 2947 C CA . PRO B 1 16 ? -16.382 21.964 -2.777 1.00 16.41 99 PRO B CA 1
ATOM 2948 C C . PRO B 1 16 ? -15.085 22.270 -3.545 1.00 15.30 99 PRO B C 1
ATOM 2949 O O . PRO B 1 16 ? -15.076 23.211 -4.336 1.00 16.89 99 PRO B O 1
ATOM 2953 N N . ASP B 1 17 ? -14.027 21.485 -3.300 1.00 15.19 100 ASP B N 1
ATOM 2954 C CA . ASP B 1 17 ? -12.756 21.697 -4.015 1.00 17.29 100 ASP B CA 1
ATOM 2955 C C . ASP B 1 17 ? -12.917 21.363 -5.491 1.00 16.79 100 ASP B C 1
ATOM 2956 O O . ASP B 1 17 ? -12.374 22.094 -6.355 1.00 19.36 100 ASP B O 1
ATOM 2961 N N . ILE B 1 18 ? -13.607 20.274 -5.798 1.00 15.30 101 ILE B N 1
ATOM 2962 C CA . ILE B 1 18 ? -13.893 19.867 -7.198 1.00 16.22 101 ILE B CA 1
ATOM 2963 C C . ILE B 1 18 ? -14.673 21.017 -7.877 1.00 15.09 101 ILE B C 1
ATOM 2964 O O . ILE B 1 18 ? -14.378 21.378 -9.034 1.00 16.61 101 ILE B O 1
ATOM 2969 N N . VAL B 1 19 ? -15.711 21.563 -7.236 1.00 14.39 102 VAL B N 1
ATOM 2970 C CA . VAL B 1 19 ? -16.501 22.661 -7.842 1.00 14.34 102 VAL B CA 1
ATOM 2971 C C . VAL B 1 19 ? -15.577 23.864 -8.119 1.00 15.40 102 VAL B C 1
ATOM 2972 O O . VAL B 1 19 ? -15.634 24.439 -9.222 1.00 16.88 102 VAL B O 1
ATOM 2976 N N . ARG B 1 20 ? -14.728 24.200 -7.151 1.00 16.51 103 ARG B N 1
ATOM 2977 C CA . ARG B 1 20 ? -13.731 25.303 -7.334 1.00 18.78 103 ARG B CA 1
ATOM 2978 C C . ARG B 1 20 ? -12.834 25.007 -8.564 1.00 19.23 103 ARG B C 1
ATOM 2979 O O . ARG B 1 20 ? -12.579 25.896 -9.421 1.00 20.55 103 ARG B O 1
ATOM 2987 N N . ASP B 1 21 ? -12.321 23.773 -8.651 1.00 18.79 104 ASP B N 1
ATOM 2988 C CA . ASP B 1 21 ? -11.398 23.365 -9.748 1.00 20.25 104 ASP B CA 1
ATOM 2989 C C . ASP B 1 21 ? -12.088 23.595 -11.093 1.00 19.16 104 ASP B C 1
ATOM 2990 O O . ASP B 1 21 ? -11.421 23.946 -12.077 1.00 24.75 104 ASP B O 1
ATOM 2995 N N . LEU B 1 22 ? -13.386 23.335 -11.176 1.00 18.09 105 LEU B N 1
ATOM 2996 C CA . LEU B 1 22 ? -14.090 23.349 -12.475 1.00 18.90 105 LEU B CA 1
ATOM 2997 C C . LEU B 1 22 ? -14.679 24.733 -12.788 1.00 20.16 105 LEU B C 1
ATOM 2998 O O . LEU B 1 22 ? -14.961 24.971 -13.972 1.00 25.39 105 LEU B O 1
ATOM 3003 N N . THR B 1 23 ? -14.825 25.625 -11.805 1.00 19.15 106 THR B N 1
ATOM 3004 C CA . THR B 1 23 ? -15.589 26.876 -12.020 1.00 20.12 106 THR B CA 1
ATOM 3005 C C . THR B 1 23 ? -14.913 28.118 -11.456 1.00 24.39 106 THR B C 1
ATOM 3006 O O . THR B 1 23 ? -15.445 29.195 -11.738 1.00 28.73 106 THR B O 1
ATOM 3010 N N . ASP B 1 24 ? -13.855 28.010 -10.656 1.00 27.13 107 ASP B N 1
ATOM 3011 C CA . ASP B 1 24 ? -13.267 29.220 -10.007 1.00 29.11 107 ASP B CA 1
ATOM 3012 C C . ASP B 1 24 ? -11.797 29.016 -9.687 1.00 31.44 107 ASP B C 1
ATOM 3013 O O . ASP B 1 24 ? -11.418 29.264 -8.530 1.00 39.45 107 ASP B O 1
ATOM 3018 N N . ALA B 1 25 ? -11.020 28.653 -10.708 1.00 31.99 108 ALA B N 1
ATOM 3019 C CA . ALA B 1 25 ? -9.558 28.432 -10.637 1.00 36.59 108 ALA B CA 1
ATOM 3020 C C . ALA B 1 25 ? -8.850 29.385 -11.604 1.00 33.80 108 ALA B C 1
ATOM 3021 O O . ALA B 1 25 ? -7.772 29.035 -12.065 1.00 37.36 108 ALA B O 1
ATOM 3023 N N . GLY B 1 26 ? -9.446 30.547 -11.886 1.00 32.74 109 GLY B N 1
ATOM 3024 C CA . GLY B 1 26 ? -8.836 31.612 -12.716 1.00 38.49 109 GLY B CA 1
ATOM 3025 C C . GLY B 1 26 ? -8.906 31.310 -14.216 1.00 32.60 109 GLY B C 1
ATOM 3026 O O . GLY B 1 26 ? -8.209 32.012 -14.988 1.00 37.25 109 GLY B O 1
ATOM 3027 N N . ARG B 1 27 ? -9.718 30.330 -14.651 1.00 34.00 110 ARG B N 1
ATOM 3028 C CA . ARG B 1 27 ? -9.825 29.943 -16.084 1.00 34.53 110 ARG B CA 1
ATOM 3029 C C . ARG B 1 27 ? -11.110 30.552 -16.640 1.00 26.32 110 ARG B C 1
ATOM 3030 O O . ARG B 1 27 ? -12.077 30.816 -15.877 1.00 32.90 110 ARG B O 1
ATOM 3038 N N . HIS B 1 28 ? -11.141 30.772 -17.940 1.00 28.03 111 HIS B N 1
ATOM 3039 C CA . HIS B 1 28 ? -12.371 31.147 -18.662 1.00 25.29 111 HIS B CA 1
ATOM 3040 C C . HIS B 1 28 ? -12.977 32.396 -18.015 1.00 23.93 111 HIS B C 1
ATOM 3041 O O . HIS B 1 28 ? -14.198 32.526 -17.866 1.00 23.48 111 HIS B O 1
ATOM 3048 N N . THR B 1 29 ? -12.127 33.324 -17.626 1.00 27.50 112 THR B N 1
ATOM 3049 C CA . THR B 1 29 ? -12.535 34.502 -16.829 1.00 26.55 112 THR B CA 1
ATOM 3050 C C . THR B 1 29 ? -13.377 35.423 -17.710 1.00 22.99 112 THR B C 1
ATOM 3051 O O . THR B 1 29 ? -13.949 36.347 -17.192 1.00 24.00 112 THR B O 1
ATOM 3055 N N . ASP B 1 30 ? -13.370 35.208 -19.018 1.00 21.73 113 ASP B N 1
ATOM 3056 C CA . ASP B 1 30 ? -14.165 36.009 -19.979 1.00 22.13 113 ASP B CA 1
ATOM 3057 C C . ASP B 1 30 ? -15.629 35.546 -20.013 1.00 21.32 113 ASP B C 1
ATOM 3058 O O . ASP B 1 30 ? -16.401 36.266 -20.605 1.00 23.03 113 ASP B O 1
ATOM 3063 N N . ILE B 1 31 ? -15.993 34.399 -19.424 1.00 18.33 114 ILE B N 1
ATOM 3064 C CA . ILE B 1 31 ? -17.398 33.901 -19.506 1.00 17.04 114 ILE B CA 1
ATOM 3065 C C . ILE B 1 31 ? -17.898 33.541 -18.111 1.00 17.87 114 ILE B C 1
ATOM 3066 O O . ILE B 1 31 ? -18.396 32.435 -17.865 1.00 18.09 114 ILE B O 1
ATOM 3071 N N . PRO B 1 32 ? -17.945 34.519 -17.183 1.00 17.95 115 PRO B N 1
ATOM 3072 C CA . PRO B 1 32 ? -18.463 34.222 -15.848 1.00 18.81 115 PRO B CA 1
ATOM 3073 C C . PRO B 1 32 ? -19.938 33.788 -15.829 1.00 18.55 115 PRO B C 1
ATOM 3074 O O . PRO B 1 32 ? -20.285 33.046 -14.916 1.00 19.05 115 PRO B O 1
ATOM 3078 N N . GLU B 1 33 ? -20.779 34.251 -16.759 1.00 17.49 116 GLU B N 1
ATOM 3079 C CA . GLU B 1 33 ? -22.211 33.802 -16.810 1.00 18.98 116 GLU B CA 1
ATOM 3080 C C . GLU B 1 33 ? -22.249 32.278 -16.833 1.00 17.02 116 GLU B C 1
ATOM 3081 O O . GLU B 1 33 ? -23.062 31.665 -16.149 1.00 18.35 116 GLU B O 1
ATOM 3087 N N . VAL B 1 34 ? -21.466 31.661 -17.695 1.00 15.88 117 VAL B N 1
ATOM 3088 C CA . VAL B 1 34 ? -21.492 30.204 -17.944 1.00 16.79 117 VAL B CA 1
ATOM 3089 C C . VAL B 1 34 ? -20.860 29.482 -16.774 1.00 14.27 117 VAL B C 1
ATOM 3090 O O . VAL B 1 34 ? -21.308 28.408 -16.416 1.00 15.27 117 VAL B O 1
ATOM 3094 N N . THR B 1 35 ? -19.767 30.037 -16.224 1.00 13.83 118 THR B N 1
ATOM 3095 C CA . THR B 1 35 ? -19.043 29.305 -15.139 1.00 15.64 118 THR B CA 1
ATOM 3096 C C . THR B 1 35 ? -19.879 29.325 -13.869 1.00 15.31 118 THR B C 1
ATOM 3097 O O . THR B 1 35 ? -19.922 28.312 -13.173 1.00 15.47 118 THR B O 1
ATOM 3101 N N . LYS B 1 36 ? -20.494 30.461 -13.585 1.00 14.28 119 LYS B N 1
ATOM 3102 C CA . LYS B 1 36 ? -21.408 30.567 -12.408 1.00 15.68 119 LYS B CA 1
ATOM 3103 C C . LYS B 1 36 ? -22.598 29.614 -12.604 1.00 15.80 119 LYS B C 1
ATOM 3104 O O . LYS B 1 36 ? -22.993 28.934 -11.647 1.00 15.66 119 LYS B O 1
ATOM 3110 N N . ARG B 1 37 ? -23.142 29.549 -13.813 1.00 13.87 120 ARG B N 1
ATOM 3111 C CA . ARG B 1 37 ? -24.256 28.592 -14.059 1.00 13.79 120 ARG B CA 1
ATOM 3112 C C . ARG B 1 37 ? -23.738 27.166 -13.859 1.00 13.27 120 ARG B C 1
ATOM 3113 O O . ARG B 1 37 ? -24.460 26.319 -13.291 1.00 14.27 120 ARG B O 1
ATOM 3121 N N . PHE B 1 38 ? -22.540 26.846 -14.354 1.00 12.95 121 PHE B N 1
ATOM 3122 C CA . PHE B 1 38 ? -22.061 25.458 -14.266 1.00 12.87 121 PHE B CA 1
ATOM 3123 C C . PHE B 1 38 ? -21.893 25.074 -12.803 1.00 12.21 121 PHE B C 1
ATOM 3124 O O . PHE B 1 38 ? -22.123 23.911 -12.451 1.00 13.33 121 PHE B O 1
ATOM 3132 N N . ALA B 1 39 ? -21.489 26.005 -11.941 1.00 12.83 122 ALA B N 1
ATOM 3133 C CA . ALA B 1 39 ? -21.432 25.667 -10.497 1.00 13.43 122 ALA B CA 1
ATOM 3134 C C . ALA B 1 39 ? -22.819 25.225 -9.995 1.00 13.24 122 ALA B C 1
ATOM 3135 O O . ALA B 1 39 ? -22.905 24.277 -9.186 1.00 14.50 122 ALA B O 1
ATOM 3137 N N . LYS B 1 40 ? -23.872 25.901 -10.444 1.00 13.30 123 LYS B N 1
ATOM 3138 C CA . LYS B 1 40 ? -25.254 25.496 -10.058 1.00 13.40 123 LYS B CA 1
ATOM 3139 C C . LYS B 1 40 ? -25.608 24.128 -10.643 1.00 12.79 123 LYS B C 1
ATOM 3140 O O . LYS B 1 40 ? -26.261 23.319 -9.965 1.00 13.48 123 LYS B O 1
ATOM 3146 N N . VAL B 1 41 ? -25.230 23.872 -11.911 1.00 12.56 124 VAL B N 1
ATOM 3147 C CA . VAL B 1 41 ? -25.448 22.522 -12.506 1.00 11.74 124 VAL B CA 1
ATOM 3148 C C . VAL B 1 41 ? -24.807 21.467 -11.610 1.00 11.67 124 VAL B C 1
ATOM 3149 O O . VAL B 1 41 ? -25.405 20.416 -11.353 1.00 11.91 124 VAL B O 1
ATOM 3153 N N . LEU B 1 42 ? -23.558 21.712 -11.244 1.00 11.53 125 LEU B N 1
ATOM 3154 C CA . LEU B 1 42 ? -22.855 20.699 -10.456 1.00 11.57 125 LEU B CA 1
ATOM 3155 C C . LEU B 1 42 ? -23.544 20.551 -9.088 1.00 11.17 125 LEU B C 1
ATOM 3156 O O . LEU B 1 42 ? -23.719 19.418 -8.621 1.00 12.34 125 LEU B O 1
ATOM 3161 N N . GLN B 1 43 ? -23.919 21.641 -8.426 1.00 11.91 126 GLN B N 1
ATOM 3162 C CA . GLN B 1 43 ? -24.521 21.557 -7.077 1.00 12.51 126 GLN B CA 1
ATOM 3163 C C . GLN B 1 43 ? -25.851 20.767 -7.136 1.00 12.53 126 GLN B C 1
ATOM 3164 O O . GLN B 1 43 ? -26.145 20.046 -6.205 1.00 12.54 126 GLN B O 1
ATOM 3170 N N . TYR B 1 44 ? -26.657 20.981 -8.167 1.00 11.87 127 TYR B N 1
ATOM 3171 C CA . TYR B 1 44 ? -28.005 20.340 -8.251 1.00 11.87 127 TYR B CA 1
ATOM 3172 C C . TYR B 1 44 ? -27.826 18.851 -8.498 1.00 11.35 127 TYR B C 1
ATOM 3173 O O . TYR B 1 44 ? -28.596 18.032 -8.000 1.00 11.96 127 TYR B O 1
ATOM 3182 N N . ASN B 1 45 ? -26.887 18.499 -9.408 1.00 11.24 128 ASN B N 1
ATOM 3183 C CA . ASN B 1 45 ? -26.906 17.189 -10.088 1.00 10.70 128 ASN B CA 1
ATOM 3184 C C . ASN B 1 45 ? -25.863 16.199 -9.540 1.00 10.57 128 ASN B C 1
ATOM 3185 O O . ASN B 1 45 ? -25.995 15.017 -9.836 1.00 11.00 128 ASN B O 1
ATOM 3190 N N . VAL B 1 46 ? -24.814 16.679 -8.856 1.00 11.24 129 VAL B N 1
ATOM 3191 C CA . VAL B 1 46 ? -23.676 15.779 -8.545 1.00 11.10 129 VAL B CA 1
ATOM 3192 C C . VAL B 1 46 ? -23.692 15.253 -7.119 1.00 11.11 129 VAL B C 1
ATOM 3193 O O . VAL B 1 46 ? -23.452 14.038 -6.962 1.00 12.62 129 VAL B O 1
ATOM 3197 N N . PRO B 1 47 ? -23.911 16.058 -6.060 1.00 11.43 130 PRO B N 1
ATOM 3198 C CA . PRO B 1 47 ? -23.737 15.579 -4.687 1.00 11.99 130 PRO B CA 1
ATOM 3199 C C . PRO B 1 47 ? -25.038 15.184 -3.999 1.00 12.14 130 PRO B C 1
ATOM 3200 O O . PRO B 1 47 ? -25.071 15.054 -2.787 1.00 14.06 130 PRO B O 1
ATOM 3204 N N . THR B 1 48 ? -26.101 15.008 -4.782 1.00 11.73 131 THR B N 1
ATOM 3205 C CA . THR B 1 48 ? -27.463 14.849 -4.297 1.00 12.17 131 THR B CA 1
ATOM 3206 C C . THR B 1 48 ? -27.905 13.398 -4.183 1.00 12.68 131 THR B C 1
ATOM 3207 O O . THR B 1 48 ? -29.061 13.173 -3.731 1.00 13.91 131 THR B O 1
ATOM 3211 N N . GLY B 1 49 ? -27.062 12.450 -4.517 1.00 12.62 132 GLY B N 1
ATOM 3212 C CA . GLY B 1 49 ? -27.308 11.025 -4.339 1.00 11.78 132 GLY B CA 1
ATOM 3213 C C . GLY B 1 49 ? -26.729 10.477 -3.060 1.00 11.61 132 GLY B C 1
ATOM 3214 O O . GLY B 1 49 ? -26.331 11.232 -2.163 1.00 13.51 132 GLY B O 1
ATOM 3215 N N . LYS B 1 50 ? -26.601 9.162 -3.016 1.00 11.99 133 LYS B N 1
ATOM 3216 C CA . LYS B 1 50 ? -26.086 8.478 -1.811 1.00 12.55 133 LYS B CA 1
ATOM 3217 C C . LYS B 1 50 ? -24.558 8.308 -1.842 1.00 11.86 133 LYS B C 1
ATOM 3218 O O . LYS B 1 50 ? -23.988 7.953 -0.811 1.00 12.81 133 LYS B O 1
ATOM 3224 N N . LYS B 1 51 ? -23.914 8.496 -2.987 1.00 11.67 134 LYS B N 1
ATOM 3225 C CA . LYS B 1 51 ? -22.438 8.403 -3.132 1.00 11.95 134 LYS B CA 1
ATOM 3226 C C . LYS B 1 51 ? -21.891 7.000 -2.904 1.00 11.72 134 LYS B C 1
ATOM 3227 O O . LYS B 1 51 ? -20.683 6.858 -2.634 1.00 12.44 134 LYS B O 1
ATOM 3233 N N . THR B 1 52 ? -22.670 5.958 -3.090 1.00 12.10 135 THR B N 1
ATOM 3234 C CA . THR B 1 52 ? -22.148 4.599 -2.897 1.00 12.34 135 THR B CA 1
ATOM 3235 C C . THR B 1 52 ? -20.961 4.344 -3.845 1.00 11.41 135 THR B C 1
ATOM 3236 O O . THR B 1 52 ? -19.984 3.714 -3.410 1.00 12.15 135 THR B O 1
ATOM 3240 N N . ARG B 1 53 ? -21.059 4.757 -5.101 1.00 11.28 136 ARG B N 1
ATOM 3241 C CA . ARG B 1 53 ? -19.949 4.466 -6.036 1.00 11.15 136 ARG B CA 1
ATOM 3242 C C . ARG B 1 53 ? -18.673 5.218 -5.625 1.00 11.66 136 ARG B C 1
ATOM 3243 O O . ARG B 1 53 ? -17.562 4.607 -5.627 1.00 11.99 136 ARG B O 1
ATOM 3251 N N . GLY B 1 54 ? -18.779 6.502 -5.294 1.00 11.52 137 GLY B N 1
ATOM 3252 C CA . GLY B 1 54 ? -17.584 7.247 -4.890 1.00 11.42 137 GLY B CA 1
ATOM 3253 C C . GLY B 1 54 ? -16.996 6.692 -3.611 1.00 11.70 137 GLY B C 1
ATOM 3254 O O . GLY B 1 54 ? -15.764 6.540 -3.523 1.00 12.75 137 GLY B O 1
ATOM 3255 N N . LEU B 1 55 ? -17.827 6.388 -2.638 1.00 11.86 138 LEU B N 1
ATOM 3256 C CA . LEU B 1 55 ? -17.349 5.833 -1.366 1.00 12.24 138 LEU B CA 1
ATOM 3257 C C . LEU B 1 55 ? -16.714 4.481 -1.593 1.00 12.55 138 LEU B C 1
ATOM 3258 O O . LEU B 1 55 ? -15.671 4.165 -0.946 1.00 12.95 138 LEU B O 1
ATOM 3263 N N . SER B 1 56 ? -17.255 3.687 -2.508 1.00 12.14 139 SER B N 1
ATOM 3264 C CA . SER B 1 56 ? -16.697 2.357 -2.808 1.00 12.76 139 SER B CA 1
ATOM 3265 C C . SER B 1 56 ? -15.331 2.450 -3.468 1.00 12.46 139 SER B C 1
ATOM 3266 O O . SER B 1 56 ? -14.522 1.529 -3.297 1.00 13.62 139 SER B O 1
ATOM 3269 N N . THR B 1 57 ? -15.076 3.517 -4.192 1.00 12.17 140 THR B N 1
ATOM 3270 C CA . THR B 1 57 ? -13.742 3.712 -4.816 1.00 12.04 140 THR B CA 1
ATOM 3271 C C . THR B 1 57 ? -12.688 3.864 -3.719 1.00 13.17 140 THR B C 1
ATOM 3272 O O . THR B 1 57 ? -11.594 3.278 -3.781 1.00 13.65 140 THR B O 1
ATOM 3276 N N . VAL B 1 58 ? -13.010 4.641 -2.692 1.00 12.68 141 VAL B N 1
ATOM 3277 C CA . VAL B 1 58 ? -12.123 4.843 -1.550 1.00 13.23 141 VAL B CA 1
ATOM 3278 C C . VAL B 1 58 ? -11.940 3.537 -0.799 1.00 14.05 141 VAL B C 1
ATOM 3279 O O . VAL B 1 58 ? -10.782 3.194 -0.446 1.00 14.92 141 VAL B O 1
ATOM 3283 N N . ILE B 1 59 ? -13.046 2.839 -0.500 1.00 13.36 142 ILE B N 1
ATOM 3284 C CA . ILE B 1 59 ? -12.943 1.575 0.248 1.00 14.86 142 ILE B CA 1
ATOM 3285 C C . ILE B 1 59 ? -12.083 0.583 -0.540 1.00 14.21 142 ILE B C 1
ATOM 3286 O O . ILE B 1 59 ? -11.214 -0.088 0.045 1.00 15.56 142 ILE B O 1
ATOM 3291 N N . ALA B 1 60 ? -12.296 0.477 -1.840 1.00 13.82 143 ALA B N 1
ATOM 3292 C CA . ALA B 1 60 ? -11.518 -0.469 -2.680 1.00 14.00 143 ALA B CA 1
ATOM 3293 C C . ALA B 1 60 ? -10.028 -0.122 -2.556 1.00 14.40 143 ALA B C 1
ATOM 3294 O O . ALA B 1 60 ? -9.208 -1.023 -2.314 1.00 15.52 143 ALA B O 1
ATOM 3296 N N . TYR B 1 61 ? -9.669 1.134 -2.738 1.00 14.20 144 TYR B N 1
ATOM 3297 C CA . TYR B 1 61 ? -8.265 1.548 -2.625 1.00 13.92 144 TYR B CA 1
ATOM 3298 C C . TYR B 1 61 ? -7.695 1.174 -1.267 1.00 15.01 144 TYR B C 1
ATOM 3299 O O . TYR B 1 61 ? -6.610 0.580 -1.150 1.00 16.41 144 TYR B O 1
ATOM 3308 N N . LYS B 1 62 ? -8.430 1.444 -0.188 1.00 15.40 145 LYS B N 1
ATOM 3309 C CA . LYS B 1 62 ? -7.949 1.185 1.175 1.00 16.72 145 LYS B CA 1
ATOM 3310 C C . LYS B 1 62 ? -7.755 -0.314 1.405 1.00 17.71 145 LYS B C 1
ATOM 3311 O O . LYS B 1 62 ? -6.918 -0.686 2.225 1.00 20.58 145 LYS B O 1
ATOM 3317 N N . MET B 1 63 ? -8.493 -1.171 0.696 1.00 16.89 146 MET B N 1
ATOM 3318 C CA . MET B 1 63 ? -8.406 -2.631 0.903 1.00 17.86 146 MET B CA 1
ATOM 3319 C C . MET B 1 63 ? -7.402 -3.287 -0.061 1.00 17.74 146 MET B C 1
ATOM 3320 O O . MET B 1 63 ? -6.977 -4.388 0.224 1.00 19.42 146 MET B O 1
ATOM 3325 N N . LEU B 1 64 ? -7.020 -2.608 -1.133 1.00 17.05 147 LEU B N 1
ATOM 3326 C CA . LEU B 1 64 ? -6.147 -3.176 -2.194 1.00 19.01 147 LEU B CA 1
ATOM 3327 C C . LEU B 1 64 ? -4.693 -2.688 -2.011 1.00 18.66 147 LEU B C 1
ATOM 3328 O O . LEU B 1 64 ? -3.795 -3.430 -2.304 1.00 21.79 147 LEU B O 1
ATOM 3333 N N . GLU B 1 65 ? -4.504 -1.452 -1.580 1.00 19.47 148 GLU B N 1
ATOM 3334 C CA . GLU B 1 65 ? -3.167 -0.849 -1.384 1.00 19.75 148 GLU B CA 1
ATOM 3335 C C . GLU B 1 65 ? -2.496 -1.545 -0.198 1.00 21.73 148 GLU B C 1
ATOM 3336 O O . GLU B 1 65 ? -3.137 -2.112 0.690 1.00 23.21 148 GLU B O 1
ATOM 3342 N N . LYS B 1 66 ? -1.195 -1.526 -0.179 1.00 23.94 149 LYS B N 1
ATOM 3343 C CA . LYS B 1 66 ? -0.464 -2.008 1.026 1.00 29.42 149 LYS B CA 1
ATOM 3344 C C . LYS B 1 66 ? -0.746 -1.050 2.173 1.00 27.13 149 LYS B C 1
ATOM 3345 O O . LYS B 1 66 ? -0.655 0.167 1.982 1.00 26.27 149 LYS B O 1
ATOM 3351 N N . PRO B 1 67 ? -1.080 -1.567 3.391 1.00 29.52 150 PRO B N 1
ATOM 3352 C CA . PRO B 1 67 ? -1.376 -0.713 4.547 1.00 31.42 150 PRO B CA 1
ATOM 3353 C C . PRO B 1 67 ? -0.358 0.405 4.799 1.00 32.51 150 PRO B C 1
ATOM 3354 O O . PRO B 1 67 ? -0.734 1.551 5.104 1.00 33.67 150 PRO B O 1
ATOM 3358 N N . GLU B 1 68 ? 0.914 0.029 4.697 1.00 37.92 151 GLU B N 1
ATOM 3359 C CA . GLU B 1 68 ? 2.077 0.930 4.902 1.00 46.79 151 GLU B CA 1
ATOM 3360 C C . GLU B 1 68 ? 2.006 2.111 3.917 1.00 44.67 151 GLU B C 1
ATOM 3361 O O . GLU B 1 68 ? 2.470 3.225 4.280 1.00 47.05 151 GLU B O 1
ATOM 3367 N N . ASN B 1 69 ? 1.388 1.937 2.741 1.00 35.44 152 ASN B N 1
ATOM 3368 C CA . ASN B 1 69 ? 1.394 2.981 1.685 1.00 37.37 152 ASN B CA 1
ATOM 3369 C C . ASN B 1 69 ? 0.208 3.914 1.854 1.00 33.54 152 ASN B C 1
ATOM 3370 O O . ASN B 1 69 ? 0.143 4.903 1.112 1.00 47.27 152 ASN B O 1
ATOM 3375 N N . LEU B 1 70 ? -0.755 3.573 2.711 1.00 32.04 153 LEU B N 1
ATOM 3376 C CA . LEU B 1 70 ? -1.912 4.468 2.915 1.00 31.90 153 LEU B CA 1
ATOM 3377 C C . LEU B 1 70 ? -1.381 5.673 3.665 1.00 36.41 153 LEU B C 1
ATOM 3378 O O . LEU B 1 70 ? -0.589 5.499 4.604 1.00 33.64 153 LEU B O 1
ATOM 3383 N N . THR B 1 71 ? -1.605 6.838 3.108 1.00 27.95 154 THR B N 1
ATOM 3384 C CA . THR B 1 71 ? -1.271 8.151 3.685 1.00 26.30 154 THR B CA 1
ATOM 3385 C C . THR B 1 71 ? -2.523 8.982 3.530 1.00 25.78 154 THR B C 1
ATOM 3386 O O . THR B 1 71 ? -3.342 8.686 2.639 1.00 24.08 154 THR B O 1
ATOM 3390 N N . PRO B 1 72 ? -2.690 10.076 4.294 1.00 29.44 155 PRO B N 1
ATOM 3391 C CA . PRO B 1 72 ? -3.816 10.990 4.057 1.00 26.66 155 PRO B CA 1
ATOM 3392 C C . PRO B 1 72 ? -3.872 11.439 2.583 1.00 24.67 155 PRO B C 1
ATOM 3393 O O . PRO B 1 72 ? -4.958 11.622 1.998 1.00 21.58 155 PRO B O 1
ATOM 3397 N N . GLU B 1 73 ? -2.722 11.689 1.987 1.00 23.71 156 GLU B N 1
ATOM 3398 C CA . GLU B 1 73 ? -2.632 12.240 0.620 1.00 23.38 156 GLU B CA 1
ATOM 3399 C C . GLU B 1 73 ? -3.139 11.214 -0.405 1.00 20.06 156 GLU B C 1
ATOM 3400 O O . GLU B 1 73 ? -3.915 11.589 -1.287 1.00 19.08 156 GLU B O 1
ATOM 3406 N N . ASN B 1 74 ? -2.781 9.947 -0.278 1.00 21.41 157 ASN B N 1
ATOM 3407 C CA . ASN B 1 74 ? -3.233 8.890 -1.224 1.00 19.83 157 ASN B CA 1
ATOM 3408 C C . ASN B 1 74 ? -4.722 8.599 -1.001 1.00 17.34 157 ASN B C 1
ATOM 3409 O O . ASN B 1 74 ? -5.432 8.336 -1.960 1.00 17.05 157 ASN B O 1
ATOM 3414 N N . VAL B 1 75 ? -5.166 8.613 0.265 1.00 17.79 158 VAL B N 1
ATOM 3415 C CA . VAL B 1 75 ? -6.603 8.418 0.519 1.00 16.77 158 VAL B CA 1
ATOM 3416 C C . VAL B 1 75 ? -7.397 9.570 -0.106 1.00 16.19 158 VAL B C 1
ATOM 3417 O O . VAL B 1 75 ? -8.494 9.320 -0.609 1.00 16.11 158 VAL B O 1
ATOM 3421 N N . ARG B 1 76 ? -6.908 10.794 -0.042 1.00 16.96 159 ARG B N 1
ATOM 3422 C CA . ARG B 1 76 ? -7.579 11.956 -0.668 1.00 16.41 159 ARG B CA 1
ATOM 3423 C C . ARG B 1 76 ? -7.611 11.765 -2.184 1.00 15.63 159 ARG B C 1
ATOM 3424 O O . ARG B 1 76 ? -8.655 12.018 -2.815 1.00 14.89 159 ARG B O 1
ATOM 3432 N N . LEU B 1 77 ? -6.520 11.276 -2.789 1.00 14.64 160 LEU B N 1
ATOM 3433 C CA . LEU B 1 77 ? -6.540 10.940 -4.241 1.00 14.91 160 LEU B CA 1
ATOM 3434 C C . LEU B 1 77 ? -7.645 9.939 -4.535 1.00 13.60 160 LEU B C 1
ATOM 3435 O O . LEU B 1 77 ? -8.355 10.099 -5.529 1.00 13.65 160 LEU B O 1
ATOM 3440 N N . ALA B 1 78 ? -7.780 8.902 -3.724 1.00 13.65 161 ALA B N 1
ATOM 3441 C CA . ALA B 1 78 ? -8.838 7.898 -3.966 1.00 14.03 161 ALA B CA 1
ATOM 3442 C C . ALA B 1 78 ? -10.211 8.581 -3.890 1.00 13.07 161 ALA B C 1
ATOM 3443 O O . ALA B 1 78 ? -11.130 8.247 -4.683 1.00 13.28 161 ALA B O 1
ATOM 3445 N N . GLY B 1 79 ? -10.379 9.521 -2.954 1.00 13.01 162 GLY B N 1
ATOM 3446 C CA . GLY B 1 79 ? -11.644 10.289 -2.850 1.00 13.36 162 GLY B CA 1
ATOM 3447 C C . GLY B 1 79 ? -11.900 11.139 -4.095 1.00 11.86 162 GLY B C 1
ATOM 3448 O O . GLY B 1 79 ? -13.039 11.231 -4.556 1.00 12.61 162 GLY B O 1
ATOM 3449 N N . ILE B 1 80 ? -10.863 11.759 -4.645 1.00 12.39 163 ILE B N 1
ATOM 3450 C CA . ILE B 1 80 ? -11.009 12.525 -5.903 1.00 12.43 163 ILE B CA 1
ATOM 3451 C C . ILE B 1 80 ? -11.433 11.582 -7.047 1.00 12.43 163 ILE B C 1
ATOM 3452 O O . ILE B 1 80 ? -12.349 11.912 -7.796 1.00 13.07 163 ILE B O 1
ATOM 3457 N N . LEU B 1 81 ? -10.847 10.391 -7.134 1.00 12.46 164 LEU B N 1
ATOM 3458 C CA . LEU B 1 81 ? -11.294 9.406 -8.147 1.00 12.79 164 LEU B CA 1
ATOM 3459 C C . LEU B 1 81 ? -12.771 9.053 -7.896 1.00 12.50 164 LEU B C 1
ATOM 3460 O O . LEU B 1 81 ? -13.528 8.902 -8.861 1.00 12.57 164 LEU B O 1
ATOM 3465 N N . GLY B 1 82 ? -13.141 8.864 -6.640 1.00 11.48 165 GLY B N 1
ATOM 3466 C CA . GLY B 1 82 ? -14.549 8.564 -6.359 1.00 11.67 165 GLY B CA 1
ATOM 3467 C C . GLY B 1 82 ? -15.467 9.686 -6.846 1.00 11.45 165 GLY B C 1
ATOM 3468 O O . GLY B 1 82 ? -16.586 9.399 -7.360 1.00 12.14 165 GLY B O 1
ATOM 3469 N N . TRP B 1 83 ? -15.098 10.938 -6.670 1.00 11.40 166 TRP B N 1
ATOM 3470 C CA . TRP B 1 83 ? -15.914 12.064 -7.202 1.00 11.18 166 TRP B CA 1
ATOM 3471 C C . TRP B 1 83 ? -15.940 12.065 -8.721 1.00 11.15 166 TRP B C 1
ATOM 3472 O O . TRP B 1 83 ? -16.947 12.491 -9.302 1.00 12.22 166 TRP B O 1
ATOM 3483 N N . CYS B 1 84 ? -14.868 11.601 -9.372 1.00 11.17 167 CYS B N 1
ATOM 3484 C CA . CYS B 1 84 ? -14.923 11.446 -10.825 1.00 12.01 167 CYS B CA 1
ATOM 3485 C C . CYS B 1 84 ? -15.977 10.413 -11.225 1.00 11.52 167 CYS B C 1
ATOM 3486 O O . CYS B 1 84 ? -16.689 10.621 -12.219 1.00 11.50 167 CYS B O 1
ATOM 3489 N N . VAL B 1 85 ? -16.092 9.304 -10.464 1.00 11.08 168 VAL B N 1
ATOM 3490 C CA . VAL B 1 85 ? -17.210 8.348 -10.707 1.00 12.07 168 VAL B CA 1
ATOM 3491 C C . VAL B 1 85 ? -18.561 9.033 -10.471 1.00 11.65 168 VAL B C 1
ATOM 3492 O O . VAL B 1 85 ? -19.505 8.814 -11.246 1.00 11.38 168 VAL B O 1
ATOM 3496 N N . GLU B 1 86 ? -18.679 9.861 -9.434 1.00 10.81 169 GLU B N 1
ATOM 3497 C CA . GLU B 1 86 ? -19.941 10.578 -9.184 1.00 10.69 169 GLU B CA 1
ATOM 3498 C C . GLU B 1 86 ? -20.230 11.591 -10.290 1.00 10.96 169 GLU B C 1
ATOM 3499 O O . GLU B 1 86 ? -21.423 11.795 -10.583 1.00 11.11 169 GLU B O 1
ATOM 3505 N N . LEU B 1 87 ? -19.246 12.222 -10.909 1.00 10.73 170 LEU B N 1
ATOM 3506 C CA . LEU B 1 87 ? -19.487 13.075 -12.087 1.00 10.69 170 LEU B CA 1
ATOM 3507 C C . LEU B 1 87 ? -20.046 12.237 -13.246 1.00 11.08 170 LEU B C 1
ATOM 3508 O O . LEU B 1 87 ? -21.010 12.670 -13.898 1.00 11.40 170 LEU B O 1
ATOM 3513 N N . LEU B 1 88 ? -19.494 11.058 -13.472 1.00 10.64 171 LEU B N 1
ATOM 3514 C CA . LEU B 1 88 ? -20.046 10.169 -14.504 1.00 10.91 171 LEU B CA 1
ATOM 3515 C C . LEU B 1 88 ? -21.503 9.783 -14.160 1.00 10.72 171 LEU B C 1
ATOM 3516 O O . LEU B 1 88 ? -22.372 9.884 -15.054 1.00 11.44 171 LEU B O 1
ATOM 3521 N N . GLN B 1 89 ? -21.753 9.355 -12.929 1.00 10.67 172 GLN B N 1
ATOM 3522 C CA . GLN B 1 89 ? -23.142 9.040 -12.496 1.00 10.67 172 GLN B CA 1
ATOM 3523 C C . GLN B 1 89 ? -24.033 10.240 -12.765 1.00 10.08 172 GLN B C 1
ATOM 3524 O O . GLN B 1 89 ? -25.158 10.071 -13.315 1.00 10.86 172 GLN B O 1
ATOM 3530 N N . ALA B 1 90 ? -23.648 11.414 -12.325 1.00 10.78 173 ALA B N 1
ATOM 3531 C CA . ALA B 1 90 ? -24.501 12.607 -12.457 1.00 10.94 173 ALA B CA 1
ATOM 3532 C C . ALA B 1 90 ? -24.854 12.848 -13.905 1.00 10.57 173 ALA B C 1
ATOM 3533 O O . ALA B 1 90 ? -26.015 13.161 -14.240 1.00 11.64 173 ALA B O 1
ATOM 3535 N N . SER B 1 91 ? -23.887 12.740 -14.795 1.00 10.69 174 SER B N 1
ATOM 3536 C CA . SER B 1 91 ? -24.086 12.914 -16.246 1.00 10.75 174 SER B CA 1
ATOM 3537 C C . SER B 1 91 ? -25.093 11.893 -16.788 1.00 10.70 174 SER B C 1
ATOM 3538 O O . SER B 1 91 ? -26.015 12.240 -17.549 1.00 11.00 174 SER B O 1
ATOM 3541 N N A LEU B 1 92 ? -24.892 10.644 -16.412 0.50 10.31 175 LEU B N 1
ATOM 3542 N N B LEU B 1 92 ? -24.887 10.641 -16.432 0.50 10.39 175 LEU B N 1
ATOM 3543 C CA A LEU B 1 92 ? -25.715 9.528 -16.905 0.50 10.54 175 LEU B CA 1
ATOM 3544 C CA B LEU B 1 92 ? -25.743 9.549 -16.914 0.50 10.80 175 LEU B CA 1
ATOM 3545 C C A LEU B 1 92 ? -27.161 9.724 -16.441 0.50 10.54 175 LEU B C 1
ATOM 3546 C C B LEU B 1 92 ? -27.179 9.821 -16.474 0.50 10.65 175 LEU B C 1
ATOM 3547 O O A LEU B 1 92 ? -28.080 9.424 -17.221 0.50 11.22 175 LEU B O 1
ATOM 3548 O O B LEU B 1 92 ? -28.098 9.641 -17.283 0.50 11.09 175 LEU B O 1
ATOM 3557 N N . LEU B 1 93 ? -27.395 10.203 -15.219 1.00 10.41 176 LEU B N 1
ATOM 3558 C CA . LEU B 1 93 ? -28.796 10.328 -14.728 1.00 10.17 176 LEU B CA 1
ATOM 3559 C C . LEU B 1 93 ? -29.452 11.509 -15.432 1.00 10.37 176 LEU B C 1
ATOM 3560 O O . LEU B 1 93 ? -30.676 11.436 -15.693 1.00 10.54 176 LEU B O 1
ATOM 3565 N N . ILE B 1 94 ? -28.726 12.597 -15.699 1.00 10.22 177 ILE B N 1
ATOM 3566 C CA . ILE B 1 94 ? -29.346 13.732 -16.430 1.00 10.24 177 ILE B CA 1
ATOM 3567 C C . ILE B 1 94 ? -29.873 13.240 -17.769 1.00 10.61 177 ILE B C 1
ATOM 3568 O O . ILE B 1 94 ? -31.064 13.546 -18.152 1.00 11.16 177 ILE B O 1
ATOM 3573 N N . MET B 1 95 ? -29.064 12.508 -18.528 1.00 10.23 178 MET B N 1
ATOM 3574 C CA . MET B 1 95 ? -29.489 12.031 -19.832 1.00 10.15 178 MET B CA 1
ATOM 3575 C C . MET B 1 95 ? -30.569 10.939 -19.691 1.00 10.13 178 MET B C 1
ATOM 3576 O O . MET B 1 95 ? -31.520 10.930 -20.507 1.00 11.44 178 MET B O 1
ATOM 3581 N N . ASP B 1 96 ? -30.420 10.076 -18.712 1.00 9.75 179 ASP B N 1
ATOM 3582 C CA . ASP B 1 96 ? -31.366 8.974 -18.543 1.00 9.68 179 ASP B CA 1
ATOM 3583 C C . ASP B 1 96 ? -32.772 9.521 -18.263 1.00 9.64 179 ASP B C 1
ATOM 3584 O O . ASP B 1 96 ? -33.763 9.005 -18.793 1.00 10.63 179 ASP B O 1
ATOM 3589 N N . ASP B 1 97 ? -32.859 10.555 -17.436 1.00 9.85 180 ASP B N 1
ATOM 3590 C CA . ASP B 1 97 ? -34.155 11.150 -17.099 1.00 10.28 180 ASP B CA 1
ATOM 3591 C C . ASP B 1 97 ? -34.795 11.783 -18.317 1.00 10.71 180 ASP B C 1
ATOM 3592 O O . ASP B 1 97 ? -36.037 11.681 -18.449 1.00 11.41 180 ASP B O 1
ATOM 3597 N N . LEU B 1 98 ? -34.044 12.423 -19.183 1.00 10.90 181 LEU B N 1
ATOM 3598 C CA . LEU B 1 98 ? -34.592 12.906 -20.463 1.00 11.70 181 LEU B CA 1
ATOM 3599 C C . LEU B 1 98 ? -35.121 11.740 -21.289 1.00 10.96 181 LEU B C 1
ATOM 3600 O O . LEU B 1 98 ? -36.240 11.795 -21.827 1.00 13.11 181 LEU B O 1
ATOM 3605 N N . MET B 1 99 ? -34.319 10.703 -21.441 1.00 10.95 182 MET B N 1
ATOM 3606 C CA . MET B 1 99 ? -34.696 9.540 -22.262 1.00 11.39 182 MET B CA 1
ATOM 3607 C C . MET B 1 99 ? -35.939 8.826 -21.720 1.00 10.83 182 MET B C 1
ATOM 3608 O O . MET B 1 99 ? -36.711 8.269 -22.524 1.00 12.54 182 MET B O 1
ATOM 3613 N N . ASP B 1 100 ? -36.061 8.772 -20.421 1.00 10.31 183 ASP B N 1
ATOM 3614 C CA . ASP B 1 100 ? -37.129 7.996 -19.756 1.00 11.33 183 ASP B CA 1
ATOM 3615 C C . ASP B 1 100 ? -38.349 8.872 -19.447 1.00 12.14 183 ASP B C 1
ATOM 3616 O O . ASP B 1 100 ? -39.334 8.346 -18.899 1.00 13.38 183 ASP B O 1
ATOM 3621 N N . ARG B 1 101 ? -38.273 10.152 -19.786 1.00 11.78 184 ARG B N 1
ATOM 3622 C CA . ARG B 1 101 ? -39.398 11.094 -19.594 1.00 12.83 184 ARG B CA 1
ATOM 3623 C C . ARG B 1 101 ? -39.758 11.118 -18.108 1.00 12.17 184 ARG B C 1
ATOM 3624 O O . ARG B 1 101 ? -40.964 11.230 -17.763 1.00 15.32 184 ARG B O 1
ATOM 3632 N N . SER B 1 102 ? -38.799 11.105 -17.216 1.00 11.42 185 SER B N 1
ATOM 3633 C CA . SER B 1 102 ? -39.027 11.007 -15.777 1.00 10.84 185 SER B CA 1
ATOM 3634 C C . SER B 1 102 ? -39.402 12.369 -15.186 1.00 11.49 185 SER B C 1
ATOM 3635 O O . SER B 1 102 ? -39.124 13.408 -15.760 1.00 14.12 185 SER B O 1
ATOM 3638 N N . GLU B 1 103 ? -40.038 12.312 -14.021 1.00 11.59 186 GLU B N 1
ATOM 3639 C CA . GLU B 1 103 ? -40.545 13.511 -13.304 1.00 12.75 186 GLU B CA 1
ATOM 3640 C C . GLU B 1 103 ? -39.546 13.976 -12.237 1.00 11.89 186 GLU B C 1
ATOM 3641 O O . GLU B 1 103 ? -39.255 15.182 -12.159 1.00 12.80 186 GLU B O 1
ATOM 3647 N N . THR B 1 104 ? -39.151 13.047 -11.368 1.00 11.78 187 THR B N 1
ATOM 3648 C CA . THR B 1 104 ? -38.314 13.365 -10.202 1.00 12.12 187 THR B CA 1
ATOM 3649 C C . THR B 1 104 ? -37.068 12.491 -10.196 1.00 11.49 187 THR B C 1
ATOM 3650 O O . THR B 1 104 ? -37.041 11.373 -10.727 1.00 11.69 187 THR B O 1
ATOM 3654 N N . ARG B 1 105 ? -36.040 13.026 -9.585 1.00 11.43 188 ARG B N 1
ATOM 3655 C CA . ARG B 1 105 ? -34.757 12.330 -9.364 1.00 11.45 188 ARG B CA 1
ATOM 3656 C C . ARG B 1 105 ? -34.217 12.848 -8.043 1.00 11.34 188 ARG B C 1
ATOM 3657 O O . ARG B 1 105 ? -34.090 14.067 -7.892 1.00 12.07 188 ARG B O 1
ATOM 3665 N N . ARG B 1 106 ? -33.872 11.974 -7.110 1.00 11.24 189 ARG B N 1
ATOM 3666 C CA . ARG B 1 106 ? -33.297 12.382 -5.826 1.00 11.92 189 ARG B CA 1
ATOM 3667 C C . ARG B 1 106 ? -34.238 13.357 -5.098 1.00 13.42 189 ARG B C 1
ATOM 3668 O O . ARG B 1 106 ? -33.785 14.216 -4.380 1.00 14.77 189 ARG B O 1
ATOM 3676 N N . GLY B 1 107 ? -35.544 13.155 -5.257 1.00 12.78 190 GLY B N 1
ATOM 3677 C CA . GLY B 1 107 ? -36.556 13.934 -4.532 1.00 14.51 190 GLY B CA 1
ATOM 3678 C C . GLY B 1 107 ? -36.703 15.360 -4.982 1.00 14.83 190 GLY B C 1
ATOM 3679 O O . GLY B 1 107 ? -37.296 16.153 -4.244 1.00 20.63 190 GLY B O 1
ATOM 3680 N N . GLN B 1 108 ? -36.267 15.689 -6.176 1.00 12.46 191 GLN B N 1
ATOM 3681 C CA . GLN B 1 108 ? -36.436 17.021 -6.773 1.00 13.00 191 GLN B CA 1
ATOM 3682 C C . GLN B 1 108 ? -36.774 16.786 -8.234 1.00 12.06 191 GLN B C 1
ATOM 3683 O O . GLN B 1 108 ? -36.638 15.683 -8.767 1.00 11.70 191 GLN B O 1
ATOM 3689 N N . PRO B 1 109 ? -37.217 17.835 -8.959 1.00 12.52 192 PRO B N 1
ATOM 3690 C CA . PRO B 1 109 ? -37.497 17.649 -10.376 1.00 12.48 192 PRO B CA 1
ATOM 3691 C C . PRO B 1 109 ? -36.244 17.167 -11.113 1.00 11.74 192 PRO B C 1
ATOM 3692 O O . PRO B 1 109 ? -35.108 17.597 -10.890 1.00 12.35 192 PRO B O 1
ATOM 3696 N N . CYS B 1 110 ? -36.461 16.311 -12.107 1.00 11.21 193 CYS B N 1
ATOM 3697 C CA . CYS B 1 110 ? -35.359 15.984 -13.022 1.00 11.29 193 CYS B CA 1
ATOM 3698 C C . CYS B 1 110 ? -34.829 17.303 -13.597 1.00 11.62 193 CYS B C 1
ATOM 3699 O O . CYS B 1 110 ? -35.574 18.238 -13.872 1.00 11.99 193 CYS B O 1
ATOM 3702 N N . TRP B 1 111 ? -33.527 17.331 -13.857 1.00 11.59 194 TRP B N 1
ATOM 3703 C CA . TRP B 1 111 ? -32.880 18.596 -14.232 1.00 12.02 194 TRP B CA 1
ATOM 3704 C C . TRP B 1 111 ? -33.546 19.186 -15.479 1.00 11.66 194 TRP B C 1
ATOM 3705 O O . TRP B 1 111 ? -33.783 20.399 -15.541 1.00 13.60 194 TRP B O 1
ATOM 3716 N N . TYR B 1 112 ? -33.802 18.365 -16.501 1.00 12.03 195 TYR B N 1
ATOM 3717 C CA . TYR B 1 112 ? -34.346 18.869 -17.759 1.00 12.88 195 TYR B CA 1
ATOM 3718 C C . TYR B 1 112 ? -35.688 19.571 -17.520 1.00 13.96 195 TYR B C 1
ATOM 3719 O O . TYR B 1 112 ? -36.101 20.400 -18.364 1.00 16.24 195 TYR B O 1
ATOM 3728 N N . ARG B 1 113 ? -36.440 19.231 -16.450 1.00 12.85 196 ARG B N 1
ATOM 3729 C CA . ARG B 1 113 ? -37.769 19.820 -16.180 1.00 14.39 196 ARG B CA 1
ATOM 3730 C C . ARG B 1 113 ? -37.651 21.189 -15.537 1.00 16.14 196 ARG B C 1
ATOM 3731 O O . ARG B 1 113 ? -38.686 21.883 -15.418 1.00 18.34 196 ARG B O 1
ATOM 3739 N N . GLN B 1 114 ? -36.484 21.591 -15.066 1.00 15.62 197 GLN B N 1
ATOM 3740 C CA . GLN B 1 114 ? -36.346 22.930 -14.462 1.00 17.64 197 GLN B CA 1
ATOM 3741 C C . GLN B 1 114 ? -36.532 24.018 -15.539 1.00 18.31 197 GLN B C 1
ATOM 3742 O O . GLN B 1 114 ? -36.278 23.822 -16.705 1.00 17.81 197 GLN B O 1
ATOM 3748 N N . GLU B 1 115 ? -37.023 25.159 -15.104 1.00 23.28 198 GLU B N 1
ATOM 3749 C CA . GLU B 1 115 ? -37.187 26.334 -15.995 1.00 24.63 198 GLU B CA 1
ATOM 3750 C C . GLU B 1 115 ? -35.895 26.718 -16.702 1.00 22.77 198 GLU B C 1
ATOM 3751 O O . GLU B 1 115 ? -34.816 26.685 -16.052 1.00 25.55 198 GLU B O 1
ATOM 3757 N N . ASN B 1 116 ? -35.969 26.966 -18.009 1.00 23.13 199 ASN B N 1
ATOM 3758 C CA . ASN B 1 116 ? -34.789 27.413 -18.790 1.00 25.71 199 ASN B CA 1
ATOM 3759 C C . ASN B 1 116 ? -33.715 26.328 -18.823 1.00 25.30 199 ASN B C 1
ATOM 3760 O O . ASN B 1 116 ? -32.574 26.698 -18.995 1.00 26.80 199 ASN B O 1
ATOM 3765 N N . VAL B 1 117 ? -34.084 25.046 -18.701 1.00 21.21 200 VAL B N 1
ATOM 3766 C CA . VAL B 1 117 ? -33.167 23.912 -18.944 1.00 20.20 200 VAL B CA 1
ATOM 3767 C C . VAL B 1 117 ? -33.643 23.180 -20.196 1.00 18.82 200 VAL B C 1
ATOM 3768 O O . VAL B 1 117 ? -33.215 23.505 -21.306 1.00 21.08 200 VAL B O 1
ATOM 3772 N N . GLY B 1 118 ? -34.651 22.306 -20.088 1.00 19.32 201 GLY B N 1
ATOM 3773 C CA . GLY B 1 118 ? -35.065 21.517 -21.277 1.00 18.48 201 GLY B CA 1
ATOM 3774 C C . GLY B 1 118 ? -33.911 20.754 -21.980 1.00 18.33 201 GLY B C 1
ATOM 3775 O O . GLY B 1 118 ? -33.191 20.146 -21.249 1.00 17.66 201 GLY B O 1
ATOM 3776 N N . PHE B 1 119 ? -33.745 20.860 -23.331 1.00 17.17 202 PHE B N 1
ATOM 3777 C CA . PHE B 1 119 ? -32.727 20.067 -24.082 1.00 18.30 202 PHE B CA 1
ATOM 3778 C C . PHE B 1 119 ? -31.287 20.563 -23.803 1.00 15.95 202 PHE B C 1
ATOM 3779 O O . PHE B 1 119 ? -30.360 19.812 -24.099 1.00 17.42 202 PHE B O 1
ATOM 3787 N N . LEU B 1 120 ? -31.191 21.706 -23.185 1.00 17.56 203 LEU B N 1
ATOM 3788 C CA . LEU B 1 120 ? -29.880 22.155 -22.641 1.00 16.92 203 LEU B CA 1
ATOM 3789 C C . LEU B 1 120 ? -29.335 21.193 -21.621 1.00 16.50 203 LEU B C 1
ATOM 3790 O O . LEU B 1 120 ? -28.144 21.145 -21.472 1.00 17.15 203 LEU B O 1
ATOM 3795 N N . ALA B 1 121 ? -30.217 20.458 -20.977 1.00 16.51 204 ALA B N 1
ATOM 3796 C CA . ALA B 1 121 ? -29.729 19.328 -20.171 1.00 15.22 204 ALA B CA 1
ATOM 3797 C C . ALA B 1 121 ? -28.822 18.365 -20.962 1.00 15.62 204 ALA B C 1
ATOM 3798 O O . ALA B 1 121 ? -28.016 17.762 -20.324 1.00 14.66 204 ALA B O 1
ATOM 3800 N N . ILE B 1 122 ? -29.000 18.182 -22.330 1.00 15.80 205 ILE B N 1
ATOM 3801 C CA . ILE B 1 122 ? -28.063 17.231 -23.060 1.00 17.11 205 ILE B CA 1
ATOM 3802 C C . ILE B 1 122 ? -26.643 17.798 -22.940 1.00 12.30 205 ILE B C 1
ATOM 3803 O O . ILE B 1 122 ? -25.661 17.045 -22.682 1.00 16.36 205 ILE B O 1
ATOM 3808 N N . ASN B 1 123 ? -26.583 19.134 -23.212 1.00 15.77 206 ASN B N 1
ATOM 3809 C CA . ASN B 1 123 ? -25.263 19.805 -23.120 1.00 13.59 206 ASN B CA 1
ATOM 3810 C C . ASN B 1 123 ? -24.718 19.734 -21.700 1.00 13.05 206 ASN B C 1
ATOM 3811 O O . ASN B 1 123 ? -23.510 19.454 -21.526 1.00 14.22 206 ASN B O 1
ATOM 3816 N N . ASP B 1 124 ? -25.569 19.975 -20.689 1.00 12.83 207 ASP B N 1
ATOM 3817 C CA . ASP B 1 124 ? -25.111 19.886 -19.300 1.00 12.29 207 ASP B CA 1
ATOM 3818 C C . ASP B 1 124 ? -24.621 18.462 -19.003 1.00 12.62 207 ASP B C 1
ATOM 3819 O O . ASP B 1 124 ? -23.588 18.307 -18.323 1.00 13.56 207 ASP B O 1
ATOM 3824 N N . CYS B 1 125 ? -25.312 17.425 -19.514 1.00 13.19 208 CYS B N 1
ATOM 3825 C CA . CYS B 1 125 ? -24.862 16.032 -19.333 1.00 14.10 208 CYS B CA 1
ATOM 3826 C C . CYS B 1 125 ? -23.430 15.882 -19.890 1.00 13.37 208 CYS B C 1
ATOM 3827 O O . CYS B 1 125 ? -22.549 15.321 -19.217 1.00 14.50 208 CYS B O 1
ATOM 3830 N N . LEU B 1 126 ? -23.203 16.330 -21.131 1.00 14.14 209 LEU B N 1
ATOM 3831 C CA . LEU B 1 126 ? -21.864 16.154 -21.759 1.00 14.33 209 LEU B CA 1
ATOM 3832 C C . LEU B 1 126 ? -20.830 16.962 -20.962 1.00 13.52 209 LEU B C 1
ATOM 3833 O O . LEU B 1 126 ? -19.675 16.522 -20.775 1.00 14.88 209 LEU B O 1
ATOM 3838 N N . HIS B 1 127 ? -21.241 18.145 -20.506 1.00 13.47 210 HIS B N 1
ATOM 3839 C CA . HIS B 1 127 ? -20.332 19.040 -19.772 1.00 13.28 210 HIS B CA 1
ATOM 3840 C C . HIS B 1 127 ? -19.899 18.426 -18.435 1.00 13.09 210 HIS B C 1
ATOM 3841 O O . HIS B 1 127 ? -18.679 18.462 -18.078 1.00 13.45 210 HIS B O 1
ATOM 3848 N N . VAL B 1 128 ? -20.833 17.841 -17.696 1.00 12.64 211 VAL B N 1
ATOM 3849 C CA . VAL B 1 128 ? -20.507 17.175 -16.423 1.00 12.83 211 VAL B CA 1
ATOM 3850 C C . VAL B 1 128 ? -19.570 15.987 -16.676 1.00 13.26 211 VAL B C 1
ATOM 3851 O O . VAL B 1 128 ? -18.574 15.838 -15.914 1.00 14.38 211 VAL B O 1
ATOM 3855 N N . GLU B 1 129 ? -19.810 15.188 -17.703 1.00 13.46 212 GLU B N 1
ATOM 3856 C CA . GLU B 1 129 ? -18.879 14.050 -17.928 1.00 15.00 212 GLU B CA 1
ATOM 3857 C C . GLU B 1 129 ? -17.483 14.587 -18.327 1.00 13.35 212 GLU B C 1
ATOM 3858 O O . GLU B 1 129 ? -16.466 14.068 -17.858 1.00 15.25 212 GLU B O 1
ATOM 3864 N N A SER B 1 130 ? -17.442 15.562 -19.221 0.50 11.85 213 SER B N 1
ATOM 3865 N N B SER B 1 130 ? -17.468 15.589 -19.210 0.30 12.37 213 SER B N 1
ATOM 3866 C CA A SER B 1 130 ? -16.109 16.042 -19.650 0.50 11.18 213 SER B CA 1
ATOM 3867 C CA B SER B 1 130 ? -16.196 16.147 -19.737 0.30 12.93 213 SER B CA 1
ATOM 3868 C C A SER B 1 130 ? -15.331 16.570 -18.457 0.50 11.40 213 SER B C 1
ATOM 3869 C C B SER B 1 130 ? -15.366 16.710 -18.577 0.30 11.98 213 SER B C 1
ATOM 3870 O O A SER B 1 130 ? -14.087 16.440 -18.410 0.50 11.45 213 SER B O 1
ATOM 3871 O O B SER B 1 130 ? -14.121 16.640 -18.631 0.30 12.46 213 SER B O 1
ATOM 3876 N N . SER B 1 131 ? -16.019 17.191 -17.530 1.00 12.51 214 SER B N 1
ATOM 3877 C CA . SER B 1 131 ? -15.399 17.750 -16.317 1.00 14.21 214 SER B CA 1
ATOM 3878 C C . SER B 1 131 ? -14.474 16.745 -15.645 1.00 13.81 214 SER B C 1
ATOM 3879 O O . SER B 1 131 ? -13.448 17.159 -15.057 1.00 14.18 214 SER B O 1
ATOM 3882 N N . LEU B 1 132 ? -14.834 15.472 -15.590 1.00 13.54 215 LEU B N 1
ATOM 3883 C CA . LEU B 1 132 ? -14.042 14.534 -14.767 1.00 13.87 215 LEU B CA 1
ATOM 3884 C C . LEU B 1 132 ? -12.612 14.434 -15.330 1.00 13.36 215 LEU B C 1
ATOM 3885 O O . LEU B 1 132 ? -11.691 14.243 -14.570 1.00 14.52 215 LEU B O 1
ATOM 3890 N N . TYR B 1 133 ? -12.431 14.587 -16.636 1.00 13.69 216 TYR B N 1
ATOM 3891 C CA . TYR B 1 133 ? -11.098 14.471 -17.253 1.00 14.36 216 TYR B CA 1
ATOM 3892 C C . TYR B 1 133 ? -10.253 15.687 -16.863 1.00 14.05 216 TYR B C 1
ATOM 3893 O O . TYR B 1 133 ? -9.014 15.540 -16.815 1.00 15.63 216 TYR B O 1
ATOM 3902 N N . SER B 1 134 ? -10.846 16.860 -16.652 1.00 15.04 217 SER B N 1
ATOM 3903 C CA . SER B 1 134 ? -10.120 18.044 -16.119 1.00 15.66 217 SER B CA 1
ATOM 3904 C C . SER B 1 134 ? -9.600 17.759 -14.700 1.00 14.93 217 SER B C 1
ATOM 3905 O O . SER B 1 134 ? -8.443 18.115 -14.366 1.00 16.21 217 SER B O 1
ATOM 3908 N N . VAL B 1 135 ? -10.428 17.129 -13.867 1.00 14.27 218 VAL B N 1
ATOM 3909 C CA . VAL B 1 135 ? -10.057 16.726 -12.502 1.00 14.19 218 VAL B CA 1
ATOM 3910 C C . VAL B 1 135 ? -8.914 15.705 -12.574 1.00 14.02 218 VAL B C 1
ATOM 3911 O O . VAL B 1 135 ? -7.918 15.844 -11.839 1.00 14.68 218 VAL B O 1
ATOM 3915 N N . LEU B 1 136 ? -9.027 14.726 -13.468 1.00 13.55 219 LEU B N 1
ATOM 3916 C CA . LEU B 1 136 ? -7.964 13.721 -13.565 1.00 14.37 219 LEU B CA 1
ATOM 3917 C C . LEU B 1 136 ? -6.616 14.402 -13.913 1.00 14.42 219 LEU B C 1
ATOM 3918 O O . LEU B 1 136 ? -5.585 14.032 -13.319 1.00 15.32 219 LEU B O 1
ATOM 3923 N N . ARG B 1 137 ? -6.642 15.345 -14.863 1.00 14.12 220 ARG B N 1
ATOM 3924 C CA . ARG B 1 137 ? -5.394 16.012 -15.266 1.00 15.67 220 ARG B CA 1
ATOM 3925 C C . ARG B 1 137 ? -4.791 16.785 -14.102 1.00 16.83 220 ARG B C 1
ATOM 3926 O O . ARG B 1 137 ? -3.563 16.747 -13.910 1.00 17.43 220 ARG B O 1
ATOM 3934 N N . LYS B 1 138 ? -5.623 17.478 -13.331 1.00 16.42 221 LYS B N 1
ATOM 3935 C CA . LYS B 1 138 ? -5.096 18.308 -12.232 1.00 16.18 221 LYS B CA 1
ATOM 3936 C C . LYS B 1 138 ? -4.321 17.433 -11.233 1.00 17.03 221 LYS B C 1
ATOM 3937 O O . LYS B 1 138 ? -3.261 17.854 -10.765 1.00 18.88 221 LYS B O 1
ATOM 3943 N N . TYR B 1 139 ? -4.857 16.279 -10.860 1.00 15.89 222 TYR B N 1
ATOM 3944 C CA . TYR B 1 139 ? -4.374 15.546 -9.660 1.00 16.65 222 TYR B CA 1
ATOM 3945 C C . TYR B 1 139 ? -3.535 14.317 -10.018 1.00 14.95 222 TYR B C 1
ATOM 3946 O O . TYR B 1 139 ? -2.801 13.877 -9.136 1.00 17.96 222 TYR B O 1
ATOM 3955 N N . PHE B 1 140 ? -3.684 13.696 -11.201 1.00 15.30 223 PHE B N 1
ATOM 3956 C CA . PHE B 1 140 ? -3.110 12.342 -11.437 1.00 14.49 223 PHE B CA 1
ATOM 3957 C C . PHE B 1 140 ? -2.086 12.345 -12.565 1.00 14.36 223 PHE B C 1
ATOM 3958 O O . PHE B 1 140 ? -1.518 11.271 -12.819 1.00 14.45 223 PHE B O 1
ATOM 3966 N N . SER B 1 141 ? -1.840 13.472 -13.242 1.00 15.86 224 SER B N 1
ATOM 3967 C CA . SER B 1 141 ? -1.086 13.480 -14.515 1.00 15.77 224 SER B CA 1
ATOM 3968 C C . SER B 1 141 ? 0.370 13.017 -14.320 1.00 16.49 224 SER B C 1
ATOM 3969 O O . SER B 1 141 ? 0.964 12.631 -15.335 1.00 17.91 224 SER B O 1
ATOM 3972 N N . HIS B 1 142 ? 0.924 13.091 -13.100 1.00 17.18 225 HIS B N 1
ATOM 3973 C CA . HIS B 1 142 ? 2.305 12.670 -12.813 1.00 18.16 225 HIS B CA 1
ATOM 3974 C C . HIS B 1 142 ? 2.407 11.245 -12.265 1.00 18.27 225 HIS B C 1
ATOM 3975 O O . HIS B 1 142 ? 3.550 10.853 -11.969 1.00 22.26 225 HIS B O 1
ATOM 3982 N N . LEU B 1 143 ? 1.354 10.453 -12.238 1.00 16.44 226 LEU B N 1
ATOM 3983 C CA . LEU B 1 143 ? 1.412 9.090 -11.667 1.00 16.36 226 LEU B CA 1
ATOM 3984 C C . LEU B 1 143 ? 1.355 8.036 -12.762 1.00 15.44 226 LEU B C 1
ATOM 3985 O O . LEU B 1 143 ? 0.754 8.265 -13.830 1.00 15.64 226 LEU B O 1
ATOM 3990 N N . PRO B 1 144 ? 1.914 6.822 -12.516 1.00 15.50 227 PRO B N 1
ATOM 3991 C CA . PRO B 1 144 ? 1.840 5.764 -13.518 1.00 15.75 227 PRO B CA 1
ATOM 3992 C C . PRO B 1 144 ? 0.425 5.351 -13.890 1.00 13.67 227 PRO B C 1
ATOM 3993 O O . PRO B 1 144 ? 0.224 4.868 -14.993 1.00 14.93 227 PRO B O 1
ATOM 3997 N N . CYS B 1 145 ? -0.521 5.558 -12.972 1.00 13.84 228 CYS B N 1
ATOM 3998 C CA . CYS B 1 145 ? -1.897 5.114 -13.222 1.00 13.36 228 CYS B CA 1
ATOM 3999 C C . CYS B 1 145 ? -2.676 6.103 -14.082 1.00 12.82 228 CYS B C 1
ATOM 4000 O O . CYS B 1 145 ? -3.846 5.775 -14.424 1.00 13.21 228 CYS B O 1
ATOM 4003 N N . TYR B 1 146 ? -2.128 7.241 -14.481 1.00 12.75 229 TYR B N 1
ATOM 4004 C CA . TYR B 1 146 ? -2.893 8.292 -15.186 1.00 12.73 229 TYR B CA 1
ATOM 4005 C C . TYR B 1 146 ? -3.567 7.785 -16.446 1.00 12.75 229 TYR B C 1
ATOM 4006 O O . TYR B 1 146 ? -4.807 7.905 -16.610 1.00 12.75 229 TYR B O 1
ATOM 4015 N N . VAL B 1 147 ? -2.819 7.215 -17.366 1.00 12.56 230 VAL B N 1
ATOM 4016 C CA . VAL B 1 147 ? -3.361 6.764 -18.652 1.00 13.34 230 VAL B CA 1
ATOM 4017 C C . VAL B 1 147 ? -4.311 5.591 -18.471 1.00 12.54 230 VAL B C 1
ATOM 4018 O O . VAL B 1 147 ? -5.424 5.633 -19.020 1.00 12.79 230 VAL B O 1
ATOM 4022 N N . PRO B 1 148 ? -4.012 4.563 -17.663 1.00 12.97 231 PRO B N 1
ATOM 4023 C CA . PRO B 1 148 ? -4.991 3.492 -17.493 1.00 13.67 231 PRO B CA 1
ATOM 4024 C C . PRO B 1 148 ? -6.311 4.012 -16.896 1.00 12.40 231 PRO B C 1
ATOM 4025 O O . PRO B 1 148 ? -7.375 3.513 -17.259 1.00 12.23 231 PRO B O 1
ATOM 4029 N N . ILE B 1 149 ? -6.241 4.981 -16.000 1.00 11.71 232 ILE B N 1
ATOM 4030 C CA . ILE B 1 149 ? -7.498 5.549 -15.423 1.00 11.64 232 ILE B CA 1
ATOM 4031 C C . ILE B 1 149 ? -8.285 6.303 -16.486 1.00 11.19 232 ILE B C 1
ATOM 4032 O O . ILE B 1 149 ? -9.500 6.104 -16.586 1.00 11.80 232 ILE B O 1
ATOM 4037 N N . ILE B 1 150 ? -7.654 7.175 -17.249 1.00 11.94 233 ILE B N 1
ATOM 4038 C CA . ILE B 1 150 ? -8.363 7.896 -18.346 1.00 11.65 233 ILE B CA 1
ATOM 4039 C C . ILE B 1 150 ? -9.000 6.868 -19.286 1.00 11.94 233 ILE B C 1
ATOM 4040 O O . ILE B 1 150 ? -10.183 7.014 -19.655 1.00 12.23 233 ILE B O 1
ATOM 4045 N N . GLU B 1 151 ? -8.254 5.849 -19.672 1.00 11.72 234 GLU B N 1
ATOM 4046 C CA . GLU B 1 151 ? -8.753 4.860 -20.649 1.00 12.88 234 GLU B CA 1
ATOM 4047 C C . GLU B 1 151 ? -9.907 4.061 -20.062 1.00 12.04 234 GLU B C 1
ATOM 4048 O O . GLU B 1 151 ? -10.851 3.721 -20.795 1.00 12.93 234 GLU B O 1
ATOM 4054 N N . LEU B 1 152 ? -9.860 3.769 -18.776 1.00 11.80 235 LEU B N 1
ATOM 4055 C CA . LEU B 1 152 ? -10.966 3.032 -18.119 1.00 12.33 235 LEU B CA 1
ATOM 4056 C C . LEU B 1 152 ? -12.245 3.880 -18.125 1.00 11.47 235 LEU B C 1
ATOM 4057 O O . LEU B 1 152 ? -13.319 3.356 -18.445 1.00 12.00 235 LEU B O 1
ATOM 4062 N N . PHE B 1 153 ? -12.154 5.163 -17.806 1.00 11.52 236 PHE B N 1
ATOM 4063 C CA . PHE B 1 153 ? -13.330 6.051 -17.859 1.00 11.34 236 PHE B CA 1
ATOM 4064 C C . PHE B 1 153 ? -13.865 6.087 -19.267 1.00 11.49 236 PHE B C 1
ATOM 4065 O O . PHE B 1 153 ? -15.107 5.965 -19.440 1.00 12.31 236 PHE B O 1
ATOM 4073 N N . HIS B 1 154 ? -13.041 6.262 -20.295 1.00 12.08 237 HIS B N 1
ATOM 4074 C CA . HIS B 1 154 ? -13.603 6.353 -21.645 1.00 13.69 237 HIS B CA 1
ATOM 4075 C C . HIS B 1 154 ? -14.207 5.004 -22.048 1.00 12.43 237 HIS B C 1
ATOM 4076 O O . HIS B 1 154 ? -15.254 5.020 -22.733 1.00 13.08 237 HIS B O 1
ATOM 4083 N N . ASP B 1 155 ? -13.621 3.874 -21.700 1.00 11.94 238 ASP B N 1
ATOM 4084 C CA . ASP B 1 15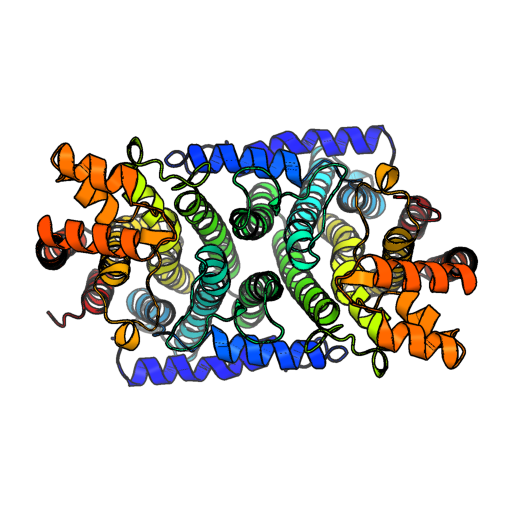5 ? -14.118 2.560 -22.121 1.00 11.86 238 ASP B CA 1
ATOM 4085 C C . ASP B 1 155 ? -15.435 2.272 -21.393 1.00 11.22 238 ASP B C 1
ATOM 4086 O O . ASP B 1 155 ? -16.396 1.732 -21.993 1.00 11.23 238 ASP B O 1
ATOM 4091 N N . VAL B 1 156 ? -15.483 2.570 -20.105 1.00 10.69 239 VAL B N 1
ATOM 4092 C CA . VAL B 1 156 ? -16.733 2.361 -19.335 1.00 11.02 239 VAL B CA 1
ATOM 4093 C C . VAL B 1 156 ? -17.815 3.276 -19.909 1.00 11.82 239 VAL B C 1
ATOM 4094 O O . VAL B 1 156 ? -18.988 2.832 -19.996 1.00 12.25 239 VAL B O 1
ATOM 4098 N N . ASN B 1 157 ? -17.517 4.504 -20.271 1.00 11.24 240 ASN B N 1
ATOM 4099 C CA . ASN B 1 157 ? -18.556 5.344 -20.888 1.00 12.15 240 ASN B CA 1
ATOM 4100 C C . ASN B 1 157 ? -19.084 4.686 -22.160 1.00 11.44 240 ASN B C 1
ATOM 4101 O O . ASN B 1 157 ? -20.316 4.597 -22.343 1.00 11.95 240 ASN B O 1
ATOM 4106 N N . PHE B 1 158 ? -18.205 4.216 -23.036 1.00 11.40 241 PHE B N 1
ATOM 4107 C CA . PHE B 1 158 ? -18.622 3.583 -24.293 1.00 11.48 241 PHE B CA 1
ATOM 4108 C C . PHE B 1 158 ? -19.525 2.382 -24.008 1.00 11.09 241 PHE B C 1
ATOM 4109 O O . PHE B 1 158 ? -20.579 2.211 -24.630 1.00 11.48 241 PHE B O 1
ATOM 4117 N N . LYS B 1 159 ? -19.130 1.541 -23.070 1.00 11.09 242 LYS B N 1
ATOM 4118 C CA . LYS B 1 159 ? -19.924 0.359 -22.700 1.00 11.18 242 LYS B CA 1
ATOM 4119 C C . LYS B 1 159 ? -21.285 0.767 -22.151 1.00 10.61 242 LYS B C 1
ATOM 4120 O O . LYS B 1 159 ? -22.313 0.120 -22.470 1.00 10.86 242 LYS B O 1
ATOM 4126 N N . THR B 1 160 ? -21.304 1.784 -21.314 1.00 10.20 243 THR B N 1
ATOM 4127 C CA . THR B 1 160 ? -22.582 2.255 -20.734 1.00 10.11 243 THR B CA 1
ATOM 4128 C C . THR B 1 160 ? -23.494 2.770 -21.842 1.00 9.84 243 THR B C 1
ATOM 4129 O O . THR B 1 160 ? -24.704 2.508 -21.803 1.00 10.55 243 THR B O 1
ATOM 4133 N N . ASN B 1 161 ? -22.957 3.475 -22.817 1.00 10.18 244 ASN B N 1
ATOM 4134 C CA . ASN B 1 161 ? -23.748 3.943 -23.964 1.00 10.67 244 ASN B CA 1
ATOM 4135 C C . ASN B 1 161 ? -24.311 2.727 -24.711 1.00 10.20 244 ASN B C 1
ATOM 4136 O O . ASN B 1 161 ? -25.496 2.764 -25.127 1.00 10.64 244 ASN B O 1
ATOM 4141 N N . MET B 1 162 ? -23.547 1.664 -24.897 1.00 11.16 245 MET B N 1
ATOM 4142 C CA . MET B 1 162 ? -24.095 0.455 -25.555 1.00 10.99 245 MET B CA 1
ATOM 4143 C C . MET B 1 162 ? -25.276 -0.109 -24.726 1.00 10.39 245 MET B C 1
ATOM 4144 O O . MET B 1 162 ? -26.282 -0.525 -25.315 1.00 11.50 245 MET B O 1
ATOM 4149 N N . GLY B 1 163 ? -25.140 -0.143 -23.409 1.00 10.42 246 GLY B N 1
ATOM 4150 C CA . GLY B 1 163 ? -26.216 -0.665 -22.577 1.00 10.40 246 GLY B CA 1
ATOM 4151 C C . GLY B 1 163 ? -27.452 0.199 -22.624 1.00 10.36 246 GLY B C 1
ATOM 4152 O O . GLY B 1 163 ? -28.593 -0.311 -22.668 1.00 11.17 246 GLY B O 1
ATOM 4153 N N A GLN B 1 164 ? -27.295 1.516 -22.587 0.50 9.77 247 GLN B N 1
ATOM 4154 N N B GLN B 1 164 ? -27.278 1.501 -22.595 0.50 9.90 247 GLN B N 1
ATOM 4155 C CA A GLN B 1 164 ? -28.417 2.473 -22.711 0.50 10.00 247 GLN B CA 1
ATOM 4156 C CA B GLN B 1 164 ? -28.381 2.468 -22.671 0.50 10.18 247 GLN B CA 1
ATOM 4157 C C A GLN B 1 164 ? -29.117 2.266 -24.040 0.50 9.83 247 GLN B C 1
ATOM 4158 C C B GLN B 1 164 ? -29.086 2.334 -24.009 0.50 9.79 247 GLN B C 1
ATOM 4159 O O A GLN B 1 164 ? -30.359 2.352 -24.092 0.50 10.77 247 GLN B O 1
ATOM 4160 O O B GLN B 1 164 ? -30.322 2.510 -24.082 0.50 10.94 247 GLN B O 1
ATOM 4171 N N A SER B 1 165 ? -28.398 2.010 -25.113 0.50 10.30 248 SER B N 1
ATOM 4172 N N B SER B 1 165 ? -28.359 2.016 -25.058 0.50 10.37 248 SER B N 1
ATOM 4173 C CA A SER B 1 165 ? -29.026 1.781 -26.420 0.50 11.05 248 SER B CA 1
ATOM 4174 C CA B SER B 1 165 ? -28.925 1.725 -26.378 0.50 10.89 248 SER B CA 1
ATOM 4175 C C A SER B 1 165 ? -29.794 0.449 -26.411 0.50 11.14 248 SE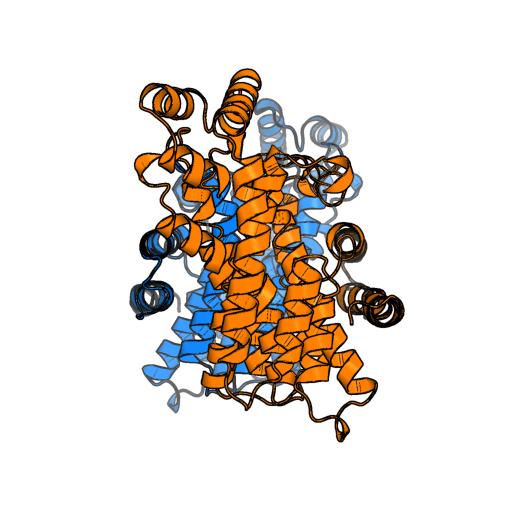R B C 1
ATOM 4176 C C B SER B 1 165 ? -29.800 0.474 -26.327 0.50 11.23 248 SER B C 1
ATOM 4177 O O A SER B 1 165 ? -30.967 0.431 -26.885 0.50 11.84 248 SER B O 1
ATOM 4178 O O B SER B 1 165 ? -30.991 0.522 -26.746 0.50 11.90 248 SER B O 1
ATOM 4183 N N . LEU B 1 166 ? -29.246 -0.618 -25.845 1.00 11.12 249 LEU B N 1
ATOM 4184 C CA . LEU B 1 166 ? -30.013 -1.874 -25.800 1.00 11.53 249 LEU B CA 1
ATOM 4185 C C . LEU B 1 166 ? -31.283 -1.692 -24.955 1.00 11.19 249 LEU B C 1
ATOM 4186 O O . LEU B 1 166 ? -32.357 -2.212 -25.335 1.00 12.01 249 LEU B O 1
ATOM 4191 N N . ASP B 1 167 ? -31.152 -1.027 -23.829 1.00 10.67 250 ASP B N 1
ATOM 4192 C CA . ASP B 1 167 ? -32.341 -0.691 -22.985 1.00 10.72 250 ASP B CA 1
ATOM 4193 C C . ASP B 1 167 ? -33.409 0.074 -23.772 1.00 10.39 250 ASP B C 1
ATOM 4194 O O . ASP B 1 167 ? -34.628 -0.189 -23.611 1.00 11.78 250 ASP B O 1
ATOM 4199 N N . ALA B 1 168 ? -33.008 1.007 -24.611 1.00 11.23 251 ALA B N 1
ATOM 4200 C CA . ALA B 1 168 ? -33.938 1.889 -25.345 1.00 12.01 251 ALA B CA 1
ATOM 4201 C C . ALA B 1 168 ? -34.638 1.133 -26.462 1.00 13.47 251 ALA B C 1
ATOM 4202 O O . ALA B 1 168 ? -35.723 1.600 -26.865 1.00 16.04 251 ALA B O 1
ATOM 4204 N N . LEU B 1 169 ? -34.090 0.037 -26.944 1.00 13.17 252 LEU B N 1
ATOM 4205 C CA . LEU B 1 169 ? -34.607 -0.708 -28.105 1.00 14.58 252 LEU B CA 1
ATOM 4206 C C . LEU B 1 169 ? -35.732 -1.663 -27.667 1.00 14.86 252 LEU B C 1
ATOM 4207 O O . LEU B 1 169 ? -36.081 -2.519 -28.372 1.00 18.61 252 LEU B O 1
ATOM 4212 N N . CYS B 1 170 ? -36.281 -1.494 -26.469 1.00 17.69 253 CYS B N 1
ATOM 4213 C CA . CYS B 1 170 ? -37.440 -2.279 -25.977 1.00 16.49 253 CYS B CA 1
ATOM 4214 C C . CYS B 1 170 ? -38.712 -2.025 -26.786 1.00 16.66 253 CYS B C 1
ATOM 4215 O O . CYS B 1 170 ? -39.653 -2.862 -26.750 1.00 16.48 253 CYS B O 1
ATOM 4218 N N . MET B 1 171 ? -38.797 -0.847 -27.339 1.00 17.50 254 MET B N 1
ATOM 4219 C CA . MET B 1 171 ? -39.954 -0.438 -28.072 1.00 19.37 254 MET B CA 1
ATOM 4220 C C . MET B 1 171 ? -39.581 -0.217 -29.521 1.00 18.47 254 MET B C 1
ATOM 4221 O O . MET B 1 171 ? -38.487 0.273 -29.817 1.00 19.61 254 MET B O 1
ATOM 4226 N N . LYS B 1 172 ? -40.512 -0.587 -30.371 1.00 16.65 255 LYS B N 1
ATOM 4227 C CA . LYS B 1 172 ? -40.425 -0.273 -31.811 1.00 19.51 255 LYS B CA 1
ATOM 4228 C C . LYS B 1 172 ? -41.815 0.152 -32.295 1.00 19.18 255 LYS B C 1
ATOM 4229 O O . LYS B 1 172 ? -42.832 -0.521 -32.003 1.00 19.92 255 LYS B O 1
ATOM 4235 N N . ASP B 1 173 ? -41.915 1.306 -32.944 1.00 21.28 256 ASP B N 1
ATOM 4236 C CA . ASP B 1 173 ? -43.227 1.731 -33.510 1.00 23.68 256 ASP B CA 1
ATOM 4237 C C . ASP B 1 173 ? -44.260 1.787 -32.373 1.00 26.35 256 ASP B C 1
ATOM 4238 O O . ASP B 1 173 ? -45.453 1.431 -32.600 1.00 26.45 256 ASP B O 1
ATOM 4243 N N . GLY B 1 174 ? -43.848 2.277 -31.209 1.00 22.81 257 GLY B N 1
ATOM 4244 C CA . GLY B 1 174 ? -44.774 2.490 -30.066 1.00 25.15 257 GLY B CA 1
ATOM 4245 C C . GLY B 1 174 ? -45.259 1.241 -29.338 1.00 21.72 257 GLY B C 1
ATOM 4246 O O . GLY B 1 174 ? -46.119 1.393 -28.446 1.00 23.07 257 GLY B O 1
ATOM 4247 N N . ARG B 1 175 ? -44.780 0.026 -29.667 1.00 21.79 258 ARG B N 1
ATOM 4248 C CA . ARG B 1 175 ? -45.210 -1.194 -28.945 1.00 19.22 258 ARG B CA 1
ATOM 4249 C C . ARG B 1 175 ? -43.987 -1.993 -28.507 1.00 17.25 258 ARG B C 1
ATOM 4250 O O . ARG B 1 175 ? -42.927 -2.015 -29.196 1.00 17.60 258 ARG B O 1
ATOM 4258 N N . PRO B 1 176 ? -44.064 -2.639 -27.319 1.00 15.39 259 PRO B N 1
ATOM 4259 C CA . PRO B 1 176 ? -42.919 -3.391 -26.809 1.00 14.60 259 PRO B CA 1
ATOM 4260 C C . PRO B 1 176 ? -42.680 -4.703 -27.540 1.00 16.53 259 PRO B C 1
ATOM 4261 O O . PRO B 1 176 ? -43.636 -5.324 -27.993 1.00 16.63 259 PRO B O 1
ATOM 4265 N N . ILE B 1 177 ? -41.407 -5.042 -27.702 1.00 15.66 260 ILE B N 1
ATOM 4266 C CA . ILE B 1 177 ? -41.021 -6.282 -28.428 1.00 16.38 260 ILE B CA 1
ATOM 4267 C C . ILE B 1 177 ? -41.038 -7.443 -27.435 1.00 16.07 260 ILE B C 1
ATOM 4268 O O . ILE B 1 177 ? -39.997 -8.050 -27.139 1.00 15.63 260 ILE B O 1
ATOM 4273 N N . LEU B 1 178 ? -42.217 -7.784 -26.916 1.00 15.46 261 LEU B N 1
ATOM 4274 C CA . LEU B 1 178 ? -42.313 -8.734 -25.787 1.00 15.38 261 LEU B CA 1
ATOM 4275 C C . LEU B 1 178 ? -41.666 -10.103 -26.119 1.00 15.41 261 LEU B C 1
ATOM 4276 O O . LEU B 1 178 ? -41.127 -10.735 -25.199 1.00 16.28 261 LEU B O 1
ATOM 4281 N N . SER B 1 179 ? -41.739 -10.566 -27.376 1.00 17.41 262 SER B N 1
ATOM 4282 C CA . SER B 1 179 ? -41.180 -11.901 -27.695 1.00 20.53 262 SER B CA 1
ATOM 4283 C C . SER B 1 179 ? -39.667 -11.930 -27.515 1.00 18.02 262 SER B C 1
ATOM 4284 O O . SER B 1 179 ? -39.126 -13.038 -27.386 1.00 22.53 262 SER B O 1
ATOM 4287 N N . GLN B 1 180 ? -39.027 -10.775 -27.457 1.00 16.66 263 GLN B N 1
ATOM 4288 C CA . GLN B 1 180 ? -37.564 -10.676 -27.291 1.00 16.58 263 GLN B CA 1
ATOM 4289 C C . GLN B 1 180 ? -37.172 -10.383 -25.854 1.00 14.69 263 GLN B C 1
ATOM 4290 O O . GLN B 1 180 ? -35.984 -10.314 -25.564 1.00 17.24 263 GLN B O 1
ATOM 4296 N N . PHE B 1 181 ? -38.136 -10.295 -24.932 1.00 14.53 264 PHE B N 1
ATOM 4297 C CA . PHE B 1 181 ? -37.875 -9.953 -23.519 1.00 14.02 264 PHE B CA 1
ATOM 4298 C C . PHE B 1 181 ? -37.542 -11.219 -22.737 1.00 14.60 264 PHE B C 1
ATOM 4299 O O . PHE B 1 181 ? -38.324 -11.725 -21.948 1.00 18.20 264 PHE B O 1
ATOM 4307 N N . THR B 1 182 ? -36.331 -11.689 -22.965 1.00 15.54 265 THR B N 1
ATOM 4308 C CA . THR B 1 182 ? -35.772 -12.882 -22.321 1.00 15.36 265 THR B CA 1
ATOM 4309 C C . THR B 1 182 ? -34.846 -12.483 -21.177 1.00 14.35 265 THR B C 1
ATOM 4310 O O . THR B 1 182 ? -34.310 -11.384 -21.154 1.00 13.96 265 THR B O 1
ATOM 4314 N N . MET B 1 183 ? -34.606 -13.442 -20.291 1.00 14.73 266 MET B N 1
ATOM 4315 C CA . MET B 1 183 ? -33.611 -13.217 -19.226 1.00 15.42 266 MET B CA 1
ATOM 4316 C C . MET B 1 183 ? -32.204 -13.046 -19.854 1.00 14.08 266 MET B C 1
ATOM 4317 O O . MET B 1 183 ? -31.408 -12.254 -19.304 1.00 14.82 266 MET B O 1
ATOM 4322 N N . LYS B 1 184 ? -31.925 -13.695 -20.981 1.00 15.37 267 LYS B N 1
ATOM 4323 C CA . LYS B 1 184 ? -30.615 -13.484 -21.648 1.00 15.32 267 LYS B CA 1
ATOM 4324 C C . LYS B 1 184 ? -30.484 -12.011 -22.052 1.00 14.11 267 LYS B C 1
ATOM 4325 O O . LYS B 1 184 ? -29.428 -11.412 -21.827 1.00 14.68 267 LYS B O 1
ATOM 4331 N N . ARG B 1 185 ? -31.499 -11.454 -22.709 1.00 13.83 268 ARG B N 1
ATOM 4332 C CA . ARG B 1 185 ? -31.450 -10.024 -23.082 1.00 14.34 268 ARG B CA 1
ATOM 4333 C C . ARG B 1 185 ? -31.303 -9.158 -21.839 1.00 12.19 268 ARG B C 1
ATOM 4334 O O . ARG B 1 185 ? -30.507 -8.217 -21.823 1.00 12.56 268 ARG B O 1
ATOM 4342 N N . TYR B 1 186 ? -32.081 -9.464 -20.814 1.00 12.77 269 TYR B N 1
ATOM 4343 C CA . TYR B 1 186 ? -32.044 -8.687 -19.565 1.00 12.49 269 TYR B CA 1
ATOM 4344 C C . TYR B 1 186 ? -30.636 -8.621 -18.998 1.00 12.00 269 TYR B C 1
ATOM 4345 O O . TYR B 1 186 ? -30.166 -7.525 -18.647 1.00 12.20 269 TYR B O 1
ATOM 4354 N N . SER B 1 187 ? -30.028 -9.783 -18.856 1.00 12.26 270 SER B N 1
ATOM 4355 C CA . SER B 1 187 ? -28.675 -9.833 -18.247 1.00 13.08 270 SER B CA 1
ATOM 4356 C C . SER B 1 187 ? -27.673 -9.023 -19.082 1.00 12.40 270 SER B C 1
ATOM 4357 O O . SER B 1 187 ? -26.787 -8.357 -18.510 1.00 13.32 270 SER B O 1
ATOM 4360 N N . SER B 1 188 ? -27.790 -9.064 -20.409 1.00 12.01 271 SER B N 1
ATOM 4361 C CA . SER B 1 188 ? -26.909 -8.239 -21.288 1.00 12.40 271 SER B CA 1
ATOM 4362 C C . SER B 1 188 ? -27.154 -6.746 -21.040 1.00 11.56 271 SER B C 1
ATOM 4363 O O . SER B 1 188 ? -26.204 -5.976 -20.946 1.00 12.93 271 SER B O 1
ATOM 4366 N N . ILE B 1 189 ? -28.426 -6.323 -20.973 1.00 11.21 272 ILE B N 1
ATOM 4367 C CA . ILE B 1 189 ? -28.710 -4.901 -20.705 1.00 11.64 272 ILE B CA 1
ATOM 4368 C C . ILE B 1 189 ? -28.046 -4.468 -19.414 1.00 11.61 272 ILE B C 1
ATOM 4369 O O . ILE B 1 189 ? -27.365 -3.428 -19.350 1.00 11.97 272 ILE B O 1
ATOM 4374 N N . VAL B 1 190 ? -28.242 -5.234 -18.350 1.00 11.23 273 VAL B N 1
ATOM 4375 C CA . VAL B 1 190 ? -27.797 -4.800 -17.007 1.00 12.07 273 VAL B CA 1
ATOM 4376 C C . VAL B 1 190 ? -26.256 -4.716 -16.978 1.00 11.33 273 VAL B C 1
ATOM 4377 O O . VAL B 1 190 ? -25.700 -3.770 -16.432 1.00 11.98 273 VAL B O 1
ATOM 4381 N N . LYS B 1 191 ? -25.575 -5.725 -17.523 1.00 11.27 274 LYS B N 1
ATOM 4382 C CA . LYS B 1 191 ? -24.107 -5.753 -17.581 1.00 12.26 274 LYS B CA 1
ATOM 4383 C C . LYS B 1 191 ? -23.595 -4.414 -18.113 1.00 11.57 274 LYS B C 1
ATOM 4384 O O . LYS B 1 191 ? -22.647 -3.794 -17.555 1.00 12.57 274 LYS B O 1
ATOM 4390 N N . TYR B 1 192 ? -24.117 -3.999 -19.250 1.00 11.02 275 TYR B N 1
ATOM 4391 C CA . TYR B 1 192 ? -23.618 -2.805 -19.950 1.00 10.54 275 TYR B CA 1
ATOM 4392 C C . TYR B 1 192 ? -24.155 -1.496 -19.382 1.00 10.06 275 TYR B C 1
ATOM 4393 O O . TYR B 1 192 ? -23.376 -0.554 -19.255 1.00 10.54 275 TYR B O 1
ATOM 4402 N N . LYS B 1 193 ? -25.467 -1.392 -19.075 1.00 10.47 276 LYS B N 1
ATOM 4403 C CA . LYS B 1 193 ? -25.996 -0.071 -18.691 1.00 10.55 276 LYS B CA 1
ATOM 4404 C C . LYS B 1 193 ? -25.752 0.254 -17.216 1.00 9.63 276 LYS B C 1
ATOM 4405 O O . LYS B 1 193 ? -25.870 1.413 -16.863 1.00 10.99 276 LYS B O 1
ATOM 4411 N N . THR B 1 194 ? -25.401 -0.747 -16.389 1.00 10.34 277 THR B N 1
ATOM 4412 C CA . THR B 1 194 ? -25.267 -0.523 -14.956 1.00 10.11 277 THR B CA 1
ATOM 4413 C C . THR B 1 194 ? -23.994 -1.127 -14.357 1.00 10.60 277 THR B C 1
ATOM 4414 O O . THR B 1 194 ? -23.293 -0.397 -13.619 1.00 11.43 277 THR B O 1
ATOM 4418 N N . SER B 1 195 ? -23.706 -2.390 -14.603 1.00 10.90 278 SER B N 1
ATOM 4419 C CA . SER B 1 195 ? -22.689 -3.054 -13.782 1.00 11.45 278 SER B CA 1
ATOM 4420 C C . SER B 1 195 ? -21.263 -2.499 -14.017 1.00 11.56 278 SER B C 1
ATOM 4421 O O . SER B 1 195 ? -20.510 -2.369 -13.047 1.00 11.86 278 SER B O 1
ATOM 4424 N N . TYR B 1 196 ? -20.901 -2.212 -15.268 1.00 11.26 279 TYR B N 1
ATOM 4425 C CA . TYR B 1 196 ? -19.537 -1.699 -15.516 1.00 10.65 279 TYR B CA 1
ATOM 4426 C C . TYR B 1 196 ? -19.324 -0.410 -14.749 1.00 10.84 279 TYR B C 1
ATOM 4427 O O . TYR B 1 196 ? -18.292 -0.277 -14.069 1.00 12.55 279 TYR B O 1
ATOM 4436 N N . TYR B 1 197 ? -20.205 0.565 -14.873 1.00 10.46 280 TYR B N 1
ATOM 4437 C CA . TYR B 1 197 ? -19.885 1.869 -14.261 1.00 10.48 280 TYR B CA 1
ATOM 4438 C C . TYR B 1 197 ? -20.148 1.857 -12.757 1.00 10.71 280 TYR B C 1
ATOM 4439 O O . TYR B 1 197 ? -19.546 2.705 -12.049 1.00 11.43 280 TYR B O 1
ATOM 4448 N N . THR B 1 198 ? -21.119 1.085 -12.301 1.00 10.19 281 THR B N 1
ATOM 4449 C CA . THR B 1 198 ? -21.510 1.140 -10.887 1.00 10.44 281 THR B CA 1
ATOM 4450 C C . THR B 1 198 ? -20.578 0.311 -10.004 1.00 10.31 281 THR B C 1
ATOM 4451 O O . THR B 1 198 ? -20.333 0.710 -8.858 1.00 11.23 281 THR B O 1
ATOM 4455 N N . PHE B 1 199 ? -20.168 -0.848 -10.473 1.00 11.02 282 PHE B N 1
ATOM 4456 C CA . PHE B 1 199 ? -19.438 -1.819 -9.654 1.00 12.08 282 PHE B CA 1
ATOM 4457 C C . PHE B 1 199 ? -18.003 -2.047 -10.158 1.00 12.44 282 PHE B C 1
ATOM 4458 O O . PHE B 1 199 ? -17.079 -2.020 -9.344 1.00 13.76 282 PHE B O 1
ATOM 4466 N N . GLN B 1 200 ? -17.809 -2.327 -11.451 1.00 11.56 283 GLN B N 1
ATOM 4467 C CA . GLN B 1 200 ? -16.432 -2.565 -11.954 1.00 12.33 283 GLN B CA 1
ATOM 4468 C C . GLN B 1 200 ? -15.582 -1.315 -11.826 1.00 12.22 283 GLN B C 1
ATOM 4469 O O . GLN B 1 200 ? -14.395 -1.408 -11.407 1.00 14.59 283 GLN B O 1
ATOM 4475 N N . LEU B 1 201 ? -16.106 -0.164 -12.189 1.00 11.87 284 LEU B N 1
ATOM 4476 C CA . LEU B 1 201 ? -15.291 1.090 -12.273 1.00 11.80 284 LEU B CA 1
ATOM 4477 C C . LEU B 1 201 ? -14.719 1.427 -10.901 1.00 11.69 284 LEU B C 1
ATOM 4478 O O . LEU B 1 201 ? -13.496 1.611 -10.827 1.00 12.13 284 LEU B O 1
ATOM 4483 N N . PRO B 1 202 ? -15.481 1.515 -9.790 1.00 12.34 285 PRO B N 1
ATOM 4484 C CA . PRO B 1 202 ? -14.834 1.835 -8.496 1.00 11.99 285 PRO B CA 1
ATOM 4485 C C . PRO B 1 202 ? -13.689 0.874 -8.135 1.00 12.20 285 PRO B C 1
ATOM 4486 O O . PRO B 1 202 ? -12.672 1.305 -7.661 1.00 12.81 285 PRO B O 1
ATOM 4490 N N . VAL B 1 203 ? -13.900 -0.425 -8.337 1.00 11.87 286 VAL B N 1
ATOM 4491 C CA . VAL B 1 203 ? -12.884 -1.410 -7.918 1.00 12.08 286 VAL B CA 1
ATOM 4492 C C . VAL B 1 203 ? -11.642 -1.325 -8.832 1.00 12.38 286 VAL B C 1
ATOM 4493 O O . VAL B 1 203 ? -10.496 -1.381 -8.345 1.00 12.63 286 VAL B O 1
ATOM 4497 N N . SER B 1 204 ? -11.826 -1.241 -10.145 1.00 12.38 287 SER B N 1
ATOM 4498 C CA . SER B 1 204 ? -10.680 -1.133 -11.063 1.00 12.24 287 SER B CA 1
ATOM 4499 C C . SER B 1 204 ? -9.933 0.170 -10.805 1.00 11.79 287 SER B C 1
ATOM 4500 O O . SER B 1 204 ? -8.691 0.177 -10.970 1.00 12.39 287 SER B O 1
ATOM 4503 N N . LEU B 1 205 ? -10.590 1.258 -10.447 1.00 11.69 288 LEU B N 1
ATOM 4504 C CA . LEU B 1 205 ? -9.907 2.513 -10.088 1.00 11.87 288 LEU B CA 1
ATOM 4505 C C . LEU B 1 205 ? -9.043 2.263 -8.867 1.00 12.18 288 LEU B C 1
ATOM 4506 O O . LEU B 1 205 ? -7.879 2.742 -8.823 1.00 12.82 288 LEU B O 1
ATOM 4511 N N . GLY B 1 206 ? -9.590 1.677 -7.815 1.00 12.49 289 GLY B N 1
ATOM 4512 C CA . GLY B 1 206 ? -8.785 1.387 -6.629 1.00 12.83 289 GLY B CA 1
ATOM 4513 C C . GLY B 1 206 ? -7.571 0.509 -6.966 1.00 12.52 289 GLY B C 1
ATOM 4514 O O . GLY B 1 206 ? -6.453 0.782 -6.448 1.00 13.90 289 GLY B O 1
ATOM 4515 N N . MET B 1 207 ? -7.768 -0.480 -7.842 1.00 12.58 290 MET B N 1
ATOM 4516 C CA . MET B 1 207 ? -6.646 -1.345 -8.291 1.00 12.54 290 MET B CA 1
ATOM 4517 C C . MET B 1 207 ? -5.588 -0.482 -8.986 1.00 13.00 290 MET B C 1
ATOM 4518 O O . MET B 1 207 ? -4.375 -0.572 -8.663 1.00 13.02 290 MET B O 1
ATOM 4523 N N . TYR B 1 208 ? -5.975 0.349 -9.952 1.00 12.23 291 TYR B N 1
ATOM 4524 C CA . TYR B 1 208 ? -4.972 1.177 -10.675 1.00 12.05 291 TYR B CA 1
ATOM 4525 C C . TYR B 1 208 ? -4.239 2.114 -9.734 1.00 12.07 291 TYR B C 1
ATOM 4526 O O . TYR B 1 208 ? -3.018 2.274 -9.864 1.00 12.87 291 TYR B O 1
ATOM 4535 N N . LEU B 1 209 ? -4.934 2.759 -8.813 1.00 12.62 292 LEU B N 1
ATOM 4536 C CA . LEU B 1 209 ? -4.248 3.720 -7.899 1.00 13.28 292 LEU B CA 1
ATOM 4537 C C . LEU B 1 209 ? -3.241 2.945 -7.019 1.00 13.94 292 LEU B C 1
ATOM 4538 O O . LEU B 1 209 ? -2.167 3.499 -6.674 1.00 15.03 292 LEU B O 1
ATOM 4543 N N . ALA B 1 210 ? -3.498 1.665 -6.744 1.00 13.64 293 ALA B N 1
ATOM 4544 C CA . ALA B 1 210 ? -2.598 0.714 -6.052 1.00 14.22 293 ALA B CA 1
ATOM 4545 C C . ALA B 1 210 ? -1.600 0.050 -7.009 1.00 14.10 293 ALA B C 1
ATOM 4546 O O . ALA B 1 210 ? -0.894 -0.861 -6.577 1.00 16.62 293 ALA B O 1
ATOM 4548 N N . ASP B 1 211 ? -1.470 0.521 -8.247 1.00 14.08 294 ASP B N 1
ATOM 4549 C CA . ASP B 1 211 ? -0.477 0.002 -9.223 1.00 14.81 294 ASP B CA 1
ATOM 4550 C C . ASP B 1 211 ? -0.742 -1.461 -9.522 1.00 15.37 294 ASP B C 1
ATOM 4551 O O . ASP B 1 211 ? 0.240 -2.214 -9.783 1.00 17.22 294 ASP B O 1
ATOM 4556 N N . MET B 1 212 ? -2.017 -1.875 -9.586 1.00 14.39 295 MET B N 1
ATOM 4557 C CA . MET B 1 212 ? -2.392 -3.245 -9.986 1.00 15.21 295 MET B CA 1
ATOM 4558 C C . MET B 1 212 ? -2.907 -3.211 -11.407 1.00 15.77 295 MET B C 1
ATOM 4559 O O . MET B 1 212 ? -4.059 -2.764 -11.629 1.00 16.18 295 MET B O 1
ATOM 4564 N N . TYR B 1 213 ? -2.080 -3.630 -12.351 1.00 16.07 296 TYR B N 1
ATOM 4565 C CA . TYR B 1 213 ? -2.365 -3.501 -13.805 1.00 18.46 296 TYR B CA 1
ATOM 4566 C C . TYR B 1 213 ? -2.700 -4.864 -14.437 1.00 20.21 296 TYR B C 1
ATOM 4567 O O . TYR B 1 213 ? -3.059 -4.864 -15.606 1.00 26.36 296 TYR B O 1
ATOM 4576 N N . ASP B 1 214 ? -2.602 -5.960 -13.692 1.00 22.00 297 ASP B N 1
ATOM 4577 C CA . ASP B 1 214 ? -2.739 -7.335 -14.225 1.00 24.53 297 ASP B CA 1
ATOM 4578 C C . ASP B 1 214 ? -4.184 -7.485 -14.671 1.00 22.84 297 ASP B C 1
ATOM 4579 O O . ASP B 1 214 ? -5.101 -7.461 -13.844 1.00 20.67 297 ASP B O 1
ATOM 4584 N N . PRO B 1 215 ? -4.472 -7.646 -15.985 1.00 25.09 298 PRO B N 1
ATOM 4585 C CA . PRO B 1 215 ? -5.855 -7.773 -16.449 1.00 24.64 298 PRO B CA 1
ATOM 4586 C C . PRO B 1 215 ? -6.599 -8.952 -15.782 1.00 24.34 298 PRO B C 1
ATOM 4587 O O . PRO B 1 215 ? -7.801 -8.892 -15.614 1.00 22.94 298 PRO B O 1
ATOM 4591 N N . GLU B 1 216 ? -5.899 -10.010 -15.353 1.00 25.48 299 GLU B N 1
ATOM 4592 C CA . GLU B 1 216 ? -6.557 -11.183 -14.693 1.00 28.94 299 GLU B CA 1
ATOM 4593 C C . GLU B 1 216 ? -7.095 -10.791 -13.316 1.00 23.69 299 GLU B C 1
ATOM 4594 O O . GLU B 1 216 ? -8.116 -11.367 -12.878 1.00 26.88 299 GLU B O 1
ATOM 4600 N N . GLN B 1 217 ? -6.433 -9.911 -12.591 1.00 23.67 300 GLN B N 1
ATOM 4601 C CA . GLN B 1 217 ? -6.984 -9.470 -11.292 1.00 22.94 300 GLN B CA 1
ATOM 4602 C C . GLN B 1 217 ? -8.257 -8.658 -11.539 1.00 19.87 300 GLN B C 1
ATOM 4603 O O . GLN B 1 217 ? -9.242 -8.844 -10.756 1.00 20.10 300 GLN B O 1
ATOM 4609 N N . HIS B 1 218 ? -8.247 -7.787 -12.546 1.00 19.55 301 HIS B N 1
ATOM 4610 C CA . HIS B 1 218 ? -9.463 -6.980 -12.847 1.00 17.08 301 HIS B CA 1
ATOM 4611 C C . HIS B 1 218 ? -10.581 -7.951 -13.278 1.00 18.09 301 HIS B C 1
ATOM 4612 O O . HIS B 1 218 ? -11.747 -7.739 -12.870 1.00 17.67 301 HIS B O 1
ATOM 4619 N N . ARG B 1 219 ? -10.249 -8.995 -14.037 1.00 18.75 302 ARG B N 1
ATOM 4620 C CA . ARG B 1 219 ? -11.265 -9.983 -14.491 1.00 19.80 302 ARG B CA 1
ATOM 4621 C C . ARG B 1 219 ? -11.816 -10.815 -13.316 1.00 19.92 302 ARG B C 1
ATOM 4622 O O . ARG B 1 219 ? -13.030 -11.074 -13.314 1.00 22.06 302 ARG B O 1
ATOM 4630 N N . GLN B 1 220 ? -10.989 -11.245 -12.357 1.00 21.50 303 GLN B N 1
ATOM 4631 C CA . GLN B 1 220 ? -11.495 -12.030 -11.194 1.00 23.33 303 GLN B CA 1
ATOM 4632 C C . GLN B 1 220 ? -12.526 -11.187 -10.437 1.00 21.07 303 GLN B C 1
ATOM 4633 O O . GLN B 1 220 ? -13.628 -11.673 -10.055 1.00 23.73 303 GLN B O 1
ATOM 4639 N N . ALA B 1 221 ? -12.229 -9.905 -10.273 1.00 18.46 304 ALA B N 1
ATOM 4640 C CA . ALA B 1 221 ? -13.140 -8.989 -9.572 1.00 17.85 304 ALA B CA 1
ATOM 4641 C C . ALA B 1 221 ? -14.450 -8.906 -10.359 1.00 17.61 304 ALA B C 1
ATOM 4642 O O . ALA B 1 221 ? -15.530 -8.913 -9.777 1.00 17.17 304 ALA B O 1
ATOM 4644 N N . LYS B 1 222 ? -14.352 -8.808 -11.678 1.00 18.36 305 LYS B N 1
ATOM 4645 C CA . LYS B 1 222 ? -15.509 -8.593 -12.563 1.00 18.09 305 LYS B CA 1
ATOM 4646 C C . LYS B 1 222 ? -16.532 -9.700 -12.380 1.00 17.05 305 LYS B C 1
ATOM 4647 O O . LYS B 1 222 ? -17.747 -9.435 -12.365 1.00 16.50 305 LYS B O 1
ATOM 4653 N N . THR B 1 223 ? -16.127 -10.928 -12.213 1.00 18.57 306 THR B N 1
ATOM 4654 C CA . THR B 1 223 ? -17.127 -12.000 -12.153 1.00 19.73 306 THR B CA 1
ATOM 4655 C C . THR B 1 223 ? -18.103 -11.749 -10.997 1.00 19.30 306 THR B C 1
ATOM 4656 O O . THR B 1 223 ? -19.313 -11.908 -11.172 1.00 21.13 306 THR B O 1
ATOM 4660 N N . ILE B 1 224 ? -17.605 -11.370 -9.828 1.00 16.94 307 ILE B N 1
ATOM 4661 C CA . ILE B 1 224 ? -18.428 -11.111 -8.617 1.00 16.78 307 ILE B CA 1
ATOM 4662 C C . ILE B 1 224 ? -19.209 -9.827 -8.814 1.00 15.20 307 ILE B C 1
ATOM 4663 O O . ILE B 1 224 ? -20.400 -9.747 -8.460 1.00 14.74 307 ILE B O 1
ATOM 4668 N N . LEU B 1 225 ? -18.536 -8.805 -9.325 1.00 14.30 308 LEU B N 1
ATOM 4669 C CA . LEU B 1 225 ? -19.142 -7.455 -9.403 1.00 13.78 308 LEU B CA 1
ATOM 4670 C C . LEU B 1 225 ? -20.339 -7.476 -10.349 1.00 13.48 308 LEU B C 1
ATOM 4671 O O . LEU B 1 225 ? -21.340 -6.755 -10.106 1.00 14.28 308 LEU B O 1
ATOM 4676 N N A MET B 1 226 ? -20.253 -8.248 -11.441 0.70 13.82 309 MET B N 1
ATOM 4677 N N B MET B 1 226 ? -20.249 -8.278 -11.413 0.30 13.68 309 MET B N 1
ATOM 4678 C CA A MET B 1 226 ? -21.427 -8.345 -12.358 0.70 14.23 309 MET B CA 1
ATOM 4679 C CA B MET B 1 226 ? -21.356 -8.442 -12.394 0.30 14.48 309 MET B CA 1
ATOM 4680 C C A MET B 1 226 ? -22.611 -9.061 -11.677 0.70 13.82 309 MET B C 1
ATOM 4681 C C B MET B 1 226 ? -22.578 -9.114 -11.751 0.30 13.68 309 MET B C 1
ATOM 4682 O O A MET B 1 226 ? -23.790 -8.719 -11.965 0.70 13.86 309 MET B O 1
ATOM 4683 O O B MET B 1 226 ? -23.727 -8.803 -12.156 0.30 13.49 309 MET B O 1
ATOM 4692 N N . GLU B 1 227 ? -22.360 -10.005 -10.790 1.00 14.20 310 GLU B N 1
ATOM 4693 C CA . GLU B 1 227 ? -23.472 -10.697 -10.085 1.00 14.16 310 GLU B CA 1
ATOM 4694 C C . GLU B 1 227 ? -24.130 -9.713 -9.122 1.00 13.42 310 GLU B C 1
ATOM 4695 O O . GLU B 1 227 ? -25.378 -9.677 -9.030 1.00 14.03 310 GLU B O 1
ATOM 4701 N N . ILE B 1 228 ? -23.361 -8.901 -8.394 1.00 13.55 311 ILE B N 1
ATOM 4702 C CA . ILE B 1 228 ? -23.909 -7.864 -7.507 1.00 13.89 311 ILE B CA 1
ATOM 4703 C C . ILE B 1 228 ? -24.708 -6.872 -8.366 1.00 12.42 311 ILE B C 1
ATOM 4704 O O . ILE B 1 228 ? -25.809 -6.414 -7.961 1.00 13.14 311 ILE B O 1
ATOM 4709 N N . GLY B 1 229 ? -24.166 -6.462 -9.495 1.00 12.60 312 GLY B N 1
ATOM 4710 C CA . GLY B 1 229 ? -24.841 -5.492 -10.376 1.00 12.70 312 GLY B CA 1
ATOM 4711 C C . GLY B 1 229 ? -26.166 -6.026 -10.843 1.00 12.21 312 GLY B C 1
ATOM 4712 O O . GLY B 1 229 ? -27.145 -5.246 -10.973 1.00 12.49 312 GLY B O 1
ATOM 4713 N N . GLU B 1 230 ? -26.278 -7.308 -11.115 1.00 12.87 313 GLU B N 1
ATOM 4714 C CA . GLU B 1 230 ? -27.565 -7.853 -11.561 1.00 13.24 313 GLU B CA 1
ATOM 4715 C C . GLU B 1 230 ? -28.586 -7.711 -10.411 1.00 12.76 313 GLU B C 1
ATOM 4716 O O . GLU B 1 230 ? -29.737 -7.287 -10.663 1.00 13.27 313 GLU B O 1
ATOM 4722 N N . PHE B 1 231 ? -28.278 -8.080 -9.171 1.00 12.83 314 PHE B N 1
ATOM 4723 C CA . PHE B 1 231 ? -29.189 -7.813 -8.056 1.00 12.91 314 PHE B CA 1
ATOM 4724 C C . PHE B 1 231 ? -29.548 -6.336 -7.955 1.00 11.76 314 PHE B C 1
ATOM 4725 O O . PHE B 1 231 ? -30.735 -5.999 -7.777 1.00 12.67 314 PHE B O 1
ATOM 4733 N N . PHE B 1 232 ? -28.573 -5.450 -8.066 1.00 11.58 315 PHE B N 1
ATOM 4734 C CA . PHE B 1 232 ? -28.811 -4.014 -7.871 1.00 11.44 315 PHE B CA 1
ATOM 4735 C C . PHE B 1 232 ? -29.832 -3.526 -8.894 1.00 11.28 315 PHE B C 1
ATOM 4736 O O . PHE B 1 232 ? -30.746 -2.759 -8.553 1.00 11.56 315 PHE B O 1
ATOM 4744 N N . GLN B 1 233 ? -29.717 -3.935 -10.148 1.00 10.47 316 GLN B N 1
ATOM 4745 C CA . GLN B 1 233 ? -30.652 -3.473 -11.190 1.00 10.72 316 GLN B CA 1
ATOM 4746 C C . GLN B 1 233 ? -32.017 -4.173 -11.046 1.00 10.72 316 GLN B C 1
ATOM 4747 O O . GLN B 1 233 ? -33.062 -3.547 -11.298 1.00 11.56 316 GLN B O 1
ATOM 4753 N N . ILE B 1 234 ? -32.049 -5.419 -10.629 1.00 11.13 317 ILE B N 1
ATOM 4754 C CA . ILE B 1 234 ? -33.332 -6.121 -10.373 1.00 11.41 317 ILE B CA 1
ATOM 4755 C C . ILE B 1 234 ? -34.076 -5.405 -9.250 1.00 11.10 317 ILE B C 1
ATOM 4756 O O . ILE B 1 234 ? -35.298 -5.164 -9.372 1.00 11.61 317 ILE B O 1
ATOM 4761 N N . GLN B 1 235 ? -33.391 -5.034 -8.186 1.00 11.67 318 GLN B N 1
ATOM 4762 C CA . GLN B 1 235 ? -34.000 -4.234 -7.116 1.00 11.87 318 GLN B CA 1
ATOM 4763 C C . GLN B 1 235 ? -34.516 -2.926 -7.669 1.00 11.42 318 GLN B C 1
ATOM 4764 O O . GLN B 1 235 ? -35.672 -2.510 -7.320 1.00 11.91 318 GLN B O 1
ATOM 4770 N N . ASP B 1 236 ? -33.747 -2.236 -8.487 1.00 10.90 319 ASP B N 1
ATOM 4771 C CA . ASP B 1 236 ? -34.199 -0.956 -9.058 1.00 10.98 319 ASP B CA 1
ATOM 4772 C C . ASP B 1 236 ? -35.498 -1.167 -9.826 1.00 10.55 319 ASP B C 1
ATOM 4773 O O . ASP B 1 236 ? -36.445 -0.342 -9.758 1.00 11.60 319 ASP B O 1
ATOM 4778 N N . ASP B 1 237 ? -35.536 -2.206 -10.622 1.00 10.55 320 ASP B N 1
ATOM 4779 C CA . ASP B 1 237 ? -36.717 -2.537 -11.443 1.00 10.79 320 ASP B CA 1
ATOM 4780 C C . ASP B 1 237 ? -37.929 -2.875 -10.562 1.00 11.10 320 ASP B C 1
ATOM 4781 O O . ASP B 1 237 ? -39.062 -2.412 -10.851 1.00 11.53 320 ASP B O 1
ATOM 4786 N N . PHE B 1 238 ? -37.725 -3.634 -9.503 1.00 11.04 321 PHE B N 1
ATOM 4787 C CA . PHE B 1 238 ? -38.820 -3.967 -8.579 1.00 11.80 321 PHE B CA 1
ATOM 4788 C C . PHE B 1 238 ? -39.392 -2.656 -8.042 1.00 11.50 321 PHE B C 1
ATOM 4789 O O . PHE B 1 238 ? -40.635 -2.452 -7.992 1.00 12.97 321 PHE B O 1
ATOM 4797 N N . LEU B 1 239 ? -38.522 -1.752 -7.583 1.00 12.31 322 LEU B N 1
ATOM 4798 C CA . LEU B 1 239 ? -38.975 -0.512 -6.927 1.00 13.29 322 LEU B CA 1
ATOM 4799 C C . LEU B 1 239 ? -39.617 0.458 -7.918 1.00 11.89 322 LEU B C 1
ATOM 4800 O O . LEU B 1 239 ? -40.430 1.278 -7.489 1.00 13.04 322 LEU B O 1
ATOM 4805 N N . ASP B 1 240 ? -39.338 0.337 -9.203 1.00 12.00 323 ASP B N 1
ATOM 4806 C CA . ASP B 1 240 ? -39.951 1.230 -10.195 1.00 11.60 323 ASP B CA 1
ATOM 4807 C C . ASP B 1 240 ? -41.478 1.045 -10.095 1.00 11.50 323 ASP B C 1
ATOM 4808 O O . ASP B 1 240 ? -42.186 2.039 -10.222 1.00 13.23 323 ASP B O 1
ATOM 4813 N N . ALA B 1 241 ? -41.946 -0.176 -9.924 1.00 12.13 324 ALA B N 1
ATOM 4814 C CA . ALA B 1 241 ? -43.386 -0.456 -9.839 1.00 12.71 324 ALA B CA 1
ATOM 4815 C C . ALA B 1 241 ? -43.887 -0.441 -8.393 1.00 13.28 324 ALA B C 1
ATOM 4816 O O . ALA B 1 241 ? -45.016 -0.027 -8.174 1.00 15.07 324 ALA B O 1
ATOM 4818 N N . PHE B 1 242 ? -43.101 -0.953 -7.452 1.00 13.02 325 PHE B N 1
ATOM 4819 C CA . PHE B 1 242 ? -43.602 -1.262 -6.092 1.00 13.90 325 PHE B CA 1
ATOM 4820 C C . PHE B 1 242 ? -43.024 -0.362 -5.010 1.00 14.26 325 PHE B C 1
ATOM 4821 O O . PHE B 1 242 ? -43.440 -0.483 -3.834 1.00 18.49 325 PHE B O 1
ATOM 4829 N N . GLY B 1 243 ? -42.047 0.505 -5.299 1.00 14.08 326 GLY B N 1
ATOM 4830 C CA . GLY B 1 243 ? -41.496 1.399 -4.288 1.00 15.04 326 GLY B CA 1
ATOM 4831 C C . GLY B 1 243 ? -42.376 2.605 -4.022 1.00 15.69 326 GLY B C 1
ATOM 4832 O O . GLY B 1 243 ? -43.321 2.910 -4.767 1.00 19.62 326 GLY B O 1
ATOM 4833 N N . ASP B 1 244 ? -42.086 3.278 -2.940 1.00 16.77 327 ASP B N 1
ATOM 4834 C CA . ASP B 1 244 ? -42.720 4.562 -2.566 1.00 18.05 327 ASP B CA 1
ATOM 4835 C C . ASP B 1 244 ? -41.855 5.689 -3.117 1.00 15.97 327 ASP B C 1
ATOM 4836 O O . ASP B 1 244 ? -40.662 5.764 -2.747 1.00 16.34 327 ASP B O 1
ATOM 4841 N N . SER B 1 245 ? -42.384 6.479 -4.048 1.00 16.26 328 SER B N 1
ATOM 4842 C CA . SER B 1 245 ? -41.593 7.556 -4.690 1.00 17.99 328 SER B CA 1
ATOM 4843 C C . SER B 1 245 ? -41.023 8.562 -3.668 1.00 18.59 328 SER B C 1
ATOM 4844 O O . SER B 1 245 ? -40.028 9.223 -4.002 1.00 19.86 328 SER B O 1
ATOM 4847 N N . GLN B 1 246 ? -41.628 8.704 -2.495 1.00 18.64 329 GLN B N 1
ATOM 4848 C CA . GLN B 1 246 ? -41.070 9.609 -1.460 1.00 22.61 329 GLN B CA 1
ATOM 4849 C C . GLN B 1 246 ? -39.790 9.004 -0.884 1.00 21.24 329 GLN B C 1
ATOM 4850 O O . GLN B 1 246 ? -38.903 9.775 -0.450 1.00 25.75 329 GLN B O 1
ATOM 4856 N N . VAL B 1 247 ? -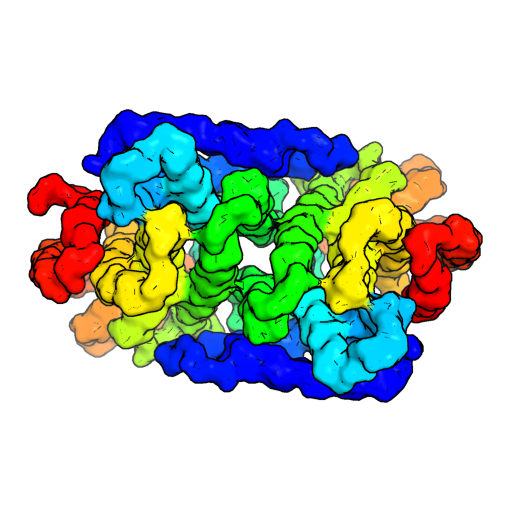39.669 7.688 -0.849 1.00 18.41 330 VAL B N 1
ATOM 4857 C CA . VAL B 1 247 ? -38.479 6.973 -0.311 1.00 18.59 330 VAL B CA 1
ATOM 4858 C C . VAL B 1 247 ? -37.440 6.821 -1.424 1.00 16.87 330 VAL B C 1
ATOM 4859 O O . VAL B 1 247 ? -36.231 7.064 -1.209 1.00 18.47 330 VAL B O 1
ATOM 4863 N N . THR B 1 248 ? -37.855 6.411 -2.624 1.00 14.87 331 THR B N 1
ATOM 4864 C CA . THR B 1 248 ? -36.873 6.208 -3.723 1.00 14.15 331 THR B CA 1
ATOM 4865 C C . THR B 1 248 ? -36.397 7.531 -4.324 1.00 13.62 331 THR B C 1
ATOM 4866 O O . THR B 1 248 ? -35.315 7.545 -4.977 1.00 13.58 331 THR B O 1
ATOM 4870 N N . GLY B 1 249 ? -37.133 8.610 -4.141 1.00 12.80 332 GLY B N 1
ATOM 4871 C CA . GLY B 1 249 ? -36.856 9.913 -4.757 1.00 13.41 332 GLY B CA 1
ATOM 4872 C C . GLY B 1 249 ? -37.151 9.996 -6.234 1.00 12.41 332 GLY B C 1
ATOM 4873 O O . GLY B 1 249 ? -36.837 11.050 -6.818 1.00 13.22 332 GLY B O 1
ATOM 4874 N N . LYS B 1 250 ? -37.857 9.013 -6.806 1.00 12.06 333 LYS B N 1
ATOM 4875 C CA . LYS B 1 250 ? -38.104 9.008 -8.261 1.00 12.12 333 LYS B CA 1
ATOM 4876 C C . LYS B 1 250 ? -39.433 8.304 -8.547 1.00 12.91 333 LYS B C 1
ATOM 4877 O O . LYS B 1 250 ? -39.728 7.304 -7.948 1.00 16.46 333 LYS B O 1
ATOM 4883 N N . VAL B 1 251 ? -40.190 8.871 -9.442 1.00 12.76 334 VAL B N 1
ATOM 4884 C CA . VAL B 1 251 ? -41.460 8.281 -9.911 1.00 12.66 334 VAL B CA 1
ATOM 4885 C C . VAL B 1 251 ? -41.126 7.290 -11.023 1.00 12.83 334 VAL B C 1
ATOM 4886 O O . VAL B 1 251 ? -40.443 7.642 -12.000 1.00 13.18 334 VAL B O 1
ATOM 4890 N N . GLY B 1 252 ? -41.666 6.075 -10.913 1.00 13.21 335 GLY B N 1
ATOM 4891 C CA . GLY B 1 252 ? -41.410 5.010 -11.887 1.00 13.28 335 GLY B CA 1
ATOM 4892 C C . GLY B 1 252 ? -42.020 5.263 -13.239 1.00 12.36 335 GLY B C 1
ATOM 4893 O O . GLY B 1 252 ? -43.101 5.870 -13.339 1.00 14.42 335 GLY B O 1
ATOM 4894 N N . THR B 1 253 ? -41.370 4.774 -14.282 1.00 12.48 336 THR B N 1
ATOM 4895 C CA . THR B 1 253 ? -41.816 4.908 -15.685 1.00 12.67 336 THR B CA 1
ATOM 4896 C C . THR B 1 253 ? -41.683 3.631 -16.500 1.00 11.72 336 THR B C 1
ATOM 4897 O O . THR B 1 253 ? -41.959 3.684 -17.705 1.00 12.33 336 THR B O 1
ATOM 4901 N N . ASP B 1 254 ? -41.169 2.529 -15.946 1.00 11.64 337 ASP B N 1
ATOM 4902 C CA . ASP B 1 254 ? -40.828 1.404 -16.830 1.00 11.43 337 ASP B CA 1
ATOM 4903 C C . ASP B 1 254 ? -42.018 0.802 -17.555 1.00 10.76 337 ASP B C 1
ATOM 4904 O O . ASP B 1 254 ? -41.868 0.426 -18.713 1.00 11.44 337 ASP B O 1
ATOM 4909 N N . ILE B 1 255 ? -43.174 0.696 -16.902 1.00 11.81 338 ILE B N 1
ATOM 4910 C CA . ILE B 1 255 ? -44.345 0.075 -17.570 1.00 12.08 338 ILE B CA 1
ATOM 4911 C C . ILE B 1 255 ? -44.786 0.950 -18.737 1.00 11.72 338 ILE B C 1
ATOM 4912 O O . ILE B 1 255 ? -44.922 0.457 -19.874 1.00 12.87 338 ILE B O 1
ATOM 4917 N N . LYS B 1 256 ? -44.965 2.241 -18.491 1.00 12.29 339 LYS B N 1
ATOM 4918 C CA . LYS B 1 256 ? -45.362 3.213 -19.540 1.00 14.58 339 LYS B CA 1
ATOM 4919 C C . LYS B 1 256 ? -44.343 3.217 -20.702 1.00 13.43 339 LYS B C 1
ATOM 4920 O O . LYS B 1 256 ? -44.726 3.307 -21.881 1.00 14.76 339 LYS B O 1
ATOM 4926 N N . GLU B 1 257 ? -43.053 3.133 -20.389 1.00 13.29 340 GLU B N 1
ATOM 4927 C CA . GLU B 1 257 ? -41.969 3.206 -21.390 1.00 13.92 340 GLU B CA 1
ATOM 4928 C C . GLU B 1 257 ? -41.752 1.834 -22.080 1.00 13.84 340 GLU B C 1
ATOM 4929 O O . GLU B 1 257 ? -40.956 1.756 -23.016 1.00 15.69 340 GLU B O 1
ATOM 4935 N N . GLY B 1 258 ? -42.442 0.776 -21.650 1.00 12.59 341 GLY B N 1
ATOM 4936 C CA . GLY B 1 258 ? -42.336 -0.526 -22.302 1.00 12.45 341 GLY B CA 1
ATOM 4937 C C . GLY B 1 258 ? -40.995 -1.221 -22.093 1.00 11.77 341 GLY B C 1
ATOM 4938 O O . GLY B 1 258 ? -40.603 -1.991 -22.947 1.00 12.54 341 GLY B O 1
ATOM 4939 N N . LYS B 1 259 ? -40.379 -0.975 -20.956 1.00 11.45 342 LYS B N 1
ATOM 4940 C CA . LYS B 1 259 ? -39.010 -1.488 -20.733 1.00 11.46 342 LYS B CA 1
ATOM 4941 C C . LYS B 1 259 ? -38.963 -2.997 -20.550 1.00 11.19 342 LYS B C 1
ATOM 4942 O O . LYS B 1 259 ? -39.851 -3.624 -19.954 1.00 12.09 342 LYS B O 1
ATOM 4948 N N . CYS B 1 260 ? -37.821 -3.570 -20.953 1.00 11.38 343 CYS B N 1
ATOM 4949 C CA . CYS B 1 260 ? -37.459 -4.959 -20.640 1.00 11.45 343 CYS B CA 1
ATOM 4950 C C . CYS B 1 260 ? -36.912 -5.027 -19.239 1.00 11.31 343 CYS B C 1
ATOM 4951 O O . CYS B 1 260 ? -35.720 -5.270 -19.021 1.00 12.81 343 CYS B O 1
ATOM 4954 N N . SER B 1 261 ? -37.718 -4.741 -18.260 1.00 11.52 344 SER B N 1
ATOM 4955 C CA . SER B 1 261 ? -37.418 -4.764 -16.840 1.00 11.34 344 SER B CA 1
ATOM 4956 C C . SER B 1 261 ? -37.436 -6.200 -16.327 1.00 11.43 344 SER B C 1
ATOM 4957 O O . SER B 1 261 ? -38.060 -7.085 -16.948 1.00 12.13 344 SER B O 1
ATOM 4960 N N . TRP B 1 262 ? -36.879 -6.420 -15.141 1.00 11.26 345 TRP B N 1
ATOM 4961 C CA . TRP B 1 262 ? -36.932 -7.765 -14.554 1.00 11.61 345 TRP B CA 1
ATOM 4962 C C . TRP B 1 262 ? -38.408 -8.178 -14.347 1.00 11.92 345 TRP B C 1
ATOM 4963 O O . TRP B 1 262 ? -38.771 -9.332 -14.546 1.00 11.80 345 TRP B O 1
ATOM 4974 N N . LEU B 1 263 ? -39.238 -7.248 -13.910 1.00 11.36 346 LEU B N 1
ATOM 4975 C CA . LEU B 1 263 ? -40.664 -7.545 -13.680 1.00 11.71 346 LEU B CA 1
ATOM 4976 C C . LEU B 1 263 ? -41.320 -8.011 -14.978 1.00 12.12 346 LEU B C 1
ATOM 4977 O O . LEU B 1 263 ? -42.081 -8.983 -14.976 1.00 12.36 346 LEU B O 1
ATOM 4982 N N . ALA B 1 264 ? -41.056 -7.310 -16.080 1.00 11.96 347 ALA B N 1
ATOM 4983 C CA . ALA B 1 264 ? -41.668 -7.689 -17.365 1.00 12.62 347 ALA B CA 1
ATOM 4984 C C . ALA B 1 264 ? -41.181 -9.071 -17.786 1.00 12.49 347 ALA B C 1
ATOM 4985 O O . ALA B 1 264 ? -41.955 -9.927 -18.259 1.00 13.32 347 ALA B O 1
ATOM 4987 N N . VAL B 1 265 ? -39.872 -9.319 -17.667 1.00 12.26 348 VAL B N 1
ATOM 4988 C CA . VAL B 1 265 ? -39.300 -10.614 -18.096 1.00 13.01 348 VAL B CA 1
ATOM 4989 C C . VAL B 1 265 ? -39.940 -11.747 -17.271 1.00 11.91 348 VAL B C 1
ATOM 4990 O O . VAL B 1 265 ? -40.327 -12.751 -17.848 1.00 13.63 348 VAL B O 1
ATOM 4994 N N . VAL B 1 266 ? -40.008 -11.611 -15.953 1.00 12.78 349 VAL B N 1
ATOM 4995 C CA . VAL B 1 266 ? -40.551 -12.696 -15.112 1.00 13.31 349 VAL B CA 1
ATOM 4996 C C . VAL B 1 266 ? -42.071 -12.799 -15.369 1.00 13.51 349 VAL B C 1
ATOM 4997 O O . VAL B 1 266 ? -42.627 -13.913 -15.415 1.00 14.91 349 VAL B O 1
ATOM 5001 N N . ALA B 1 267 ? -42.760 -11.685 -15.549 1.00 13.68 350 ALA B N 1
ATOM 5002 C CA . ALA B 1 267 ? -44.200 -11.749 -15.866 1.00 13.75 350 ALA B CA 1
ATOM 5003 C C . ALA B 1 267 ? -44.399 -12.589 -17.120 1.00 14.11 350 ALA B C 1
ATOM 5004 O O . ALA B 1 267 ? -45.345 -13.410 -17.164 1.00 15.98 350 ALA B O 1
ATOM 5006 N N . LEU B 1 268 ? -43.587 -12.403 -18.145 1.00 14.56 351 LEU B N 1
ATOM 5007 C CA . LEU B 1 268 ? -43.766 -13.155 -19.397 1.00 15.00 351 LEU B CA 1
ATOM 5008 C C . LEU B 1 268 ? -43.436 -14.635 -19.160 1.00 16.25 351 LEU B C 1
ATOM 5009 O O . LEU B 1 268 ? -44.065 -15.494 -19.777 1.00 19.91 351 LEU B O 1
ATOM 5014 N N . GLN B 1 269 ? -42.466 -14.957 -18.313 1.00 16.33 352 GLN B N 1
ATOM 5015 C CA . GLN B 1 269 ? -42.164 -16.358 -17.978 1.00 17.98 352 GLN B CA 1
ATOM 5016 C C . GLN B 1 269 ? -43.369 -17.015 -17.309 1.00 19.07 352 GLN B C 1
ATOM 5017 O O . GLN B 1 269 ? -43.550 -18.222 -17.511 1.00 21.62 352 GLN B O 1
ATOM 5023 N N . ARG B 1 270 ? -44.046 -16.288 -16.425 1.00 17.80 353 ARG B N 1
ATOM 5024 C CA . ARG B 1 270 ? -45.078 -16.871 -15.504 1.00 19.43 353 ARG B CA 1
ATOM 5025 C C . ARG B 1 270 ? -46.490 -16.818 -16.094 1.00 19.45 353 ARG B C 1
ATOM 5026 O O . ARG B 1 270 ? -47.328 -17.594 -15.656 1.00 22.32 353 ARG B O 1
ATOM 5034 N N . SER B 1 271 ? -46.732 -15.960 -17.075 1.00 18.55 354 SER B N 1
ATOM 5035 C CA . SER B 1 271 ? -48.100 -15.668 -17.581 1.00 18.52 354 SER B CA 1
ATOM 5036 C C . SER B 1 271 ? -48.705 -16.885 -18.267 1.00 20.41 354 SER B C 1
ATOM 5037 O O . SER B 1 271 ? -48.056 -17.522 -19.093 1.00 22.24 354 SER B O 1
ATOM 5040 N N . ASN B 1 272 ? -49.979 -17.074 -18.005 1.00 21.31 355 ASN B N 1
ATOM 5041 C CA . ASN B 1 272 ? -50.823 -17.964 -18.842 1.00 21.92 355 ASN B CA 1
ATOM 5042 C C . ASN B 1 272 ? -51.209 -17.177 -20.103 1.00 22.86 355 ASN B C 1
ATOM 5043 O O . ASN B 1 272 ? -50.883 -15.988 -20.238 1.00 21.81 355 ASN B O 1
ATOM 5048 N N . PRO B 1 273 ? -51.884 -17.816 -21.087 1.00 24.67 356 PRO B N 1
ATOM 5049 C CA . PRO B 1 273 ? -52.163 -17.142 -22.357 1.00 25.99 356 PRO B CA 1
ATOM 5050 C C . PRO B 1 273 ? -52.994 -15.868 -22.193 1.00 24.26 356 PRO B C 1
ATOM 5051 O O . PRO B 1 273 ? -52.709 -14.872 -22.833 1.00 24.01 356 PRO B O 1
ATOM 5055 N N . ALA B 1 274 ? -53.972 -15.884 -21.283 1.00 24.30 357 ALA B N 1
ATOM 5056 C CA . ALA B 1 274 ? -54.807 -14.696 -20.996 1.00 24.12 357 ALA B CA 1
ATOM 5057 C C . ALA B 1 274 ? -53.947 -13.564 -20.423 1.00 22.59 357 ALA B C 1
ATOM 5058 O O . ALA B 1 274 ? -54.111 -12.403 -20.802 1.00 23.10 357 ALA B O 1
ATOM 5060 N N . GLN B 1 275 ? -53.061 -13.889 -19.507 1.00 20.81 358 GLN B N 1
ATOM 5061 C CA . GLN B 1 275 ? -52.188 -12.853 -18.902 1.00 19.91 358 GLN B CA 1
ATOM 5062 C C . GLN B 1 275 ? -51.188 -12.311 -19.943 1.00 18.38 358 GLN B C 1
ATOM 5063 O O . GLN B 1 275 ? -50.875 -11.105 -19.906 1.00 17.76 358 GLN B O 1
ATOM 5069 N N . ARG B 1 276 ? -50.706 -13.165 -20.817 1.00 18.47 359 ARG B N 1
ATOM 5070 C CA . ARG B 1 276 ? -49.788 -12.709 -21.875 1.00 18.79 359 ARG B CA 1
ATOM 5071 C C . ARG B 1 276 ? -50.546 -11.723 -22.775 1.00 17.10 359 ARG B C 1
ATOM 5072 O O . ARG B 1 276 ? -50.003 -10.687 -23.173 1.00 18.41 359 ARG B O 1
ATOM 5080 N N . GLN B 1 277 ? -51.830 -11.975 -23.012 1.00 19.29 360 GLN B N 1
ATOM 5081 C CA . GLN B 1 277 ? -52.654 -11.031 -23.825 1.00 20.21 360 GLN B CA 1
ATOM 5082 C C . GLN B 1 277 ? -52.850 -9.694 -23.085 1.00 18.69 360 GLN B C 1
ATOM 5083 O O . GLN B 1 277 ? -52.840 -8.636 -23.739 1.00 19.50 360 GLN B O 1
ATOM 5089 N N . ILE B 1 278 ? -52.949 -9.701 -21.745 1.00 18.83 361 ILE B N 1
ATOM 5090 C CA . ILE B 1 278 ? -52.995 -8.419 -20.989 1.00 18.19 361 ILE B CA 1
ATOM 5091 C C . ILE B 1 278 ? -51.699 -7.630 -21.254 1.00 15.37 361 ILE B C 1
ATOM 5092 O O . ILE B 1 278 ? -51.726 -6.413 -21.491 1.00 16.16 361 ILE B O 1
ATOM 5097 N N . MET B 1 279 ? -50.543 -8.294 -21.155 1.00 15.81 362 MET B N 1
ATOM 5098 C CA . MET B 1 279 ? -49.241 -7.632 -21.465 1.00 15.25 362 MET B CA 1
ATOM 5099 C C . MET B 1 279 ? -49.246 -7.068 -22.899 1.00 15.44 362 MET B C 1
ATOM 5100 O O . MET B 1 279 ? -48.806 -5.922 -23.149 1.00 15.34 362 MET B O 1
ATOM 5105 N N . GLU B 1 280 ? -49.679 -7.862 -23.851 1.00 15.67 363 GLU B N 1
ATOM 5106 C CA . GLU B 1 280 ? -49.682 -7.428 -25.265 1.00 16.87 363 GLU B CA 1
ATOM 5107 C C . GLU B 1 280 ? -50.528 -6.165 -25.400 1.00 17.08 363 GLU B C 1
ATOM 5108 O O . GLU B 1 280 ? -50.170 -5.281 -26.201 1.00 18.68 363 GLU B O 1
ATOM 5114 N N . GLU B 1 281 ? -51.692 -6.129 -24.729 1.00 18.34 364 GLU B N 1
ATOM 5115 C CA . GLU B 1 281 ? -52.626 -5.003 -24.911 1.00 18.96 364 GLU B CA 1
ATOM 5116 C C . GLU B 1 281 ? -52.223 -3.767 -24.121 1.00 17.26 364 GLU B C 1
ATOM 5117 O O . GLU B 1 281 ? -52.455 -2.658 -24.614 1.00 20.71 364 GLU B O 1
ATOM 5123 N N . HIS B 1 282 ? -51.636 -3.931 -22.940 1.00 15.29 365 HIS B N 1
ATOM 5124 C CA . HIS B 1 282 ? -51.530 -2.803 -21.981 1.00 13.88 365 HIS B CA 1
ATOM 5125 C C . HIS B 1 282 ? -50.089 -2.409 -21.628 1.00 14.25 365 HIS B C 1
ATOM 5126 O O . HIS B 1 282 ? -49.903 -1.344 -21.083 1.00 14.92 365 HIS B O 1
ATOM 5133 N N . TYR B 1 283 ? -49.084 -3.231 -21.935 1.00 13.60 366 TYR B N 1
ATOM 5134 C CA . TYR B 1 283 ? -47.694 -2.882 -21.588 1.00 12.45 366 TYR B CA 1
ATOM 5135 C C . TYR B 1 283 ? -47.190 -1.771 -22.514 1.00 12.42 366 TYR B C 1
ATOM 5136 O O . TYR B 1 283 ? -47.458 -1.822 -23.723 1.00 14.35 366 TYR B O 1
ATOM 5145 N N . GLY B 1 284 ? -46.385 -0.844 -22.017 1.00 12.46 367 GLY B N 1
ATOM 5146 C CA . GLY B 1 284 ? -45.793 0.169 -22.909 1.00 13.34 367 GLY B CA 1
ATOM 5147 C C . GLY B 1 284 ? -46.771 1.168 -23.489 1.00 13.69 367 GLY B C 1
ATOM 5148 O O . GLY B 1 284 ? -46.628 1.569 -24.639 1.00 15.46 367 GLY B O 1
ATOM 5149 N N . ARG B 1 285 ? -47.784 1.512 -22.710 1.00 14.85 368 ARG B N 1
ATOM 5150 C CA . ARG B 1 285 ? -48.800 2.491 -23.118 1.00 15.12 368 ARG B CA 1
ATOM 5151 C C . ARG B 1 285 ? -48.782 3.687 -22.209 1.00 14.75 368 ARG B C 1
ATOM 5152 O O . ARG B 1 285 ? -48.614 3.526 -21.006 1.00 17.36 368 ARG B O 1
ATOM 5160 N N . PRO B 1 286 ? -49.093 4.897 -22.707 1.00 15.17 369 PRO B N 1
ATOM 5161 C CA . PRO B 1 286 ? -49.099 6.043 -21.816 1.00 18.60 369 PRO B CA 1
ATOM 5162 C C . PRO B 1 286 ? -50.364 6.155 -20.969 1.00 17.27 369 PRO B C 1
ATOM 5163 O O . PRO B 1 286 ? -50.355 6.901 -20.008 1.00 20.56 369 PRO B O 1
ATOM 5167 N N . GLU B 1 287 ? -51.432 5.454 -21.325 1.00 15.59 370 GLU B N 1
ATOM 5168 C CA . GLU B 1 287 ? -52.732 5.591 -20.628 1.00 15.25 370 GLU B CA 1
ATOM 5169 C C . GLU B 1 287 ? -52.583 5.086 -19.199 1.00 14.92 370 GLU B C 1
ATOM 5170 O O . GLU B 1 287 ? -52.171 3.937 -18.978 1.00 14.84 370 GLU B O 1
ATOM 5176 N N . PRO B 1 288 ? -52.972 5.887 -18.177 1.00 14.43 371 PRO B N 1
ATOM 5177 C CA . PRO B 1 288 ? -52.829 5.440 -16.784 1.00 14.31 371 PRO B CA 1
ATOM 5178 C C . PRO B 1 288 ? -53.620 4.175 -16.457 1.00 13.80 371 PRO B C 1
ATOM 5179 O O . PRO B 1 288 ? -53.186 3.400 -15.613 1.00 15.00 371 PRO B O 1
ATOM 5183 N N . GLU B 1 289 ? -54.789 3.992 -17.073 1.00 14.25 372 GLU B N 1
ATOM 5184 C CA . GLU B 1 289 ? -55.519 2.725 -16.844 1.00 14.41 372 GLU B CA 1
ATOM 5185 C C . GLU B 1 289 ? -54.603 1.544 -17.159 1.00 14.16 372 GLU B C 1
ATOM 5186 O O . GLU B 1 289 ? -54.590 0.545 -16.430 1.00 14.23 372 GLU B O 1
ATOM 5192 N N . SER B 1 290 ? -53.946 1.603 -18.320 1.00 14.55 373 SER B N 1
ATOM 5193 C CA . SER B 1 290 ? -53.117 0.466 -18.805 1.00 14.27 373 SER B CA 1
ATOM 5194 C C . SER B 1 290 ? -51.984 0.180 -17.798 1.00 13.78 373 SER B C 1
ATOM 5195 O O . SER B 1 290 ? -51.692 -0.974 -17.515 1.00 14.30 373 SER B O 1
ATOM 5198 N N . THR B 1 291 ? -51.306 1.207 -17.333 1.00 13.92 374 THR B N 1
ATOM 5199 C CA . THR B 1 291 ? -50.200 1.027 -16.373 1.00 13.97 374 THR B CA 1
ATOM 5200 C C . THR B 1 291 ? -50.719 0.388 -15.101 1.00 13.19 374 THR B C 1
ATOM 5201 O O . THR B 1 291 ? -50.074 -0.519 -14.570 1.00 14.33 374 THR B O 1
ATOM 5205 N N . GLN B 1 292 ? -51.906 0.773 -14.624 1.00 13.60 375 GLN B N 1
ATOM 5206 C CA . GLN B 1 292 ? -52.465 0.178 -13.381 1.00 13.38 375 GLN B CA 1
ATOM 5207 C C . GLN B 1 292 ? -52.863 -1.282 -13.631 1.00 12.37 375 GLN B C 1
ATOM 5208 O O . GLN B 1 292 ? -52.681 -2.152 -12.735 1.00 13.39 375 GLN B O 1
ATOM 5214 N N . ILE B 1 293 ? -53.386 -1.579 -14.819 1.00 12.87 376 ILE B N 1
ATOM 5215 C CA . ILE B 1 293 ? -53.731 -2.983 -15.163 1.00 13.48 376 ILE B CA 1
ATOM 5216 C C . ILE B 1 293 ? -52.469 -3.857 -15.109 1.00 13.14 376 ILE B C 1
ATOM 5217 O O . ILE B 1 293 ? -52.504 -4.996 -14.583 1.00 13.27 376 ILE B O 1
ATOM 5222 N N . ILE B 1 294 ? -51.334 -3.372 -15.653 1.00 12.51 377 ILE B N 1
ATOM 5223 C CA . ILE B 1 294 ? -50.078 -4.144 -15.585 1.00 12.44 377 ILE B CA 1
ATOM 5224 C C . ILE B 1 294 ? -49.655 -4.330 -14.117 1.00 12.98 377 ILE B C 1
ATOM 5225 O O . ILE B 1 294 ? -49.246 -5.439 -13.740 1.00 12.95 377 ILE B O 1
ATOM 5230 N N . LYS B 1 295 ? -49.654 -3.257 -13.337 1.00 12.79 378 LYS B N 1
ATOM 5231 C CA . LYS B 1 295 ? -49.283 -3.395 -11.899 1.00 13.01 378 LYS B CA 1
ATOM 5232 C C . LYS B 1 295 ? -50.166 -4.458 -11.237 1.00 12.49 378 LYS B C 1
ATOM 5233 O O . LYS B 1 295 ? -49.678 -5.295 -10.430 1.00 13.63 378 LYS B O 1
ATOM 5239 N N . ASN B 1 296 ? -51.483 -4.436 -11.533 1.00 13.30 379 ASN B N 1
ATOM 5240 C CA . ASN B 1 296 ? -52.394 -5.435 -10.937 1.00 13.98 379 ASN B CA 1
ATOM 5241 C C . ASN B 1 296 ? -52.003 -6.858 -11.394 1.00 13.77 379 ASN B C 1
ATOM 5242 O O . ASN B 1 296 ? -52.093 -7.804 -10.603 1.00 15.09 379 ASN B O 1
ATOM 5247 N N . LEU B 1 297 ? -51.589 -7.022 -12.644 1.00 13.76 380 LEU B N 1
ATOM 5248 C CA . LEU B 1 297 ? -51.116 -8.348 -13.121 1.00 14.52 380 LEU B CA 1
ATOM 5249 C C . LEU B 1 297 ? -49.861 -8.762 -12.344 1.00 14.65 380 LEU B C 1
ATOM 5250 O O . LEU B 1 297 ? -49.712 -9.951 -11.956 1.00 14.67 380 LEU B O 1
ATOM 5255 N N . TYR B 1 298 ? -48.910 -7.845 -12.150 1.00 13.54 381 TYR B N 1
ATOM 5256 C CA . TYR B 1 298 ? -47.685 -8.154 -11.394 1.00 13.82 381 TYR B CA 1
ATOM 5257 C C . TYR B 1 298 ? -48.053 -8.651 -9.992 1.00 14.35 381 TYR B C 1
ATOM 5258 O O . TYR B 1 298 ? -47.391 -9.581 -9.471 1.00 15.48 381 TYR B O 1
ATOM 5267 N N . ILE B 1 299 ? -49.036 -8.007 -9.366 1.00 14.43 382 ILE B N 1
ATOM 5268 C CA . ILE B 1 299 ? -49.498 -8.441 -8.020 1.00 14.58 382 ILE B CA 1
ATOM 5269 C C . ILE B 1 299 ? -50.122 -9.845 -8.143 1.00 15.86 382 ILE B C 1
ATOM 5270 O O . ILE B 1 299 ? -49.821 -10.736 -7.308 1.00 17.44 382 ILE B O 1
ATOM 5275 N N . GLU B 1 300 ? -51.008 -10.050 -9.119 1.00 15.81 383 GLU B N 1
ATOM 5276 C CA . GLU B 1 300 ? -51.667 -11.369 -9.300 1.00 17.13 383 GLU B CA 1
ATOM 5277 C C . GLU B 1 300 ? -50.637 -12.489 -9.484 1.00 17.36 383 GLU B C 1
ATOM 5278 O O . GLU B 1 300 ? -50.834 -13.612 -8.975 1.00 20.16 383 GLU B O 1
ATOM 5284 N N . LEU B 1 301 ? -49.573 -12.207 -10.240 1.00 16.75 384 LEU B N 1
ATOM 5285 C CA . LEU B 1 301 ? -48.514 -13.206 -10.520 1.00 17.00 384 LEU B CA 1
ATOM 5286 C C . LEU B 1 301 ? -47.588 -13.412 -9.324 1.00 17.11 384 LEU B C 1
ATOM 5287 O O . LEU B 1 301 ? -46.721 -14.291 -9.422 1.00 20.15 384 LEU B O 1
ATOM 5292 N N . GLY B 1 302 ? -47.716 -12.652 -8.243 1.00 16.53 385 GLY B N 1
ATOM 5293 C CA . GLY B 1 302 ? -46.868 -12.873 -7.065 1.00 18.03 385 GLY B CA 1
ATOM 5294 C C . GLY B 1 302 ? -45.447 -12.358 -7.228 1.00 16.06 385 GLY B C 1
ATOM 5295 O O . GLY B 1 302 ? -44.552 -12.895 -6.565 1.00 17.61 385 GLY B O 1
ATOM 5296 N N . LEU B 1 303 ? -45.258 -11.347 -8.053 1.00 15.04 386 LEU B N 1
ATOM 5297 C CA . LEU B 1 303 ? -43.899 -10.860 -8.313 1.00 15.52 386 LEU B CA 1
ATOM 5298 C C . LEU B 1 303 ? -43.282 -10.253 -7.081 1.00 14.94 386 LEU B C 1
ATOM 5299 O O . LEU B 1 303 ? -42.057 -10.416 -6.892 1.00 15.21 386 LEU B O 1
ATOM 5304 N N . PRO B 1 304 ? -43.981 -9.544 -6.182 1.00 15.51 387 PRO B N 1
ATOM 5305 C CA . PRO B 1 304 ? -43.289 -9.064 -4.983 1.00 15.62 387 PRO B CA 1
ATOM 5306 C C . PRO B 1 304 ? -42.667 -10.218 -4.178 1.00 15.99 387 PRO B C 1
ATOM 5307 O O . PRO B 1 304 ? -41.500 -10.080 -3.732 1.00 15.77 387 PRO B O 1
ATOM 5311 N N . ALA B 1 305 ? -43.356 -11.351 -3.986 1.00 16.02 388 ALA B N 1
ATOM 5312 C CA . ALA B 1 305 ? -42.737 -12.448 -3.212 1.00 15.48 388 ALA B CA 1
ATOM 5313 C C . ALA B 1 305 ? -41.575 -13.057 -3.978 1.00 15.45 388 ALA B C 1
ATOM 5314 O O . ALA B 1 305 ? -40.532 -13.406 -3.385 1.00 15.79 388 ALA B O 1
ATOM 5316 N N . THR B 1 306 ? -41.701 -13.106 -5.301 1.00 14.73 389 THR B N 1
ATOM 5317 C CA . THR B 1 306 ? -40.627 -13.651 -6.134 1.00 15.09 389 THR B CA 1
ATOM 5318 C C . THR B 1 306 ? -39.353 -12.776 -5.955 1.00 15.14 389 THR B C 1
ATOM 5319 O O . THR B 1 306 ? -38.211 -13.306 -5.802 1.00 15.05 389 THR B O 1
ATOM 5323 N N . PHE B 1 307 ? -39.514 -11.458 -5.946 1.00 14.43 390 PHE B N 1
ATOM 5324 C CA . PHE B 1 307 ? -38.369 -10.551 -5.710 1.00 13.66 390 PHE B CA 1
ATOM 5325 C C . PHE B 1 307 ? -37.769 -10.781 -4.326 1.00 13.74 390 PHE B C 1
ATOM 5326 O O . PHE B 1 307 ? -36.528 -10.870 -4.185 1.00 14.67 390 PHE B O 1
ATOM 5334 N N . ALA B 1 308 ? -38.601 -10.919 -3.297 1.00 15.29 391 ALA B N 1
ATOM 5335 C CA . ALA B 1 308 ? -38.095 -11.112 -1.911 1.00 16.12 391 ALA B CA 1
ATOM 5336 C C . ALA B 1 308 ? -37.298 -12.414 -1.806 1.00 15.45 391 ALA B C 1
ATOM 5337 O O . ALA B 1 308 ? -36.220 -12.451 -1.173 1.00 16.51 391 ALA B O 1
ATOM 5339 N N . VAL B 1 309 ? -37.758 -13.441 -2.480 1.00 15.36 392 VAL B N 1
ATOM 5340 C CA . VAL B 1 309 ? -37.022 -14.724 -2.525 1.00 15.43 392 VAL B CA 1
ATOM 5341 C C . VAL B 1 309 ? -35.671 -14.498 -3.220 1.00 16.51 392 VAL B C 1
ATOM 5342 O O . VAL B 1 309 ? -34.618 -14.965 -2.718 1.00 17.06 392 VAL B O 1
ATOM 5346 N N . TYR B 1 310 ? -35.659 -13.852 -4.363 1.00 15.67 393 TYR B N 1
ATOM 5347 C CA . TYR B 1 310 ? -34.432 -13.540 -5.126 1.00 15.57 393 TYR B CA 1
ATOM 5348 C C . TYR B 1 310 ? -33.479 -12.747 -4.246 1.00 15.32 393 TYR B C 1
ATOM 5349 O O 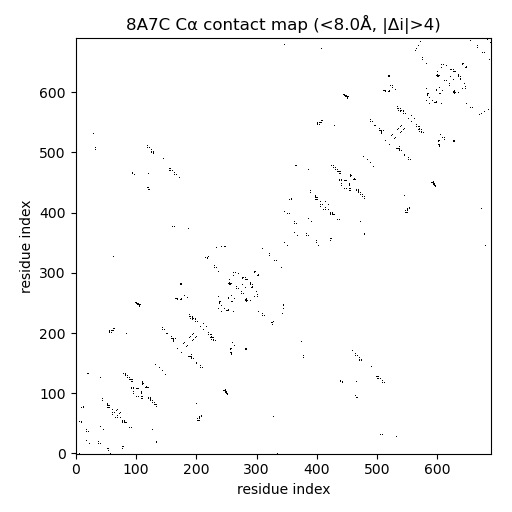. TYR B 1 310 ? -32.232 -13.058 -4.274 1.00 15.58 393 TYR B O 1
ATOM 5358 N N . GLU B 1 311 ? -33.906 -11.739 -3.519 1.00 14.64 394 GLU B N 1
ATOM 5359 C CA . GLU B 1 311 ? -33.009 -10.924 -2.646 1.00 15.22 394 GLU B CA 1
ATOM 5360 C C . GLU B 1 311 ? -32.316 -11.818 -1.617 1.00 15.95 394 GLU B C 1
ATOM 5361 O O . GLU B 1 311 ? -31.110 -11.644 -1.382 1.00 16.54 394 GLU B O 1
ATOM 5367 N N . GLU B 1 312 ? -33.024 -12.765 -1.017 1.00 15.88 395 GLU B N 1
ATOM 5368 C CA . GLU B 1 312 ? -32.424 -13.684 -0.044 1.00 17.14 395 GLU B CA 1
ATOM 5369 C C . GLU B 1 312 ? -31.509 -14.684 -0.742 1.00 17.31 395 GLU B C 1
ATOM 5370 O O . GLU B 1 312 ? -30.330 -14.846 -0.347 1.00 17.40 395 GLU B O 1
ATOM 5376 N N . GLU B 1 313 ? -32.003 -15.338 -1.781 1.00 16.96 396 GLU B N 1
ATOM 5377 C CA . GLU B 1 313 ? -31.194 -16.437 -2.390 1.00 18.90 396 GLU B CA 1
ATOM 5378 C C . GLU B 1 313 ? -29.929 -15.881 -3.052 1.00 17.16 396 GLU B C 1
ATOM 5379 O O . GLU B 1 313 ? -28.870 -16.503 -2.937 1.00 18.60 396 GLU B O 1
ATOM 5385 N N . SER B 1 314 ? -30.049 -14.769 -3.773 1.00 16.48 397 SER B N 1
ATOM 5386 C CA . SER B 1 314 ? -28.897 -14.231 -4.534 1.00 15.68 397 SER B CA 1
ATOM 5387 C C . SER B 1 314 ? -27.803 -13.824 -3.546 1.00 15.32 397 SER B C 1
ATOM 5388 O O . SER B 1 314 ? -26.594 -14.020 -3.874 1.00 15.83 397 SER B O 1
ATOM 5391 N N . PHE B 1 315 ? -28.117 -13.256 -2.397 1.00 16.22 398 PHE B N 1
ATOM 5392 C CA . PHE B 1 315 ? -27.085 -12.859 -1.408 1.00 16.22 398 PHE B CA 1
ATOM 5393 C C . PHE B 1 315 ? -26.237 -14.086 -1.106 1.00 17.35 398 PHE B C 1
ATOM 5394 O O . PHE B 1 315 ? -25.001 -14.037 -1.058 1.00 17.57 398 PHE B O 1
ATOM 5402 N N . ASN B 1 316 ? -26.913 -15.181 -0.814 1.00 18.14 399 ASN B N 1
ATOM 5403 C CA . ASN B 1 316 ? -26.211 -16.396 -0.358 1.00 18.92 399 ASN B CA 1
ATOM 5404 C C . ASN B 1 316 ? -25.395 -17.032 -1.500 1.00 19.08 399 ASN B C 1
ATOM 5405 O O . ASN B 1 316 ? -24.266 -17.522 -1.262 1.00 19.51 399 ASN B O 1
ATOM 5410 N N . ILE B 1 317 ? -25.903 -16.993 -2.725 1.00 18.05 400 ILE B N 1
ATOM 5411 C CA . ILE B 1 317 ? -25.154 -17.507 -3.893 1.00 17.55 400 ILE B CA 1
ATOM 5412 C C . ILE B 1 317 ? -23.889 -16.665 -4.117 1.00 16.51 400 ILE B C 1
ATOM 5413 O O . ILE B 1 317 ? -22.804 -17.237 -4.325 1.00 18.16 400 ILE B O 1
ATOM 5418 N N . ILE B 1 318 ? -24.022 -15.354 -4.102 1.00 16.60 401 ILE B N 1
ATOM 5419 C CA . ILE B 1 318 ? -22.853 -14.460 -4.318 1.00 17.01 401 ILE B CA 1
ATOM 5420 C C . ILE B 1 318 ? -21.828 -14.660 -3.204 1.00 16.06 401 ILE B C 1
ATOM 5421 O O . ILE B 1 318 ? -20.592 -14.720 -3.481 1.00 18.33 401 ILE B O 1
ATOM 5426 N N . ARG B 1 319 ? -22.258 -14.762 -1.939 1.00 18.67 402 ARG B N 1
ATOM 5427 C CA . ARG B 1 319 ? -21.319 -14.979 -0.828 1.00 19.98 402 ARG B CA 1
ATOM 5428 C C . ARG B 1 319 ? -20.515 -16.267 -1.085 1.00 20.08 402 ARG B C 1
ATOM 5429 O O . ARG B 1 319 ? -19.266 -16.285 -0.887 1.00 21.10 402 ARG B O 1
ATOM 5437 N N . THR B 1 320 ? -21.174 -17.326 -1.567 1.00 19.61 403 THR B N 1
ATOM 5438 C CA . THR B 1 320 ? -20.480 -18.608 -1.856 1.00 21.62 403 THR B CA 1
ATOM 5439 C C . THR B 1 320 ? -19.418 -18.367 -2.934 1.00 19.71 403 THR B C 1
ATOM 5440 O O . THR B 1 320 ? -18.310 -18.897 -2.783 1.00 22.60 403 THR B O 1
ATOM 5444 N N . HIS B 1 321 ? -19.747 -17.616 -3.983 1.00 19.31 404 HIS B N 1
ATOM 5445 C CA . HIS B 1 321 ? -18.827 -17.354 -5.104 1.00 19.44 404 HIS B CA 1
ATOM 5446 C C . HIS B 1 321 ? -17.614 -16.537 -4.634 1.00 19.92 404 HIS B C 1
ATOM 5447 O O . HIS B 1 321 ? -16.517 -16.744 -5.207 1.00 22.66 404 HIS B O 1
ATOM 5454 N N . ILE B 1 322 ? -17.761 -15.631 -3.677 1.00 18.94 405 ILE B N 1
ATOM 5455 C CA . ILE B 1 322 ? -16.624 -14.806 -3.170 1.00 21.01 405 ILE B CA 1
ATOM 5456 C C . ILE B 1 322 ? -15.577 -15.760 -2.600 1.00 23.81 405 ILE B C 1
ATOM 5457 O O . ILE B 1 322 ? -14.361 -15.553 -2.809 1.00 24.02 405 ILE B O 1
ATOM 5462 N N . HIS B 1 323 ? -16.031 -16.824 -1.955 1.00 24.85 406 HIS B N 1
ATOM 5463 C CA . HIS B 1 323 ? -15.112 -17.768 -1.263 1.00 29.37 406 HIS B CA 1
ATOM 5464 C C . HIS B 1 323 ? -14.151 -18.348 -2.305 1.00 33.18 406 HIS B C 1
ATOM 5465 O O . HIS B 1 323 ? -12.983 -18.666 -1.953 1.00 33.76 406 HIS B O 1
ATOM 5472 N N . GLN B 1 324 ? -14.582 -18.443 -3.559 1.00 30.99 407 GLN B N 1
ATOM 5473 C CA . GLN B 1 324 ? -13.803 -19.064 -4.669 1.00 34.98 407 GLN B CA 1
ATOM 5474 C C . GLN B 1 324 ? -12.889 -18.060 -5.412 1.00 32.65 407 GLN B C 1
ATOM 5475 O O . GLN B 1 324 ? -12.129 -18.525 -6.267 1.00 41.63 407 GLN B O 1
ATOM 5481 N N . ILE B 1 325 ? -12.889 -16.759 -5.095 1.00 30.71 408 ILE B N 1
ATOM 5482 C CA . ILE B 1 325 ? -11.961 -15.745 -5.706 1.00 32.39 408 ILE B CA 1
ATOM 5483 C C . ILE B 1 325 ? -10.512 -16.095 -5.351 1.00 32.15 408 ILE B C 1
ATOM 5484 O O . ILE B 1 325 ? -10.276 -16.580 -4.215 1.00 33.48 408 ILE B O 1
ATOM 5489 N N . SER B 1 326 ? -9.600 -15.808 -6.288 1.00 39.03 409 SER B N 1
ATOM 5490 C CA . SER B 1 326 ? -8.126 -15.827 -6.111 1.00 36.68 409 SER B CA 1
ATOM 5491 C C . SER B 1 326 ? -7.784 -15.352 -4.700 1.00 41.08 409 SER B C 1
ATOM 5492 O O . SER B 1 326 ? -8.446 -14.367 -4.213 1.00 40.16 409 SER B O 1
ATOM 5495 N N . LYS B 1 327 ? -6.823 -16.044 -4.069 1.00 42.04 410 LYS B N 1
ATOM 5496 C CA . LYS B 1 327 ? -6.242 -15.662 -2.753 1.00 46.97 410 LYS B CA 1
ATOM 5497 C C . LYS B 1 327 ? -5.527 -14.300 -2.874 1.00 40.04 410 LYS B C 1
ATOM 5498 O O . LYS B 1 327 ? -5.329 -13.639 -1.816 1.00 44.32 410 LYS B O 1
ATOM 5504 N N . GLY B 1 328 ? -5.193 -13.850 -4.094 1.00 41.30 411 GLY B N 1
ATOM 5505 C CA . GLY B 1 328 ? -4.512 -12.560 -4.335 1.00 39.90 411 GLY B CA 1
ATOM 5506 C C . GLY B 1 328 ? -5.413 -11.346 -4.105 1.00 36.72 411 GLY B C 1
ATOM 5507 O O . GLY B 1 328 ? -4.896 -10.251 -3.925 1.00 44.36 411 GLY B O 1
ATOM 5508 N N . LEU B 1 329 ? -6.725 -11.489 -4.113 1.00 28.39 412 LEU B N 1
ATOM 5509 C CA . LEU B 1 329 ? -7.643 -10.341 -3.935 1.00 25.39 412 LEU B CA 1
ATOM 5510 C C . LEU B 1 329 ? -8.218 -10.394 -2.520 1.00 24.06 412 LEU B C 1
ATOM 5511 O O . LEU B 1 329 ? -8.412 -11.464 -1.968 1.00 26.33 412 LEU B O 1
ATOM 5516 N N . PRO B 1 330 ? -8.550 -9.239 -1.909 1.00 22.56 413 PRO B N 1
ATOM 5517 C CA . PRO B 1 330 ? -9.150 -9.239 -0.579 1.00 22.99 413 PRO B CA 1
ATOM 5518 C C . PRO B 1 330 ? -10.636 -9.619 -0.651 1.00 20.75 413 PRO B C 1
ATOM 5519 O O . PRO B 1 330 ? -11.458 -8.842 -1.076 1.00 20.71 413 PRO B O 1
ATOM 5523 N N . HIS B 1 331 ? -10.976 -10.805 -0.189 1.00 20.78 414 HIS B N 1
ATOM 5524 C CA . HIS B 1 331 ? -12.376 -11.296 -0.205 1.00 21.05 414 HIS B CA 1
ATOM 5525 C C . HIS B 1 331 ? -13.300 -10.338 0.561 1.00 19.23 414 HIS B C 1
ATOM 5526 O O . HIS B 1 331 ? -14.440 -10.127 0.092 1.00 19.01 414 HIS B O 1
ATOM 5533 N N . ASP B 1 332 ? -12.806 -9.716 1.624 1.00 19.93 415 ASP B N 1
ATOM 5534 C CA . ASP B 1 332 ? -13.638 -8.839 2.459 1.00 20.07 415 ASP B CA 1
ATOM 5535 C C . ASP B 1 332 ? -14.032 -7.579 1.696 1.00 18.53 415 ASP B C 1
ATOM 5536 O O . ASP B 1 332 ? -15.022 -6.952 2.077 1.00 19.54 415 ASP B O 1
ATOM 5541 N N . LEU B 1 333 ? -13.304 -7.168 0.660 1.00 17.98 416 LEU B N 1
ATOM 5542 C CA . LEU B 1 333 ? -13.757 -5.983 -0.110 1.00 16.95 416 LEU B CA 1
ATOM 5543 C C . LEU B 1 333 ? -15.108 -6.331 -0.756 1.00 15.87 416 LEU B C 1
ATOM 5544 O O . LEU B 1 333 ? -16.051 -5.514 -0.743 1.00 16.44 416 LEU B O 1
ATOM 5549 N N . PHE B 1 334 ? -15.192 -7.526 -1.330 1.00 16.23 417 PHE B N 1
ATOM 5550 C CA . PHE B 1 334 ? -16.397 -7.967 -2.047 1.00 16.95 417 PHE B CA 1
ATOM 5551 C C . PHE B 1 334 ? -17.524 -8.157 -1.047 1.00 17.57 417 PHE B C 1
ATOM 5552 O O . PHE B 1 334 ? -18.688 -7.787 -1.324 1.00 16.93 417 PHE B O 1
ATOM 5560 N N . PHE B 1 335 ? -17.225 -8.762 0.101 1.00 17.92 418 PHE B N 1
ATOM 5561 C CA . PHE B 1 335 ? -18.259 -8.934 1.151 1.00 18.45 418 PHE B CA 1
ATOM 5562 C C . PHE B 1 335 ? -18.775 -7.559 1.590 1.00 16.67 418 PHE B C 1
ATOM 5563 O O . PHE B 1 335 ? -20.004 -7.430 1.783 1.00 18.65 418 PHE B O 1
ATOM 5571 N N . LYS B 1 336 ? -17.915 -6.557 1.775 1.00 16.56 419 LYS B N 1
ATOM 5572 C CA . LYS B 1 336 ? -18.347 -5.212 2.228 1.00 17.34 419 LYS B CA 1
ATOM 5573 C C . LYS B 1 336 ? -19.268 -4.587 1.185 1.00 15.41 419 LYS B C 1
ATOM 5574 O O . LYS B 1 336 ? -20.276 -3.934 1.551 1.00 17.42 419 LYS B O 1
ATOM 5580 N N . ILE B 1 337 ? -18.938 -4.700 -0.091 1.00 15.41 420 ILE B N 1
ATOM 5581 C CA . ILE B 1 337 ? -19.724 -4.106 -1.186 1.00 14.78 420 ILE B CA 1
ATOM 5582 C C . ILE B 1 337 ? -21.093 -4.799 -1.121 1.00 15.40 420 ILE B C 1
ATOM 5583 O O . ILE B 1 337 ? -22.133 -4.129 -1.154 1.00 16.80 420 ILE B O 1
ATOM 5588 N N . MET B 1 338 ? -21.133 -6.124 -1.078 1.00 15.89 421 MET B N 1
ATOM 5589 C CA . MET B 1 338 ? -22.367 -6.911 -1.110 1.00 17.29 421 MET B CA 1
ATOM 5590 C C . MET B 1 338 ? -23.208 -6.507 0.112 1.00 16.98 421 MET B C 1
ATOM 5591 O O . MET B 1 338 ? -24.439 -6.269 -0.037 1.00 18.38 421 MET B O 1
ATOM 5596 N N . LYS B 1 339 ? -22.629 -6.405 1.301 1.00 17.69 422 LYS B N 1
ATOM 5597 C CA . LYS B 1 339 ? -23.390 -6.057 2.526 1.00 19.90 422 LYS B CA 1
ATOM 5598 C C . LYS B 1 339 ? -24.028 -4.686 2.397 1.00 18.00 422 LYS B C 1
ATOM 5599 O O . LYS B 1 339 ? -25.185 -4.471 2.832 1.00 19.45 422 LYS B O 1
ATOM 5605 N N . LYS B 1 340 ? -23.310 -3.722 1.822 1.00 16.60 423 LYS B N 1
ATOM 5606 C CA . LYS B 1 340 ? -23.872 -2.371 1.652 1.00 15.65 423 LYS B CA 1
ATOM 5607 C C . LYS B 1 340 ? -25.053 -2.436 0.685 1.00 16.13 423 LYS B C 1
ATOM 5608 O O . LYS B 1 340 ? -26.139 -1.875 0.981 1.00 16.16 423 LYS B O 1
ATOM 5614 N N . ILE B 1 341 ? -24.876 -3.087 -0.457 1.00 15.04 424 ILE B N 1
ATOM 5615 C CA . ILE B 1 341 ? -25.938 -3.128 -1.491 1.00 14.18 424 ILE B CA 1
ATOM 5616 C C . ILE B 1 341 ? -27.197 -3.827 -0.952 1.00 14.06 424 ILE B C 1
ATOM 5617 O O . ILE B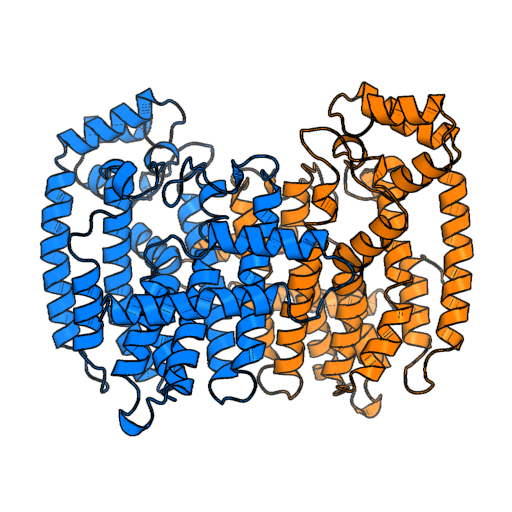 1 341 ? -28.329 -3.378 -1.236 1.00 15.51 424 ILE B O 1
ATOM 5622 N N . TYR B 1 342 ? -26.988 -4.882 -0.180 1.00 14.08 425 TYR B N 1
ATOM 5623 C CA . TYR B 1 342 ? -28.093 -5.699 0.362 1.00 14.22 425 TYR B CA 1
ATOM 5624 C C . TYR B 1 342 ? -28.562 -5.160 1.730 1.00 14.84 425 TYR B C 1
ATOM 5625 O O . TYR B 1 342 ? -29.504 -5.709 2.300 1.00 15.87 425 TYR B O 1
ATOM 5634 N N . LYS B 1 343 ? -28.009 -4.077 2.236 1.00 15.26 426 LYS B N 1
ATOM 5635 C CA . LYS B 1 343 ? -28.416 -3.455 3.525 1.00 16.15 426 LYS B CA 1
ATOM 5636 C C . LYS B 1 343 ? -28.422 -4.500 4.641 1.00 15.95 426 LYS B C 1
ATOM 5637 O O . LYS B 1 343 ? -29.397 -4.632 5.350 1.00 17.80 426 LYS B O 1
ATOM 5643 N N . ARG B 1 344 ? -27.330 -5.261 4.716 1.00 15.80 427 ARG B N 1
ATOM 5644 C CA . ARG B 1 344 ? -27.123 -6.298 5.755 1.00 16.84 427 ARG B CA 1
ATOM 5645 C C . ARG B 1 344 ? -25.806 -6.061 6.482 1.00 18.80 427 ARG B C 1
ATOM 5646 O O . ARG B 1 344 ? -24.807 -5.670 5.857 1.00 21.70 427 ARG B O 1
ATOM 5654 N N . ASP B 1 345 ? -25.774 -6.307 7.786 1.00 20.87 428 ASP B N 1
ATOM 5655 C CA . ASP B 1 345 ? -24.525 -6.280 8.610 1.00 21.19 428 ASP B CA 1
ATOM 5656 C C . ASP B 1 345 ? -23.908 -7.683 8.692 1.00 22.53 428 ASP B C 1
ATOM 5657 O O . ASP B 1 345 ? -22.781 -7.808 9.142 1.00 24.88 428 ASP B O 1
ATOM 5662 N N . ALA B 1 346 ? -24.640 -8.717 8.273 1.00 21.65 429 ALA B N 1
ATOM 5663 C CA . ALA B 1 346 ? -24.210 -10.124 8.451 1.00 22.92 429 ALA B CA 1
ATOM 5664 C C . ALA B 1 346 ? -24.728 -10.955 7.283 1.00 21.95 429 ALA B C 1
ATOM 5665 O O . ALA B 1 346 ? -25.843 -10.707 6.823 1.00 22.43 429 ALA B O 1
#

Secondary structure (DSSP, 8-state):
---HHHHHHHHHHHHHHHHHHHSSS-STT-HHHHHHHHHHHHHHSSSS--HHHHHHHHHHHHHS-GGG--HHHHHHHHHHHHHHHHHHHHHHHHHHHHHT-SEETTEE-GGGSTTTTTHHHHHHHHHHHHHHHHHHHHHTTSTTHHHHHHHHHHHHHHHHHHHHHHHTTEETTEE-GGG--HHHHHHHHIIIIIIIIIIHHHHHHHHHTT---HHHHHHHHHHHHHHHHHHHHHHHHHHHHS-HHHHSS---HHHHT---HHHHHHHHH--HHHHHHHHHHTT-SSHHHHHHHHHHHHHTTHHHHHHHHHHHHHHHHHHHHHT--TT--HHHHHHHHHHHTT---/---HHHHHHHHTTHHHHHHHHHSSS-STT-HHHHHHHHHHHHHHSSSS--HHHHHHHHHHHHHS-GGG--HHHHHHHHHHHHHHHHHHHHHHHHHHHHHT-SEETTEE-GGGSTTTTTHHHHHHHHHHHHHHHHHHHHHTTSTTHHHHHHHHHHHHHHHHHHHHHHHTTEETTEE-GGG--HHHHHHHHIIIIIIIIIIHHHHHHHHHTT---HHHHHHHHHHHHHHHHHHHHHHHHHHHHS-HHHHSS---HHHHT---HHHHHHHHH--HHHHHHHHHHTT-S-HHHHHHHHHHHHHTTHHHHHHHHHHHHHHHHHHHHHTS-TTS-HHHHHHHHHHHHT---

B-factor: mean 20.15, std 9.65, range [8.65, 81.72]

Organism: Phaedon cochleariae (NCBI:txid80249)

Foldseek 3Di:
DLDPVLVVLLVVCLVVLLCLQQPPPPPVVCNVVSVVLSVLCVVQFDLDSLLQLSLLLVLLCQQADVVPPDPLLSVVSSLLSSLLSLLVSLLQLVVCVLLVWQWDSQHGRQLPDPPRPCVSNVSSVVSNVSSLSSLCVRPVPPPLSVVLVVLSVVLVVLLVVLVVLQLQQDDPQFGPLVPLAVVSLLSSQLRNWQSSRFLNSNVSSCSSSVNDPVVLSVLSSVLSSLVSSLLQLVVLCCQLPFDCNQRGTHHRCQLQNGSHPLSNVQCVQDDPVSVVLCRPQGNHNDPVSSVSVSVSSVVSVVVVVSVVVLVVSLVVSLVSLVVGDPPRDSVSSVVSSVVRRPDRD/DLDPVLVVLLVVCVVVLLCLQQPPPPPVVCNVVSVVLSVLCVVQQPLDSLLQLSLLLLLLCQQADVVPDDSLLSVVSSLLSSLLSLLVSLLQLVVCVLLVWAWDSQHGRPLPDPPPPPVSNVSSVVSNVSSLSSLCVRPVPDPLSVVLVVLSVVLVVLLVVLVVLQLVQDDPQFGPLVPLAVVSVLSSQLRNWQSSRFLSSNVSSCSSNVNPPVVLSVLSSVLSSLLSSLLQLVVLVCLLVNDCNVRRTHHRCQLQSGSHPLSNVLCVQDDPVSVVLCRVQGNHNDPVSSVSSSVSSVVSVVVVVSVVCLVVSLVVSLVSLVVGDPSGDSVSSVVSSCVSSVHPD

Nearest PDB structures (foldseek):
  8a6v-assembly1_A  TM=9.902E-01  e=1.281E-46  Phaedon cochleariae
  8a7l-assembly1_A  TM=9.836E-01  e=7.052E-46  Phaedon cochleariae
  8a6z-assembly1_C  TM=9.912E-01  e=2.735E-45  Phaedon cochleariae
  4kq5-assembly1_A-2  TM=9.810E-01  e=7.523E-30  Homo sapiens
  4nke-assembly1_A-2  TM=9.823E-01  e=1.067E-29  Homo sapiens

Radius of gyration: 26.48 Å; Cα contacts (8 Å, |Δi|>4): 953; chains: 2; bounding box: 67×72×64 Å

Sequence (690 aa):
SFSKEESREFMAIFPDIVRDLTDAGRHTDIPEVTKRFAKVLQYNVPTGKKTRGLSTVIAYKMLEK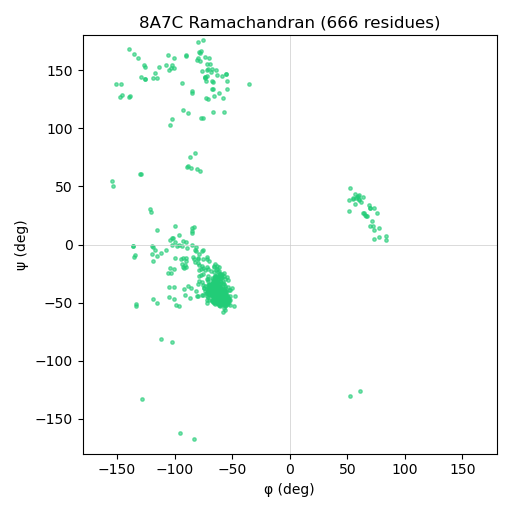PENLTPENVRLAGILGWCVELLQASSLLLIMMDDLMDRSETRRGQPCWYRQENVGFLAINDCLHVESSLYSVLRKYFSHLPCYVPIIELFHDVNFKTNMGQSLDALCMKDGRPILSQFTMKRYSSIVKYKTSYYTFQLPVSLGMYLADMYDPEQHRQAKTILMEIGEFFQIQDDFLDAFGDSQVTGKVGTDIKEGKCSWLAVVALQRSNPAQRQIMEEHYGRPEPESTQIIKNLYIELGLPATFAVYEEESFNIIRTHIHQISKGLPHDLFFKIMKKIYKRDASFSKEESREFMAIFPDIVRDLTDAGRHTDIPEVTKRFAKVLQYNVPTGKKTRGLSTVIAYKMLEKPENLTPENVRLAGILGWCVELLQASLLLIMDDLMDRSETRRGQPCWYRQENVGFLAINDCLHVESSSLYSVLRKYFSHLPCYVPIIELFHDVNFKTNMGQQSSLDALCMKDGRPILSQFTMKRYSSIVKYKTSYYTFQLPVSLGMYLADMYDPEQHRQAKTILMMEIGEFFQIQDDFLDAFGDSQVTGKVGTDIKEGKCSWLAVVALQRSNPAQRQIMEEHYGRPEPESTQIIKNLYIELGLPATFAVYEEESFNIIRTHIHQISKGLPHDLFFKIMKKIYKRDA

InterPro domains:
  IPR000092 Polyprenyl synthetase-like [PF00348] (119-381)
  IPR000092 Polyprenyl synthetase-like [cd00685] (119-427)
  IPR008949 Isoprenoid synthase domain superfamily [G3DSA:1.10.600.10] (85-428)
  IPR008949 Isoprenoid synthase domain superfamily [SSF48576] (90-428)
  IPR033749 Polyprenyl synthetase, conserved site [PS00444] (311-323)
  IPR033749 Polyprenyl synthetase, conserved site [PS00723] (176-190)
  IPR039702 Farnesyl pyrophosphate synthase-like [PTHR11525] (88-428)

Solvent-accessible surface area: 28546 Å² total; per-residue (Å²): 57,39,46,194,111,32,43,180,54,2,74,69,10,16,63,36,1,28,120,15,12,23,108,51,65,144,30,106,58,4,84,72,1,18,163,38,6,26,98,0,0,105,99,19,0,15,80,17,114,36,18,28,0,12,8,0,5,8,0,2,58,60,24,24,131,113,136,56,57,53,112,119,43,21,88,30,0,1,1,0,0,0,0,0,3,0,3,14,1,3,18,24,7,0,31,6,0,24,21,97,10,89,36,43,52,51,112,63,1,16,27,126,42,153,74,18,28,54,11,0,0,0,0,0,8,2,0,18,7,0,0,8,32,0,0,111,108,50,0,45,177,63,105,3,10,46,34,0,3,24,16,0,11,50,0,8,13,25,3,5,3,0,16,2,8,17,26,33,2,48,115,97,47,65,14,28,8,96,87,8,65,64,163,25,3,38,18,5,1,60,4,43,9,0,8,15,6,8,21,0,1,2,2,0,0,0,37,19,15,89,34,84,61,110,81,27,25,161,49,2,73,82,5,0,32,55,0,0,43,4,23,12,2,4,33,5,35,14,34,16,47,27,82,44,165,76,20,8,61,54,33,17,27,13,90,35,0,18,8,7,8,4,0,2,8,0,22,119,128,21,76,120,71,23,77,104,58,0,71,92,34,0,3,76,93,84,105,119,11,38,93,66,0,50,74,5,2,96,126,24,26,0,46,65,28,14,40,82,71,8,76,100,12,35,91,95,6,91,74,66,0,132,119,15,69,81,73,11,35,53,84,0,0,46,67,5,0,167,91,6,55,109,42,92,30,68,37,49,189,115,36,40,170,60,1,64,61,7,18,70,46,2,27,123,17,12,26,108,56,65,150,30,104,57,5,68,70,2,12,147,38,4,27,133,0,1,116,43,13,1,23,55,19,169,39,23,26,0,15,9,0,5,6,0,3,58,53,23,22,124,108,132,70,54,53,111,119,45,21,90,32,0,1,2,0,0,0,0,0,4,0,0,15,1,1,7,22,7,0,29,4,3,24,22,98,10,86,40,38,58,63,46,61,1,30,22,132,56,147,75,18,32,45,9,0,0,0,0,0,11,2,0,12,4,0,0,5,33,0,0,110,115,55,0,37,179,63,103,2,9,42,30,0,2,26,26,0,15,47,3,9,11,29,2,0,2,0,15,1,8,18,23,32,3,50,126,98,50,66,14,34,8,94,88,8,66,62,160,24,3,38,16,4,2,56,4,37,9,1,16,15,6,9,11,0,1,0,3,0,0,0,37,18,16,86,31,85,74,107,82,48,21,123,41,0,65,68,2,0,32,50,0,0,47,0,51,13,2,30,45,6,29,67,40,13,48,29,82,43,162,126,40,9,71,55,33,19,26,13,95,38,0,18,9,7,10,4,0,1,10,0,24,112,169,22,75,121,68,30,74,110,62,0,75,98,32,0,2,81,89,93,114,126,10,42,95,47,0,60,77,8,2,95,130,32,29,0,46,66,55,12,60,80,58,54,91,91,8,2,46,95,5,82,68,59,0,116,126,17,46,204,52,7,36,45,67,0,0,40,47,6,2,62,85,11,5,167,93,143,100